Protein 4JMD (pdb70)

Nearest PDB structures (foldseek):
  4jmd-assembly1_B  TM=1.003E+00  e=3.312E-55  Streptomyces hygroscopicus
  4jm3-assembly1_B  TM=9.999E-01  e=1.212E-54  Streptomyces hygroscopicus
  4jmc-assembly1_A-2  TM=1.003E+00  e=1.308E-53  Streptomyces hygroscopicus
  4zbt-assembly1_C  TM=9.246E-01  e=6.630E-31  Streptomyces bingchenggensis BCW-1
  5upb-assembly1_C  TM=9.061E-01  e=1.156E-22  Rhizorhabdus wittichii RW1

Organism: Streptomyces hygroscopicus (NCBI:txid1912)

Secondary structure (DSSP, 8-state):
--B-SSSSPBSSSTT-SSPPSPEEEEEEEEEEEEE--HHHHHTTPPTT-EE-SSTTEEEEEEEEEEEEETT-GGGG-HHHHEEEEEEEEEEEEETTEEEEEEEEEEESSHHHHHHHHHHT--EEE-EEEE----SSSSSS--SSTT-EEEEEEEETTEEEEEEEEEEEEEES---GGGSS-BEEEE----S----EEEEEEEEEEEE-PEEEEEEEEEE-SSS-HHHHTT--SEEEEEEEEEEEEEEEEEEEEE---/----S-B-SSSSPBSSSTT-SSPPSPEEEEEEEEEEEEE--HHHHHTTSPTTPEEPSSTTEEEEEEEEEEEEETT-GGGG-HHHHEEEEEEEEEEEEETTEEEEEEEEEEESSHHHHHHHHHHT--EEE-EEEE----SSSSSS--SSTT-EEEEEEEETTEEEEEEEEEEEEEES---GGGSS-BEEEE----S-----EEEEEEEEEEEE-PEEEEEEEEEE-SSS-HHHHTTS-SEEEEEEEEEEEEEEEEEEEEE---

B-factor: mean 24.31, std 11.06, range [7.9, 81.3]

Structure (mmCIF, N/CA/C/O backbone):
data_4JMD
#
_entry.id   4JMD
#
_cell.length_a   110.000
_cell.length_b   110.000
_cell.length_c   87.800
_cell.angle_alpha   90.00
_cell.angle_beta   90.00
_cell.angle_gamma   120.00
#
_symmetry.space_group_name_H-M   'P 31 2 1'
#
loop_
_entity.id
_entity.type
_entity.pdbx_description
1 polymer 'Putative uncharacterized protein mppR'
2 non-polymer '(3E)-4-(1H-imidazol-4-yl)but-3-enoic acid'
3 water water
#
loop_
_atom_site.group_PDB
_atom_site.id
_atom_site.type_symbol
_atom_site.label_atom_id
_atom_site.label_alt_id
_atom_site.label_comp_id
_atom_site.label_asym_id
_atom_site.label_entity_id
_atom_site.label_seq_id
_atom_site.pdbx_PDB_ins_code
_atom_site.Cartn_x
_atom_site.Cartn_y
_atom_site.Cartn_z
_atom_site.occupancy
_atom_site.B_iso_or_equiv
_atom_site.auth_seq_id
_atom_site.auth_comp_id
_atom_site.auth_asym_id
_atom_site.auth_atom_id
_atom_site.pdbx_PDB_model_num
ATOM 1 N N . GLY A 1 34 ? 65.131 -71.860 10.388 1.00 31.05 34 GLY A N 1
ATOM 2 C CA . GLY A 1 34 ? 63.912 -71.353 9.783 1.00 24.54 34 GLY A CA 1
ATOM 3 C C . GLY A 1 34 ? 63.084 -70.633 10.818 1.00 20.78 34 GLY A C 1
ATOM 4 O O . GLY A 1 34 ? 63.457 -70.563 11.990 1.00 23.17 34 GLY A O 1
ATOM 7 N N . PRO A 1 35 ? 61.958 -70.069 10.388 1.00 16.84 35 PRO A N 1
ATOM 8 C CA . PRO A 1 35 ? 61.144 -69.298 11.333 1.00 15.46 35 PRO A CA 1
ATOM 9 C C . PRO A 1 35 ? 60.455 -70.197 12.346 1.00 17.37 35 PRO A C 1
ATOM 10 O O . PRO A 1 35 ? 60.213 -71.385 12.082 1.00 16.71 35 PRO A O 1
ATOM 21 N N . VAL A 1 36 ? 60.184 -69.628 13.515 1.00 16.31 36 VAL A N 1
ATOM 22 C CA . VAL A 1 36 ? 59.688 -70.379 14.652 1.00 16.07 36 VAL A CA 1
ATOM 23 C C . VAL A 1 36 ? 58.445 -69.730 15.262 1.00 17.12 36 VAL A C 1
ATOM 24 O O . VAL A 1 36 ? 58.026 -68.629 14.871 1.00 15.36 36 VAL A O 1
ATOM 37 N N . GLY A 1 37 ? 57.838 -70.403 16.232 1.00 17.64 37 GLY A N 1
ATOM 38 C CA . GLY A 1 37 ? 56.747 -69.792 16.972 1.00 18.69 37 GLY A CA 1
ATOM 39 C C . GLY A 1 37 ? 55.913 -70.840 17.662 1.00 13.54 37 GLY A C 1
ATOM 40 O O . GLY A 1 37 ? 55.814 -71.978 17.188 1.00 17.59 37 GLY A O 1
ATOM 44 N N . TYR A 1 38 ? 55.245 -70.441 18.741 1.00 14.53 38 TYR A N 1
ATOM 45 C CA . TYR A 1 38 ? 54.326 -71.341 19.431 1.00 15.68 38 TYR A CA 1
ATOM 46 C C . TYR A 1 38 ? 53.179 -71.725 18.516 1.00 13.94 38 TYR A C 1
ATOM 47 O O . TYR A 1 38 ? 52.693 -72.850 18.576 1.00 16.65 38 TYR A O 1
ATOM 65 N N . SER A 1 39 ? 52.783 -70.789 17.646 1.00 12.69 39 SER A N 1
ATOM 66 C CA . SER A 1 39 ? 51.731 -71.000 16.672 1.00 11.77 39 SER A CA 1
ATOM 67 C C . SER A 1 39 ? 52.063 -70.202 15.421 1.00 11.74 39 SER A C 1
ATOM 68 O O . SER A 1 39 ? 53.007 -69.418 15.405 1.00 13.70 39 SER A O 1
ATOM 76 N N . LEU A 1 40 ? 51.242 -70.386 14.397 1.00 10.87 40 LEU A N 1
ATOM 77 C CA . LEU A 1 40 ? 51.273 -69.514 13.226 1.00 11.52 40 LEU A CA 1
ATOM 78 C C . LEU A 1 40 ? 50.929 -68.083 13.630 1.00 10.33 40 LEU A C 1
ATOM 79 O O . LEU A 1 40 ? 50.222 -67.852 14.619 1.00 13.27 40 LEU A O 1
ATOM 95 N N . PRO A 1 41 ? 51.391 -67.096 12.862 1.00 11.37 41 PRO A N 1
ATOM 96 C CA . PRO A 1 41 ? 52.415 -67.201 11.815 1.00 11.21 41 PRO A CA 1
ATOM 97 C C . PRO A 1 41 ? 53.798 -67.425 12.413 1.00 10.89 41 PRO A C 1
ATOM 98 O O . PRO A 1 41 ? 54.145 -66.802 13.427 1.00 12.96 41 PRO A O 1
ATOM 109 N N . LEU A 1 42 ? 54.594 -68.263 11.771 1.00 12.51 42 LEU A N 1
ATOM 110 C CA . LEU A 1 42 ? 55.994 -68.420 12.152 1.00 11.12 42 LEU A CA 1
ATOM 111 C C . LEU A 1 42 ? 56.790 -67.159 11.791 1.00 13.27 42 LEU A C 1
ATOM 112 O O . LEU A 1 42 ? 56.453 -66.432 10.834 1.00 14.75 42 LEU A O 1
ATOM 128 N N . SER A 1 43 ? 57.842 -66.872 12.557 1.00 13.13 43 SER A N 1
ATOM 129 C CA . SER A 1 43 ? 58.652 -65.694 12.253 1.00 12.89 43 SER A CA 1
ATOM 130 C C . SER A 1 43 ? 60.068 -65.904 12.781 1.00 13.30 43 SER A C 1
ATOM 131 O O . SER A 1 43 ? 60.297 -66.786 13.584 1.00 15.65 43 SER A O 1
ATOM 139 N N . PRO A 1 44 ? 61.018 -65.097 12.317 1.00 15.75 44 PRO A N 1
ATOM 140 C CA . PRO A 1 44 ? 62.411 -65.363 12.708 1.00 20.28 44 PRO A CA 1
ATOM 141 C C . PRO A 1 44 ? 62.654 -65.366 14.209 1.00 17.57 44 PRO A C 1
ATOM 142 O O . PRO A 1 44 ? 63.462 -66.193 14.662 1.00 20.71 44 PRO A O 1
ATOM 153 N N . THR A 1 45 ? 62.012 -64.474 14.962 1.00 16.05 45 THR A N 1
ATOM 154 C CA . THR A 1 45 ? 62.181 -64.465 16.414 1.00 21.07 45 THR A CA 1
ATOM 155 C C . THR A 1 45 ? 61.105 -65.210 17.213 1.00 21.60 45 THR A C 1
ATOM 156 O O . THR A 1 45 ? 61.246 -65.396 18.422 1.00 18.87 45 THR A O 1
ATOM 167 N N . GLY A 1 46 ? 60.019 -65.611 16.557 1.00 16.78 46 GLY A N 1
ATOM 168 C CA . GLY A 1 46 ? 58.892 -66.212 17.247 1.00 14.98 46 GLY A CA 1
ATOM 169 C C . GLY A 1 46 ? 57.897 -65.214 17.817 1.00 13.80 46 GLY A C 1
ATOM 170 O O . GLY A 1 46 ? 56.897 -65.604 18.415 1.00 16.35 46 GLY A O 1
ATOM 174 N N . GLU A 1 47 ? 58.130 -63.917 17.600 1.00 15.46 47 GLU A N 1
ATOM 175 C CA . GLU A 1 47 ? 57.299 -62.899 18.237 1.00 15.36 47 GLU A CA 1
ATOM 176 C C . GLU A 1 47 ? 55.944 -62.744 17.532 1.00 15.29 47 GLU A C 1
ATOM 177 O O . GLU A 1 47 ? 54.990 -62.308 18.156 1.00 16.69 47 GLU A O 1
ATOM 189 N N . SER A 1 48 ? 55.867 -63.121 16.253 1.00 12.96 48 SER A N 1
ATOM 190 C CA . SER A 1 48 ? 54.637 -62.916 15.456 1.00 12.21 48 SER A CA 1
ATOM 191 C C . SER A 1 48 ? 53.497 -63.883 15.779 1.00 10.96 48 SER A C 1
ATOM 192 O O . SER A 1 48 ? 52.363 -63.622 15.406 1.00 12.01 48 SER A O 1
ATOM 200 N N . ALA A 1 49 ? 53.799 -64.998 16.439 1.00 12.24 49 ALA A N 1
ATOM 201 C CA . ALA A 1 49 ? 52.778 -66.033 16.726 1.00 10.52 49 ALA A CA 1
ATOM 202 C C . ALA A 1 49 ? 51.495 -65.455 17.286 1.00 10.44 49 ALA A C 1
ATOM 203 O O . ALA A 1 49 ? 51.531 -64.659 18.206 1.00 12.61 49 ALA A O 1
ATOM 210 N N . MET A 1 50 ? 50.366 -65.885 16.746 1.00 12.20 50 MET A N 1
ATOM 211 C CA . MET A 1 50 ? 49.070 -65.428 17.244 1.00 10.31 50 MET A CA 1
ATOM 212 C C . MET A 1 50 ? 48.846 -65.788 18.729 1.00 10.52 50 MET A C 1
ATOM 213 O O . MET A 1 50 ? 48.285 -64.968 19.494 1.00 12.68 50 MET A O 1
ATOM 227 N N . LEU A 1 51 ? 49.292 -66.970 19.127 1.00 11.19 51 LEU A N 1
ATOM 228 C CA . LEU A 1 51 ? 49.094 -67.498 20.476 1.00 12.54 51 LEU A CA 1
ATOM 229 C C . LEU A 1 51 ? 50.418 -67.532 21.221 1.00 15.53 51 LEU A C 1
ATOM 230 O O . LEU A 1 51 ? 51.482 -67.676 20.613 1.00 13.09 51 LEU A O 1
ATOM 246 N N . THR A 1 52 ? 50.346 -67.351 22.532 1.00 13.60 52 THR A N 1
ATOM 247 C CA . THR A 1 52 ? 51.498 -67.498 23.420 1.00 11.63 52 THR A CA 1
ATOM 248 C C . THR A 1 52 ? 51.424 -68.843 24.109 1.00 13.85 52 THR A C 1
ATOM 249 O O . THR A 1 52 ? 5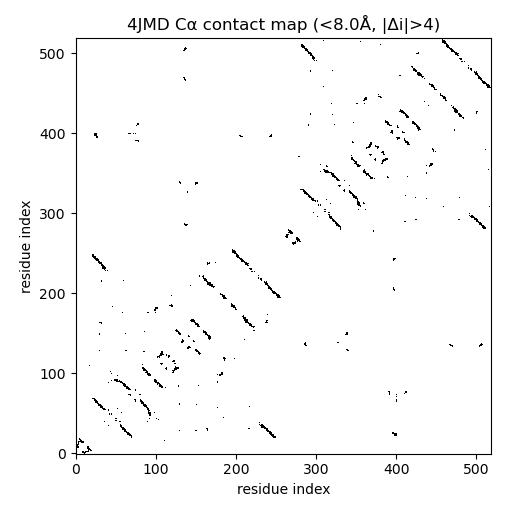0.348 -69.386 24.305 1.00 14.08 52 THR A O 1
ATOM 260 N N . PRO A 1 53 ? 52.580 -69.389 24.495 1.00 13.51 53 PRO A N 1
ATOM 261 C CA . PRO A 1 53 ? 52.540 -70.634 25.266 1.00 15.69 53 PRO A CA 1
ATOM 262 C C . PRO A 1 53 ? 51.794 -70.455 26.576 1.00 14.42 53 PRO A C 1
ATOM 263 O O . PRO A 1 53 ? 51.856 -69.381 27.167 1.00 14.31 53 PRO A O 1
ATOM 274 N N . PRO A 1 54 ? 51.139 -71.513 27.056 1.00 16.60 54 PRO A N 1
ATOM 275 C CA . PRO A 1 54 ? 50.582 -71.479 28.409 1.00 17.65 54 PRO A CA 1
ATOM 276 C C . PRO A 1 54 ? 51.730 -71.431 29.424 1.00 16.61 54 PRO A C 1
ATOM 277 O O . PRO A 1 54 ? 52.873 -71.717 29.052 1.00 17.43 54 PRO A O 1
ATOM 288 N N . PRO A 1 55 ? 51.440 -71.112 30.691 1.00 14.87 55 PRO A N 1
ATOM 289 C CA . PRO A 1 55 ? 50.104 -70.967 31.283 1.00 15.83 55 PRO A CA 1
ATOM 290 C C . PRO A 1 55 ? 49.436 -69.643 30.959 1.00 15.62 55 PRO A C 1
ATOM 291 O O . PRO A 1 55 ? 50.106 -68.634 30.697 1.00 15.31 55 PRO A O 1
ATOM 302 N N . TRP A 1 56 ? 48.115 -69.662 30.985 1.00 13.63 56 TRP A N 1
ATOM 303 C CA . TRP A 1 56 ? 47.329 -68.455 30.831 1.00 11.08 56 TRP A CA 1
ATOM 304 C C . TRP A 1 56 ? 46.426 -68.299 32.051 1.00 14.94 56 TRP A C 1
ATOM 305 O O . TRP A 1 56 ? 45.847 -69.277 32.555 1.00 14.84 56 TRP A O 1
ATOM 326 N N . HIS A 1 57 ? 46.340 -67.061 32.535 1.00 12.98 57 HIS A N 1
ATOM 327 C CA . HIS A 1 57 ? 45.475 -66.726 33.647 1.00 12.69 57 HIS A CA 1
ATOM 328 C C . HIS A 1 57 ? 44.177 -66.131 33.154 1.00 11.27 57 HIS A C 1
ATOM 329 O O . HIS A 1 57 ? 44.172 -65.337 32.206 1.00 12.60 57 HIS A O 1
ATOM 343 N N . PHE A 1 58 ? 43.095 -66.495 33.835 1.00 11.85 58 PHE A N 1
ATOM 344 C CA . PHE A 1 58 ? 41.747 -66.011 33.518 1.00 13.20 58 PHE A CA 1
ATOM 345 C C . PHE A 1 58 ? 41.085 -65.434 34.759 1.00 13.94 58 PHE A C 1
ATOM 346 O O . PHE A 1 58 ? 41.151 -66.028 35.847 1.00 13.44 58 PHE A O 1
ATOM 363 N N . SER A 1 59 ? 40.453 -64.282 34.584 1.00 12.08 59 SER A N 1
ATOM 364 C CA . SER A 1 59 ? 39.604 -63.680 35.608 1.00 10.82 59 SER A CA 1
ATOM 365 C C . SER A 1 59 ? 38.295 -63.261 34.955 1.00 13.43 59 SER A C 1
ATOM 366 O O . SER A 1 59 ? 38.288 -62.429 34.057 1.00 13.04 59 SER A O 1
ATOM 374 N N . GLY A 1 60 ? 37.182 -63.808 35.416 1.00 12.45 60 GLY A N 1
ATOM 375 C CA . GLY A 1 60 ? 35.925 -63.605 34.715 1.00 14.44 60 GLY A CA 1
ATOM 376 C C . GLY A 1 60 ? 34.741 -63.316 35.631 1.00 15.21 60 GLY A C 1
ATOM 377 O O . GLY A 1 60 ? 34.788 -63.528 36.850 1.00 13.85 60 GLY A O 1
ATOM 381 N N A GLU A 1 61 ? 33.695 -62.780 35.018 0.52 11.89 61 GLU A N 1
ATOM 382 N N B GLU A 1 61 ? 33.673 -62.837 35.010 0.48 11.04 61 GLU A N 1
ATOM 383 C CA A GLU A 1 61 ? 32.402 -62.559 35.658 0.52 10.88 61 GLU A CA 1
ATOM 384 C CA B GLU A 1 61 ? 32.402 -62.575 35.679 0.48 11.82 61 GLU A CA 1
ATOM 385 C C A GLU A 1 61 ? 31.412 -63.495 34.961 0.52 11.81 61 GLU A C 1
ATOM 386 C C B GLU A 1 61 ? 31.320 -63.398 34.975 0.48 12.75 61 GLU A C 1
ATOM 387 O O A GLU A 1 61 ? 31.351 -63.555 33.731 0.52 10.44 61 GLU A O 1
ATOM 388 O O B GLU A 1 61 ? 31.107 -63.284 33.768 0.48 11.26 61 GLU A O 1
ATOM 411 N N . VAL A 1 62 ? 30.637 -64.229 35.756 1.00 11.38 62 VAL A N 1
ATOM 412 C CA . VAL A 1 62 ? 29.776 -65.285 35.227 1.00 12.02 62 VAL A CA 1
ATOM 413 C C . VAL A 1 62 ? 28.313 -65.086 35.574 1.00 12.78 62 VAL A C 1
ATOM 414 O O . VAL A 1 62 ? 27.971 -64.667 36.699 1.00 14.59 62 VAL A O 1
ATOM 428 N N . VAL A 1 63 ? 27.445 -65.373 34.602 1.00 11.80 63 VAL A N 1
ATOM 429 C CA . VAL A 1 63 ? 26.004 -65.490 34.832 1.00 11.24 63 VAL A CA 1
ATOM 430 C C . VAL A 1 63 ? 25.604 -66.861 34.295 1.00 13.79 63 VAL A C 1
ATOM 431 O O . VAL A 1 63 ? 25.724 -67.100 33.094 1.00 13.31 63 VAL A O 1
ATOM 444 N N . MET A 1 64 ? 25.146 -67.767 35.178 1.00 11.58 64 MET A N 1
ATOM 445 C CA . MET A 1 64 ? 25.006 -69.183 34.837 1.00 12.98 64 MET A CA 1
ATOM 446 C C . MET A 1 64 ? 23.638 -69.668 35.244 1.00 14.95 64 MET A C 1
ATOM 447 O O . MET A 1 64 ? 23.123 -69.260 36.285 1.00 18.18 64 MET A O 1
ATOM 461 N N . VAL A 1 65 ? 23.050 -70.524 34.425 1.00 11.59 65 VAL A N 1
ATOM 462 C CA . VAL A 1 65 ? 21.781 -71.166 34.773 1.00 12.54 65 VAL A CA 1
ATOM 463 C C . VAL A 1 65 ? 21.911 -72.678 34.690 1.00 13.58 65 VAL A C 1
ATOM 464 O O . VAL A 1 65 ? 22.301 -73.250 33.654 1.00 14.47 65 VAL A O 1
ATOM 477 N N . ASP A 1 66 ? 21.599 -73.342 35.797 1.00 13.90 66 ASP A N 1
ATOM 478 C CA . ASP A 1 66 ? 21.506 -74.797 35.823 1.00 13.99 66 ASP A CA 1
ATOM 479 C C . ASP A 1 66 ? 20.184 -75.215 35.202 1.00 16.48 66 ASP A C 1
ATOM 480 O O . ASP A 1 66 ? 19.162 -74.564 35.415 1.00 15.64 66 ASP A O 1
ATOM 489 N N . TYR A 1 67 ? 20.181 -76.328 34.477 1.00 14.95 67 TYR A N 1
ATOM 490 C CA . TYR A 1 67 ? 18.943 -76.816 33.859 1.00 14.91 67 TYR A CA 1
ATOM 491 C C . TYR A 1 67 ? 18.949 -78.330 33.636 1.00 15.54 67 TYR A C 1
ATOM 492 O O . TYR A 1 67 ? 19.973 -78.998 33.826 1.00 19.32 67 TYR A O 1
ATOM 510 N N . ARG A 1 68 ? 17.763 -78.872 33.342 1.00 17.32 68 ARG A N 1
ATOM 511 C CA . ARG A 1 68 ? 17.573 -80.279 33.053 1.00 19.99 68 ARG A CA 1
ATOM 512 C C . ARG A 1 68 ? 17.518 -80.486 31.554 1.00 20.94 68 ARG A C 1
ATOM 513 O O . ARG A 1 68 ? 16.714 -79.858 30.857 1.00 18.16 68 ARG A O 1
ATOM 534 N N . VAL A 1 69 ? 18.383 -81.372 31.074 1.00 20.30 69 VAL A N 1
ATOM 535 C CA . VAL A 1 69 ? 18.465 -81.722 29.667 1.00 18.41 69 VAL A CA 1
ATOM 536 C C . VAL A 1 69 ? 17.997 -83.164 29.487 1.00 17.71 69 VAL A C 1
ATOM 537 O O . VAL A 1 69 ? 17.994 -83.951 30.433 1.00 19.05 69 VAL A O 1
ATOM 550 N N . ASP A 1 70 ? 17.529 -83.494 28.290 1.00 18.44 70 ASP A N 1
ATOM 551 C CA . ASP A 1 70 ? 17.136 -84.863 27.971 1.00 19.19 70 ASP A CA 1
ATOM 552 C C . ASP A 1 70 ? 18.394 -85.728 28.046 1.00 18.63 70 ASP A C 1
ATOM 553 O O . ASP A 1 70 ? 19.351 -85.493 27.326 1.00 17.39 70 ASP A O 1
ATOM 562 N N . PRO A 1 71 ? 18.418 -86.729 28.938 1.00 19.69 71 PRO A N 1
ATOM 563 C CA . PRO A 1 71 ? 19.680 -87.453 29.146 1.00 21.43 71 PRO A CA 1
ATOM 564 C C . PRO A 1 71 ? 20.129 -88.254 27.923 1.00 21.39 71 PRO A C 1
ATOM 565 O O . PRO A 1 71 ? 21.334 -88.444 27.725 1.00 23.37 71 PRO A O 1
ATOM 576 N N A ASP A 1 72 ? 19.158 -88.696 27.122 0.56 21.32 72 ASP A N 1
ATOM 577 N N B ASP A 1 72 ? 19.176 -88.736 27.136 0.44 22.49 72 ASP A N 1
ATOM 578 C CA A ASP A 1 72 ? 19.403 -89.463 25.902 0.56 23.51 72 ASP A CA 1
ATOM 579 C CA B ASP A 1 72 ? 19.507 -89.446 25.916 0.44 23.71 72 ASP A CA 1
ATOM 580 C C A ASP A 1 72 ? 19.991 -88.581 24.791 0.56 22.69 72 ASP A C 1
ATOM 581 C C B ASP A 1 72 ? 20.218 -88.481 24.978 0.44 21.75 72 ASP A C 1
ATOM 582 O O A ASP A 1 72 ? 20.728 -89.064 23.929 0.56 23.26 72 ASP A O 1
ATOM 583 O O B ASP A 1 72 ? 21.281 -88.791 24.430 0.44 19.70 72 ASP A O 1
ATOM 600 N N . ALA A 1 73 ? 19.637 -87.301 24.807 1.00 20.76 73 ALA A N 1
ATOM 601 C CA . ALA A 1 73 ? 20.263 -86.303 23.924 1.00 18.15 73 ALA A CA 1
ATOM 602 C C . ALA A 1 73 ? 21.688 -86.011 24.358 1.00 19.45 73 ALA A C 1
ATOM 603 O O . ALA A 1 73 ? 22.595 -85.952 23.532 1.00 17.70 73 ALA A O 1
ATOM 611 N N . ALA A 1 74 ? 21.887 -85.800 25.653 1.00 17.56 74 ALA A N 1
ATOM 612 C CA . ALA A 1 74 ? 23.213 -85.531 26.189 1.00 15.53 74 ALA A CA 1
ATOM 613 C C . ALA A 1 74 ? 24.204 -86.671 25.926 1.00 17.51 74 ALA A C 1
ATOM 614 O O . ALA A 1 74 ? 25.358 -86.423 25.551 1.00 15.95 74 ALA A O 1
ATOM 621 N N . ARG A 1 75 ? 23.749 -87.905 26.123 1.00 18.04 75 ARG A N 1
ATOM 622 C CA . ARG A 1 75 ? 24.560 -89.103 25.903 1.00 19.31 75 ARG A CA 1
ATOM 623 C C . ARG A 1 75 ? 25.150 -89.129 24.492 1.00 20.32 75 ARG A C 1
ATOM 624 O O . ARG A 1 75 ? 26.301 -89.537 24.302 1.00 19.60 75 ARG A O 1
ATOM 645 N N . ARG A 1 76 ? 24.374 -88.683 23.509 1.00 18.55 76 ARG A N 1
ATOM 646 C CA . ARG A 1 76 ? 24.815 -88.693 22.109 1.00 17.28 76 ARG A CA 1
ATOM 647 C C . ARG A 1 76 ? 25.910 -87.665 21.807 1.00 15.34 76 ARG A C 1
ATOM 648 O O . ARG A 1 76 ? 26.563 -87.759 20.738 1.00 19.52 76 ARG A O 1
ATOM 669 N N . PHE A 1 77 ? 26.120 -86.712 22.720 1.00 14.57 77 PHE A N 1
ATOM 670 C CA . PHE A 1 77 ? 27.233 -85.761 22.592 1.00 15.02 77 PHE A CA 1
ATOM 671 C C . PHE A 1 77 ? 28.513 -86.223 23.318 1.00 14.98 77 PHE A C 1
ATOM 672 O O . PHE A 1 77 ? 29.559 -85.563 23.267 1.00 14.78 77 PHE A O 1
ATOM 689 N N . LEU A 1 78 ? 28.441 -87.347 24.028 1.00 12.53 78 LEU A N 1
ATOM 690 C CA . LEU A 1 78 ? 29.612 -87.816 24.763 1.00 16.52 78 LEU A CA 1
ATOM 691 C C . LEU A 1 78 ? 30.416 -88.794 23.921 1.00 14.11 78 LEU A C 1
ATOM 692 O O . LEU A 1 78 ? 29.884 -89.823 23.465 1.00 16.22 78 LEU A O 1
ATOM 708 N N . PRO A 1 79 ? 31.702 -88.483 23.699 1.00 13.32 79 PRO A N 1
ATOM 709 C CA . PRO A 1 79 ? 32.548 -89.395 22.933 1.00 13.49 79 PRO A CA 1
ATOM 710 C C . PRO A 1 79 ? 32.933 -90.623 23.765 1.00 15.39 79 PRO A C 1
ATOM 711 O O . PRO A 1 79 ? 32.715 -90.660 24.971 1.00 16.32 79 PRO A O 1
ATOM 722 N N . PRO A 1 80 ? 33.513 -91.630 23.111 1.00 15.86 80 PRO A N 1
ATOM 723 C CA . PRO A 1 80 ? 33.900 -92.832 23.843 1.00 17.24 80 PRO A CA 1
ATOM 724 C C . PRO A 1 80 ? 34.788 -92.482 25.032 1.00 20.83 80 PRO A C 1
ATOM 725 O O . PRO A 1 80 ? 35.660 -91.622 24.926 1.00 20.04 80 PRO A O 1
ATOM 736 N N . GLY A 1 81 ? 34.541 -93.140 26.160 1.00 18.46 81 GLY A N 1
ATOM 737 C CA . GLY A 1 81 ? 35.314 -92.890 27.358 1.00 21.21 81 GLY A CA 1
ATOM 738 C C . GLY A 1 81 ? 34.601 -91.962 28.318 1.00 19.55 81 GLY A C 1
ATOM 739 O O . GLY A 1 81 ? 34.802 -92.078 29.533 1.00 21.62 81 GLY A O 1
ATOM 743 N N . LEU A 1 82 ? 33.786 -91.043 27.795 1.00 17.45 82 LEU A N 1
ATOM 744 C CA . LEU A 1 82 ? 32.958 -90.174 28.643 1.00 15.17 82 LEU A CA 1
ATOM 745 C C . LEU A 1 82 ? 31.595 -90.777 28.828 1.00 19.87 82 LEU A C 1
ATOM 746 O O . LEU A 1 82 ? 30.855 -90.981 27.865 1.00 20.40 82 LEU A O 1
ATOM 762 N N . GLU A 1 83 ? 31.271 -91.088 30.077 1.00 16.80 83 GLU A N 1
ATOM 763 C CA . GLU A 1 83 ? 30.039 -91.768 30.393 1.00 17.98 83 GLU A CA 1
ATOM 764 C C . GLU A 1 83 ? 29.055 -90.807 31.036 1.00 19.08 83 GLU A C 1
ATOM 765 O O . GLU A 1 83 ? 29.442 -89.757 31.544 1.00 18.91 83 GLU A O 1
ATOM 777 N N . PRO A 1 84 ? 27.771 -91.168 31.020 1.00 21.84 84 PRO A N 1
ATOM 778 C CA . PRO A 1 84 ? 26.770 -90.283 31.632 1.00 22.21 84 PRO A CA 1
ATOM 779 C C . PRO A 1 84 ? 27.067 -89.925 33.096 1.00 20.22 84 PRO A C 1
ATOM 780 O O . PRO A 1 84 ? 27.571 -90.759 33.862 1.00 22.10 84 PRO A O 1
ATOM 791 N N . GLY A 1 85 ? 26.741 -88.689 33.464 1.00 23.66 85 GLY A N 1
ATOM 792 C CA . GLY A 1 85 ? 26.956 -88.200 34.815 1.00 29.58 85 GLY A CA 1
ATOM 793 C C . GLY A 1 85 ? 26.130 -88.982 35.823 1.00 29.99 85 GLY A C 1
ATOM 794 O O . GLY A 1 85 ? 25.100 -89.555 35.468 1.00 32.92 85 GLY A O 1
ATOM 798 N N . ALA A 1 86 ? 26.574 -89.014 37.077 1.00 34.93 86 ALA A N 1
ATOM 799 C CA . ALA A 1 86 ? 25.785 -89.639 38.138 1.00 27.78 86 ALA A CA 1
ATOM 800 C C . ALA A 1 86 ? 24.356 -89.074 38.102 1.00 24.10 86 ALA A C 1
ATOM 801 O O . ALA A 1 86 ? 23.399 -89.733 38.501 1.00 27.17 86 ALA A O 1
ATOM 808 N N . ASP A 1 87 ? 24.238 -87.826 37.665 1.00 22.66 87 ASP A N 1
ATOM 809 C CA . ASP A 1 87 ? 22.950 -87.222 37.329 1.00 24.27 87 ASP A CA 1
ATOM 810 C C . ASP A 1 87 ? 22.970 -86.852 35.854 1.00 19.34 87 ASP A C 1
ATOM 811 O O . ASP A 1 87 ? 23.411 -85.765 35.465 1.00 19.43 87 ASP A O 1
ATOM 820 N N . PRO A 1 88 ? 22.525 -87.779 35.002 1.00 24.71 88 PRO A N 1
ATOM 821 C CA . PRO A 1 88 ? 22.734 -87.626 33.562 1.00 25.80 88 PRO A CA 1
ATOM 822 C C . PRO A 1 88 ? 22.015 -86.419 32.974 1.00 24.26 88 PRO A C 1
ATOM 823 O O . PRO A 1 88 ? 22.437 -85.909 31.953 1.00 24.60 88 PRO A O 1
ATOM 834 N N . GLY A 1 89 ? 20.946 -85.958 33.613 1.00 24.93 89 GLY A N 1
ATOM 835 C CA . GLY A 1 89 ? 20.198 -84.826 33.078 1.00 19.64 89 GLY A CA 1
ATOM 836 C C . GLY A 1 89 ? 20.656 -83.460 33.554 1.00 18.90 89 GLY A C 1
ATOM 837 O O . GLY A 1 89 ? 20.073 -82.441 33.176 1.00 20.28 89 GLY A O 1
ATOM 841 N N . ALA A 1 90 ? 21.713 -83.404 34.349 1.00 20.06 90 ALA A N 1
ATOM 842 C CA . ALA A 1 90 ? 22.204 -82.102 34.808 1.00 18.67 90 ALA A CA 1
ATOM 843 C C . ALA A 1 90 ? 23.026 -81.378 33.730 1.00 16.16 90 ALA A C 1
ATOM 844 O O . ALA A 1 90 ? 24.040 -81.892 33.248 1.00 19.66 90 ALA A O 1
ATOM 851 N N . ALA A 1 91 ? 22.581 -80.167 33.384 1.00 16.62 91 ALA A N 1
ATOM 852 C CA . ALA A 1 91 ? 23.280 -79.315 32.423 1.00 14.70 91 ALA A CA 1
ATOM 853 C C . ALA A 1 91 ? 23.370 -77.892 32.953 1.00 14.57 91 ALA A C 1
ATOM 854 O O . ALA A 1 91 ? 22.809 -77.570 34.015 1.00 15.28 91 ALA A O 1
ATOM 861 N N . ALA A 1 92 ? 24.069 -77.042 32.209 1.00 13.84 92 ALA A N 1
ATOM 862 C CA . ALA A 1 92 ? 24.164 -75.644 32.559 1.00 13.74 92 ALA A CA 1
ATOM 863 C C . ALA A 1 92 ? 24.426 -74.818 31.315 1.00 14.66 92 ALA A C 1
ATOM 864 O O . ALA A 1 92 ? 25.098 -75.268 30.365 1.00 15.19 92 ALA A O 1
ATOM 871 N N . ALA A 1 93 ? 23.882 -73.608 31.343 1.00 12.01 93 ALA A N 1
ATOM 872 C CA . ALA A 1 93 ? 24.158 -72.590 30.338 1.00 11.32 93 ALA A CA 1
ATOM 873 C C . ALA A 1 93 ? 24.976 -71.506 31.035 1.00 13.62 93 ALA A C 1
ATOM 874 O O . ALA A 1 93 ? 24.563 -70.972 32.072 1.00 13.87 93 ALA A O 1
ATOM 881 N N . VAL A 1 94 ? 26.131 -71.156 30.455 1.00 12.20 94 VAL A N 1
ATOM 882 C CA . VAL A 1 94 ? 27.081 -70.254 31.104 1.00 11.34 94 VAL A CA 1
ATOM 883 C C . VAL A 1 94 ? 27.454 -69.072 30.214 1.00 11.25 94 VAL A C 1
ATOM 884 O O . VAL A 1 94 ? 28.019 -69.255 29.144 1.00 12.17 94 VAL A O 1
ATOM 897 N N . PHE A 1 95 ? 27.133 -67.869 30.678 1.00 11.45 95 PHE A N 1
ATOM 898 C CA . PHE A 1 95 ? 27.628 -66.626 30.078 1.00 10.47 95 PHE A CA 1
ATOM 899 C C . PHE A 1 95 ? 28.793 -66.133 30.916 1.00 11.67 95 PHE A C 1
ATOM 900 O O . PHE A 1 95 ? 28.708 -66.074 32.143 1.00 12.67 95 PHE A O 1
ATOM 917 N N . ALA A 1 96 ? 29.891 -65.738 30.269 1.00 11.03 96 ALA A N 1
ATOM 918 C CA . ALA A 1 96 ? 30.974 -65.131 31.025 1.00 10.33 96 ALA A CA 1
ATOM 919 C C . ALA A 1 96 ? 31.652 -64.022 30.248 1.00 11.50 96 ALA A C 1
ATOM 920 O O . ALA A 1 96 ? 31.693 -64.054 29.004 1.00 12.53 96 ALA A O 1
ATOM 927 N N . THR A 1 97 ? 32.168 -63.044 30.969 1.00 9.81 97 THR A N 1
ATOM 928 C CA . THR A 1 97 ? 33.099 -62.073 30.396 1.00 11.49 97 THR A CA 1
ATOM 929 C C . THR A 1 97 ? 34.453 -62.245 31.069 1.00 12.98 97 THR A C 1
ATOM 930 O O . THR A 1 97 ? 34.531 -62.349 32.293 1.00 15.75 97 THR A O 1
ATOM 941 N N . TRP A 1 98 ? 35.517 -62.303 30.276 1.00 10.54 98 TRP A N 1
ATOM 942 C CA . TRP A 1 98 ? 36.834 -62.641 30.781 1.00 10.62 98 TRP A CA 1
ATOM 943 C C . TRP A 1 98 ? 37.864 -61.576 30.495 1.00 11.68 98 TRP A C 1
ATOM 944 O O . TRP A 1 98 ? 37.775 -60.872 29.473 1.00 12.50 98 TRP A O 1
ATOM 965 N N . GLN A 1 99 ? 38.838 -61.474 31.397 1.00 12.03 99 GLN A N 1
ATOM 966 C CA . GLN A 1 99 ? 40.155 -60.949 31.065 1.00 11.22 99 GLN A CA 1
ATOM 967 C C . GLN A 1 99 ? 41.129 -62.109 31.179 1.00 10.87 99 GLN A C 1
ATOM 968 O O . GLN A 1 99 ? 40.959 -62.973 32.046 1.00 12.23 99 GLN A O 1
ATOM 982 N N . TRP A 1 100 ? 42.142 -62.130 30.326 1.00 10.84 100 TRP A N 1
ATOM 983 C CA . TRP A 1 100 ? 43.157 -63.171 30.363 1.00 11.52 100 TRP A CA 1
ATOM 984 C C . TRP A 1 100 ? 44.534 -62.550 30.124 1.00 12.62 100 TRP A C 1
ATOM 985 O O . TRP A 1 100 ? 44.656 -61.434 29.582 1.00 11.23 100 TRP A O 1
ATOM 1006 N N . CYS A 1 101 ? 45.566 -63.276 30.523 1.00 13.04 101 CYS A N 1
ATOM 1007 C CA . CYS A 1 101 ? 46.919 -62.887 30.157 1.00 12.95 101 CYS A CA 1
ATOM 1008 C C . CYS A 1 101 ? 47.859 -64.074 30.246 1.00 14.51 101 CYS A C 1
ATOM 1009 O O . CYS A 1 101 ? 47.541 -65.096 30.867 1.00 13.69 101 CYS A O 1
ATOM 1017 N N . SER A 1 102 ? 49.033 -63.910 29.649 1.00 14.00 102 SER A N 1
ATOM 1018 C CA . SER A 1 102 ? 50.123 -64.854 29.822 1.00 15.05 102 SER A CA 1
ATOM 1019 C C . SER A 1 102 ? 50.837 -64.602 31.157 1.00 15.56 102 SER A C 1
ATOM 1020 O O . SER A 1 102 ? 50.484 -63.687 31.903 1.00 15.67 102 SER A O 1
ATOM 1028 N N A GLN A 1 103 ? 51.861 -65.412 31.412 0.56 18.90 103 GLN A N 1
ATOM 1029 N N B GLN A 1 103 ? 51.837 -65.410 31.484 0.44 18.37 103 GLN A N 1
ATOM 1030 C CA A GLN A 1 103 ? 52.582 -65.407 32.673 0.56 20.50 103 GLN A CA 1
ATOM 1031 C CA B GLN A 1 103 ? 52.443 -65.286 32.800 0.44 19.56 103 GLN A CA 1
ATOM 1032 C C A GLN A 1 103 ? 53.210 -64.046 32.964 0.56 15.96 103 GLN A C 1
ATOM 1033 C C B GLN A 1 103 ? 53.072 -63.911 32.994 0.44 18.54 103 GLN A C 1
ATOM 1034 O O A GLN A 1 103 ? 53.350 -63.665 34.120 0.56 22.94 103 GLN A O 1
ATOM 1035 O O B GLN A 1 103 ? 53.103 -63.387 34.113 0.44 19.10 103 GLN A O 1
ATOM 1062 N N . ASP A 1 104 ? 53.554 -63.308 31.911 1.00 18.54 104 ASP A N 1
ATOM 1063 C CA . ASP A 1 104 ? 54.185 -61.996 32.034 1.00 22.24 104 ASP A CA 1
ATOM 1064 C C . ASP A 1 104 ? 53.209 -60.834 32.195 1.00 17.91 104 ASP A C 1
ATOM 1065 O O . ASP A 1 104 ? 53.622 -59.712 32.518 1.00 20.99 104 ASP A O 1
ATOM 1075 N N . GLY A 1 105 ? 51.913 -61.099 31.994 1.00 19.00 105 GLY A N 1
ATOM 1076 C CA . GLY A 1 105 ? 50.876 -60.104 32.213 1.00 17.43 105 GLY A CA 1
ATOM 1077 C C . GLY A 1 105 ? 50.813 -59.035 31.146 1.00 17.62 105 GLY A C 1
ATOM 1078 O O . GLY A 1 105 ? 50.111 -58.017 31.293 1.00 17.39 105 GLY A O 1
ATOM 1082 N N . ALA A 1 106 ? 51.535 -59.259 30.051 1.00 16.47 106 ALA A N 1
ATOM 1083 C CA . ALA A 1 106 ? 51.745 -58.185 29.083 1.00 18.28 106 ALA A CA 1
ATOM 1084 C C . ALA A 1 106 ? 50.442 -57.742 28.428 1.00 14.62 106 ALA A C 1
ATOM 1085 O O . ALA A 1 106 ? 50.257 -56.559 28.126 1.00 18.32 106 ALA A O 1
ATOM 1092 N N . GLU A 1 107 ? 49.526 -58.677 28.223 1.00 13.20 107 GLU A N 1
ATOM 1093 C CA . GLU A 1 107 ? 48.285 -58.384 27.514 1.00 11.85 107 GLU A CA 1
ATOM 1094 C C . GLU A 1 107 ? 47.364 -57.454 28.306 1.00 14.01 107 GLU A C 1
ATOM 1095 O O . GLU A 1 107 ? 46.483 -56.803 27.739 1.00 13.36 107 GLU A O 1
ATOM 1107 N N . LEU A 1 108 ? 47.544 -57.425 29.613 1.00 13.56 108 LEU A N 1
ATOM 1108 C CA . LEU A 1 108 ? 46.633 -56.662 30.477 1.00 15.59 108 LEU A CA 1
ATOM 1109 C C . LEU A 1 108 ? 46.615 -55.167 30.162 1.00 14.91 108 LEU A C 1
ATOM 1110 O O . LEU A 1 108 ? 45.619 -54.497 30.435 1.00 16.89 108 LEU A O 1
ATOM 1126 N N . THR A 1 109 ? 47.704 -54.630 29.621 1.00 14.74 109 THR A N 1
ATOM 1127 C CA . THR A 1 109 ? 47.762 -53.199 29.373 1.00 15.10 109 THR A CA 1
ATOM 1128 C C . THR A 1 109 ? 47.016 -52.784 28.095 1.00 14.39 109 THR A C 1
ATOM 1129 O O . THR A 1 109 ? 46.915 -51.584 27.822 1.00 17.47 109 THR A O 1
ATOM 1140 N N . ASP A 1 110 ? 46.517 -53.755 27.325 1.00 15.02 110 ASP A N 1
ATOM 1141 C CA . ASP A 1 110 ? 45.738 -53.489 26.111 1.00 20.12 110 ASP A CA 1
ATOM 1142 C C . ASP A 1 110 ? 44.372 -54.163 26.278 1.00 12.98 110 ASP A C 1
ATOM 1143 O O . ASP A 1 110 ? 44.202 -55.326 25.982 1.00 13.44 110 ASP A O 1
ATOM 1152 N N . PRO A 1 111 ? 43.397 -53.444 26.847 1.00 12.93 111 PRO A N 1
ATOM 1153 C CA . PRO A 1 111 ? 42.111 -54.086 27.160 1.00 12.44 111 PRO A CA 1
ATOM 1154 C C . PRO A 1 111 ? 41.453 -54.694 25.940 1.00 15.03 111 PRO A C 1
ATOM 1155 O O . PRO A 1 111 ? 40.775 -55.723 26.034 1.00 18.20 111 PRO A O 1
ATOM 1166 N N . GLY A 1 112 ? 41.704 -54.116 24.771 1.00 14.46 112 GLY A N 1
ATOM 1167 C CA . GLY A 1 112 ? 41.175 -54.712 23.555 1.00 17.90 112 GLY A CA 1
ATOM 1168 C C . GLY A 1 112 ? 41.747 -56.075 23.191 1.00 20.24 112 GLY A C 1
ATOM 1169 O O . GLY A 1 112 ? 41.101 -56.868 22.497 1.00 27.46 112 GLY A O 1
ATOM 1173 N N A ARG A 1 113 ? 42.956 -56.352 23.642 0.60 12.95 113 ARG A N 1
ATOM 1174 N N B ARG A 1 113 ? 42.952 -56.359 23.675 0.40 14.16 113 ARG A N 1
ATOM 1175 C CA A ARG A 1 113 ? 43.577 -57.632 23.369 0.60 12.67 113 ARG A CA 1
ATOM 1176 C CA B ARG A 1 113 ? 43.643 -57.618 23.391 0.40 13.70 113 ARG A CA 1
ATOM 1177 C C A ARG A 1 113 ? 43.177 -58.703 24.380 0.60 13.35 113 ARG A C 1
ATOM 1178 C C B ARG A 1 113 ? 43.558 -58.657 24.512 0.40 10.28 113 ARG A C 1
ATOM 1179 O O A ARG A 1 113 ? 43.062 -59.876 23.996 0.60 10.35 113 ARG A O 1
ATOM 1180 O O B ARG A 1 113 ? 44.044 -59.775 24.359 0.40 14.21 113 ARG A O 1
ATOM 1221 N N . CYS A 1 114 ? 42.967 -58.305 25.642 1.00 12.11 114 CYS A N 1
ATOM 1222 C CA . CYS A 1 114 ? 42.881 -59.267 26.753 1.00 12.98 114 CYS A CA 1
ATOM 1223 C C . CYS A 1 114 ? 41.479 -59.569 27.234 1.00 12.20 114 CYS A C 1
ATOM 1224 O O . CYS A 1 114 ? 41.335 -60.334 28.182 1.00 11.87 114 CYS A O 1
ATOM 1233 N N . GLN A 1 115 ? 40.472 -59.020 26.564 1.00 10.66 115 GLN A N 1
ATOM 1234 C CA . GLN A 1 115 ? 39.076 -59.229 26.976 1.00 10.21 115 GLN A CA 1
ATOM 1235 C C . GLN A 1 115 ? 38.312 -60.057 25.945 1.00 10.25 115 GLN A C 1
ATOM 1236 O O . GLN A 1 115 ? 38.509 -59.904 24.732 1.00 10.89 115 GLN A O 1
ATOM 1250 N N . PHE A 1 116 ? 37.405 -60.913 26.421 1.00 9.64 116 PHE A N 1
ATOM 1251 C CA . PHE A 1 116 ? 36.435 -61.530 25.519 1.00 8.95 116 PHE A CA 1
ATOM 1252 C C . PHE A 1 116 ? 35.192 -61.955 26.274 1.00 9.51 116 PHE A C 1
ATOM 1253 O O . PHE A 1 116 ? 35.207 -62.112 27.499 1.00 11.36 116 PHE A O 1
ATOM 1270 N N . GLY A 1 117 ? 34.124 -62.148 25.514 1.00 8.63 117 GLY A N 1
ATOM 1271 C CA . GLY A 1 117 ? 32.886 -62.704 26.028 1.00 8.04 117 GLY A CA 1
ATOM 1272 C C . GLY A 1 117 ? 32.657 -64.124 25.522 1.00 8.35 117 GLY A C 1
ATOM 1273 O O . GLY A 1 117 ? 33.186 -64.515 24.473 1.00 9.78 117 GLY A O 1
ATOM 1277 N N . GLU A 1 118 ? 31.908 -64.920 26.297 1.00 8.51 118 GLU A N 1
ATOM 1278 C CA . GLU A 1 118 ? 31.758 -66.346 26.014 1.00 11.05 118 GLU A CA 1
ATOM 1279 C C . GLU A 1 118 ? 30.403 -66.858 26.455 1.00 11.26 118 GLU A C 1
ATOM 1280 O O . GLU A 1 118 ? 29.851 -66.401 27.463 1.00 11.93 118 GLU A O 1
ATOM 1292 N N . PHE A 1 119 ? 29.860 -67.771 25.663 1.00 10.91 119 PHE A N 1
ATOM 1293 C CA . PHE A 1 119 ? 28.704 -68.563 26.068 1.00 11.05 119 PHE A CA 1
ATOM 1294 C C . PHE A 1 119 ? 29.016 -70.024 25.862 1.00 9.20 119 PHE A C 1
ATOM 1295 O O . PHE A 1 119 ? 29.517 -70.413 24.811 1.00 11.67 119 PHE A O 1
ATOM 1312 N N A LEU A 1 120 ? 28.692 -70.858 26.835 0.56 10.52 120 LEU A N 1
ATOM 1313 N N B LEU A 1 120 ? 28.750 -70.841 26.893 0.44 10.91 120 LEU A N 1
ATOM 1314 C CA A LEU A 1 120 ? 28.875 -72.268 26.625 0.56 12.08 120 LEU A CA 1
ATOM 1315 C CA B LEU A 1 120 ? 28.989 -72.294 26.889 0.44 10.51 120 LEU A CA 1
ATOM 1316 C C A LEU A 1 120 ? 27.816 -73.114 27.322 0.56 10.69 120 LEU A C 1
ATOM 1317 C C B LEU A 1 120 ? 27.748 -73.088 27.301 0.44 10.70 120 LEU A C 1
ATOM 1318 O O A LEU A 1 120 ? 27.149 -72.678 28.262 0.56 13.51 120 LEU A O 1
ATOM 1319 O O B LEU A 1 120 ? 26.933 -72.612 28.095 0.44 10.41 120 LEU A O 1
ATOM 1350 N N . ILE A 1 121 ? 27.642 -74.311 26.791 1.00 9.56 121 ILE A N 1
ATOM 1351 C CA . ILE A 1 121 ? 26.779 -75.330 27.370 1.00 10.00 121 ILE A CA 1
ATOM 1352 C C . ILE A 1 121 ? 27.694 -76.320 28.100 1.00 15.76 121 ILE A C 1
ATOM 1353 O O . ILE A 1 121 ? 28.727 -76.722 27.564 1.00 12.61 121 ILE A O 1
ATOM 1370 N N . LEU A 1 122 ? 27.306 -76.728 29.306 1.00 12.13 122 LEU A N 1
ATOM 1371 C CA . LEU A 1 122 ? 28.003 -77.805 30.021 1.00 10.84 122 LEU A CA 1
ATOM 1372 C C . LEU A 1 122 ? 27.056 -78.966 30.277 1.00 12.87 122 LEU A C 1
ATOM 1373 O O . LEU A 1 122 ? 25.895 -78.762 30.628 1.00 14.42 122 LEU A O 1
ATOM 1389 N N . LEU A 1 123 ? 27.574 -80.181 30.088 1.00 13.55 123 LEU A N 1
ATOM 1390 C CA . LEU A 1 123 ? 26.842 -81.412 30.386 1.00 12.90 123 LEU A CA 1
ATOM 1391 C C . LEU A 1 123 ? 27.590 -82.228 31.422 1.00 13.32 123 LEU A C 1
ATOM 1392 O O . LEU A 1 123 ? 28.801 -82.317 31.396 1.00 14.99 123 LEU A O 1
ATOM 1408 N N A SER A 1 124 ? 26.862 -82.823 32.349 0.67 14.28 124 SER A N 1
ATOM 1409 N N B SER A 1 124 ? 26.833 -82.845 32.313 0.33 14.87 124 SER A N 1
ATOM 1410 C CA A SER A 1 124 ? 27.489 -83.675 33.360 0.67 16.97 124 SER A CA 1
ATOM 1411 C CA B SER A 1 124 ? 27.390 -83.768 33.288 0.33 15.65 124 SER A CA 1
ATOM 1412 C C A SER A 1 124 ? 27.854 -85.056 32.800 0.67 17.46 124 SER A C 1
ATOM 1413 C C B SER A 1 124 ? 27.942 -85.010 32.608 0.33 15.14 124 SER A C 1
ATOM 1414 O O A SER A 1 124 ? 27.051 -85.712 32.131 0.67 18.70 124 SER A O 1
ATOM 1415 O O B SER A 1 124 ? 27.356 -85.527 31.659 0.33 17.36 124 SER A O 1
ATOM 1430 N N . CYS A 1 125 ? 29.073 -85.506 33.093 1.00 16.60 125 CYS A N 1
ATOM 1431 C CA . CYS A 1 125 ? 29.569 -86.794 32.627 1.00 16.13 125 CYS A CA 1
ATOM 1432 C C . CYS A 1 125 ? 30.573 -87.323 33.642 1.00 19.54 125 CYS A C 1
ATOM 1433 O O . CYS A 1 125 ? 30.817 -86.695 34.678 1.00 17.37 125 CYS A O 1
ATOM 1442 N N A GLU A 1 126 ? 31.133 -88.497 33.371 0.49 19.05 126 GLU A N 1
ATOM 1443 N N B GLU A 1 126 ? 31.159 -88.473 33.330 0.51 19.17 126 GLU A N 1
ATOM 1444 C CA A GLU A 1 126 ? 32.211 -89.021 34.200 0.49 18.08 126 GLU A CA 1
ATOM 1445 C CA B GLU A 1 126 ? 32.189 -89.063 34.169 0.51 17.60 126 GLU A CA 1
ATOM 1446 C C A GLU A 1 126 ? 33.242 -89.722 33.332 0.49 19.29 126 GLU A C 1
ATOM 1447 C C B GLU A 1 126 ? 33.261 -89.672 33.284 0.51 18.43 126 GLU A C 1
ATOM 1448 O O A GLU A 1 126 ? 32.917 -90.250 32.261 0.49 20.65 126 GLU A O 1
ATOM 1449 O O B GLU A 1 126 ? 32.980 -90.092 32.156 0.51 19.46 126 GLU A O 1
ATOM 1472 N N . PHE A 1 127 ? 34.488 -89.695 33.796 1.00 17.70 127 PHE A N 1
ATOM 1473 C CA . PHE A 1 127 ? 35.588 -90.426 33.175 1.00 18.64 127 PHE A CA 1
ATOM 1474 C C . PHE A 1 127 ? 36.227 -91.277 34.261 1.00 19.74 127 PHE A C 1
ATOM 1475 O O . PHE A 1 127 ? 36.641 -90.770 35.297 1.00 18.54 127 PHE A O 1
ATOM 1493 N N A GLU A 1 128 ? 36.252 -92.583 34.024 0.53 19.21 128 GLU A N 1
ATOM 1494 N N B GLU A 1 128 ? 36.347 -92.577 33.998 0.47 19.22 128 GLU A N 1
ATOM 1495 C CA A GLU A 1 128 ? 36.775 -93.544 34.979 0.53 20.57 128 GLU A CA 1
ATOM 1496 C CA B GLU A 1 128 ? 36.809 -93.556 34.983 0.47 22.98 128 GLU A CA 1
ATOM 1497 C C A GLU A 1 128 ? 36.254 -93.284 36.383 0.53 21.19 128 GLU A C 1
ATOM 1498 C C B GLU A 1 128 ? 36.248 -93.314 36.385 0.47 21.21 128 GLU A C 1
ATOM 1499 O O A GLU A 1 128 ? 36.980 -93.35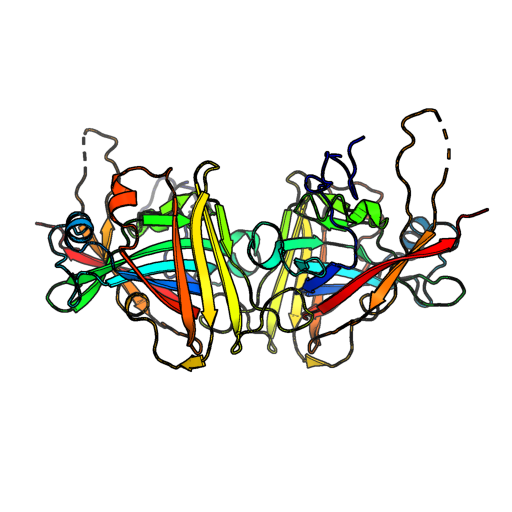2 37.372 0.53 23.26 128 GLU A O 1
ATOM 1500 O O B GLU A 1 128 ? 36.955 -93.424 37.387 0.47 22.21 128 GLU A O 1
ATOM 1523 N N . GLY A 1 129 ? 34.955 -93.025 36.442 1.00 20.72 129 GLY A N 1
ATOM 1524 C CA . GLY A 1 129 ? 34.242 -92.945 37.703 1.00 22.82 129 GLY A CA 1
ATOM 1525 C C . GLY A 1 129 ? 34.300 -91.579 38.353 1.00 24.43 129 GLY A C 1
ATOM 1526 O O . GLY A 1 129 ? 33.737 -91.378 39.427 1.00 32.41 129 GLY A O 1
ATOM 1531 N N . ARG A 1 130 ? 35.000 -90.651 37.727 1.00 21.40 130 ARG A N 1
ATOM 1532 C CA . ARG A 1 130 ? 35.184 -89.321 38.311 1.00 23.80 130 ARG A CA 1
ATOM 1533 C C . ARG A 1 130 ? 34.327 -88.286 37.581 1.00 21.87 130 ARG A C 1
ATOM 1534 O O . ARG A 1 130 ? 34.331 -88.211 36.349 1.00 20.81 130 ARG A O 1
ATOM 1555 N N . PRO A 1 131 ? 33.599 -87.450 38.341 1.00 20.17 131 PRO A N 1
ATOM 1556 C CA . PRO A 1 131 ? 32.778 -86.418 37.692 1.00 18.83 131 PRO A CA 1
ATOM 1557 C C . PRO A 1 131 ? 33.571 -85.391 36.900 1.00 20.48 131 PRO A C 1
ATOM 1558 O O . PRO A 1 131 ? 34.597 -84.861 37.350 1.00 19.03 131 PRO A O 1
ATOM 1569 N N . MET A 1 132 ? 33.056 -85.099 35.715 1.00 17.89 132 MET A N 1
ATOM 1570 C CA . MET A 1 132 ? 33.619 -84.088 34.850 1.00 18.81 132 MET A CA 1
ATOM 1571 C C . MET A 1 132 ? 32.482 -83.373 34.149 1.00 14.57 132 MET A C 1
ATOM 1572 O O . MET A 1 132 ? 31.309 -83.702 34.351 1.00 18.08 132 MET A O 1
ATOM 1586 N N . ALA A 1 133 ? 32.842 -82.374 33.355 1.00 13.44 133 ALA A N 1
ATOM 1587 C CA . ALA A 1 133 ? 31.884 -81.684 32.519 1.00 16.09 133 ALA A CA 1
ATOM 1588 C C . ALA A 1 133 ? 32.352 -81.765 31.070 1.00 16.71 133 ALA A C 1
ATOM 1589 O O . ALA A 1 133 ? 33.544 -81.669 30.760 1.00 19.45 133 ALA A O 1
ATOM 1596 N N . ARG A 1 134 ? 31.387 -81.918 30.176 1.00 14.49 134 ARG A N 1
ATOM 1597 C CA . ARG A 1 134 ? 31.640 -81.854 28.757 1.00 12.68 134 ARG A CA 1
ATOM 1598 C C . ARG A 1 134 ? 31.016 -80.593 28.214 1.00 12.93 134 ARG A C 1
ATOM 1599 O O . ARG A 1 134 ? 29.846 -80.325 28.476 1.00 13.28 134 ARG A O 1
ATOM 1620 N N . CYS A 1 135 ? 31.799 -79.841 27.446 1.00 12.41 135 CYS A N 1
ATOM 1621 C CA . CYS A 1 135 ? 31.298 -78.676 26.727 1.00 11.85 135 CYS A CA 1
ATOM 1622 C C . CYS A 1 135 ? 31.056 -79.031 25.269 1.00 12.00 135 CYS A C 1
ATOM 1623 O O . CYS A 1 135 ? 31.993 -79.138 24.498 1.00 12.75 135 CYS A O 1
ATOM 1631 N N . PRO A 1 136 ? 29.788 -79.218 24.885 1.00 11.26 136 PRO A N 1
ATOM 1632 C CA . PRO A 1 136 ? 29.546 -79.620 23.493 1.00 11.32 136 PRO A CA 1
ATOM 1633 C C . PRO A 1 136 ? 29.535 -78.429 22.531 1.00 9.93 136 PRO A C 1
ATOM 1634 O O . PRO A 1 136 ? 29.706 -78.603 21.324 1.00 11.16 136 PRO A O 1
ATOM 1645 N N . TYR A 1 137 ? 29.311 -77.246 23.081 1.00 10.87 137 TYR A N 1
ATOM 1646 C CA . TYR A 1 137 ? 29.166 -76.022 22.274 1.00 9.06 137 TYR A CA 1
ATOM 1647 C C . TYR A 1 137 ? 29.673 -74.852 23.080 1.00 11.22 137 TYR A C 1
ATOM 1648 O O . TYR A 1 137 ? 29.381 -74.735 24.277 1.00 10.74 137 TYR A O 1
ATOM 1666 N N . ALA A 1 138 ? 30.409 -73.968 22.400 1.00 11.18 138 ALA A N 1
ATOM 1667 C CA . ALA A 1 138 ? 30.852 -72.717 22.994 1.00 10.50 138 ALA A CA 1
ATOM 1668 C C . ALA A 1 138 ? 30.938 -71.654 21.908 1.00 10.09 138 ALA A C 1
ATOM 1669 O O . ALA A 1 138 ? 31.245 -71.953 20.752 1.00 9.90 138 ALA A O 1
ATOM 1676 N N . TRP A 1 139 ? 30.719 -70.395 22.286 1.00 10.07 139 TRP A N 1
ATOM 1677 C CA . TRP A 1 139 ? 30.949 -69.288 21.372 1.00 7.90 139 TRP A CA 1
ATOM 1678 C C . TRP A 1 139 ? 31.711 -68.196 22.086 1.00 11.34 139 TRP A C 1
ATOM 1679 O O . TRP A 1 139 ? 31.494 -67.940 23.271 1.00 11.83 139 TRP A O 1
ATOM 1700 N N . VAL A 1 140 ? 32.584 -67.531 21.338 1.00 8.07 140 VAL A N 1
ATOM 1701 C CA . VAL A 1 140 ? 33.317 -66.379 21.845 1.00 9.26 140 VAL A CA 1
ATOM 1702 C C . VAL A 1 140 ? 33.269 -65.261 20.816 1.00 9.26 140 VAL A C 1
ATOM 1703 O O . VAL A 1 140 ? 32.827 -65.476 19.691 1.00 9.21 140 VAL A O 1
ATOM 1716 N N . ASP A 1 141 ? 33.674 -64.061 21.225 1.00 8.93 141 ASP A N 1
ATOM 1717 C CA . ASP A 1 141 ? 33.600 -62.891 20.357 1.00 8.02 141 ASP A CA 1
ATOM 1718 C C . ASP A 1 141 ? 34.967 -62.280 20.001 1.00 10.54 141 ASP A C 1
ATOM 1719 O O . ASP A 1 141 ? 35.039 -61.149 19.484 1.00 9.76 141 ASP A O 1
ATOM 1728 N N . GLN A 1 142 ? 36.036 -63.040 20.243 1.00 9.19 142 GLN A N 1
ATOM 1729 C CA . GLN A 1 142 ? 37.390 -62.608 19.874 1.00 9.15 142 GLN A CA 1
ATOM 1730 C C . GLN A 1 142 ? 38.170 -63.777 19.264 1.00 9.42 142 GLN A C 1
ATOM 1731 O O . GLN A 1 142 ? 38.027 -64.930 19.697 1.00 9.37 142 GLN A O 1
ATOM 1745 N N . ALA A 1 143 ? 39.005 -63.474 18.280 1.00 10.68 143 ALA A N 1
ATOM 1746 C CA . ALA A 1 143 ? 39.709 -64.495 17.497 1.00 11.28 143 ALA A CA 1
ATOM 1747 C C . ALA A 1 143 ? 40.767 -65.290 18.261 1.00 9.61 143 ALA A C 1
ATOM 1748 O O . ALA A 1 143 ? 40.917 -66.503 18.042 1.00 11.90 143 ALA A O 1
ATOM 1755 N N . VAL A 1 144 ? 41.560 -64.612 19.094 1.00 8.81 144 VAL A N 1
ATOM 1756 C CA . VAL A 1 144 ? 42.609 -65.323 19.808 1.00 10.80 144 VAL A CA 1
ATOM 1757 C C . VAL A 1 144 ? 41.989 -66.386 20.724 1.00 8.85 144 VAL A C 1
ATOM 1758 O O . VAL A 1 144 ? 42.392 -67.543 20.685 1.00 10.45 144 VAL A O 1
ATOM 1771 N N . PRO A 1 145 ? 40.976 -66.019 21.517 1.00 8.10 145 PRO A N 1
ATOM 1772 C CA . PRO A 1 145 ? 40.374 -67.075 22.331 1.00 9.34 145 PRO A CA 1
ATOM 1773 C C . PRO A 1 145 ? 39.753 -68.175 21.484 1.00 12.23 145 PRO A C 1
ATOM 1774 O O . PRO A 1 145 ? 39.799 -69.345 21.897 1.00 11.35 145 PRO A O 1
ATOM 1785 N N . MET A 1 146 ? 39.181 -67.821 20.337 1.00 10.20 146 MET A N 1
ATOM 1786 C CA . MET A 1 146 ? 38.571 -68.853 19.502 1.00 9.09 146 MET A CA 1
ATOM 1787 C C . MET A 1 146 ? 39.596 -69.916 19.086 1.00 9.65 146 MET A C 1
ATOM 1788 O O . MET A 1 146 ? 39.385 -71.119 19.276 1.00 11.41 146 MET A O 1
ATOM 1802 N N A MET A 1 147 ? 40.722 -69.478 18.530 0.51 11.80 147 MET A N 1
ATOM 1803 N N B MET A 1 147 ? 40.720 -69.455 18.554 0.49 12.20 147 MET A N 1
ATOM 1804 C CA A MET A 1 147 ? 41.759 -70.408 18.090 0.51 11.31 147 MET A CA 1
ATOM 1805 C CA B MET A 1 147 ? 41.755 -70.348 18.063 0.49 12.40 147 MET A CA 1
ATOM 1806 C C A MET A 1 147 ? 42.326 -71.172 19.272 0.51 8.72 147 MET A C 1
ATOM 1807 C C B MET A 1 147 ? 42.396 -71.126 19.220 0.49 11.18 147 MET A C 1
ATOM 1808 O O A MET A 1 147 ? 42.533 -72.376 19.204 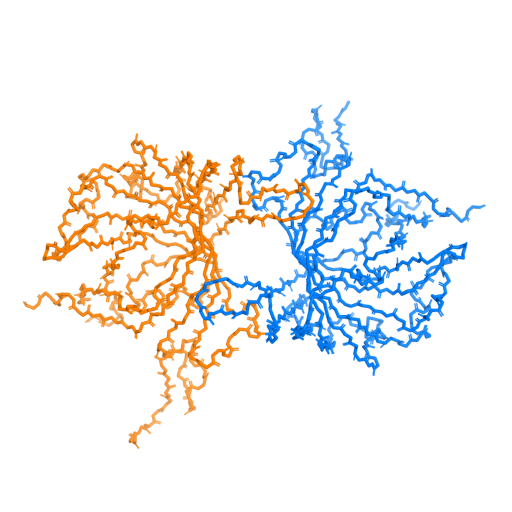0.51 10.83 147 MET A O 1
ATOM 1809 O O B MET A 1 147 ? 42.693 -72.310 19.086 0.49 12.15 147 MET A O 1
ATOM 1836 N N . ARG A 1 148 ? 42.611 -70.455 20.348 1.00 11.04 148 ARG A N 1
ATOM 1837 C CA . ARG A 1 148 ? 43.185 -71.091 21.532 1.00 12.00 148 ARG A CA 1
ATOM 1838 C C . ARG A 1 148 ? 42.247 -72.162 22.063 1.00 12.73 148 ARG A C 1
ATOM 1839 O O . ARG A 1 148 ? 42.688 -73.159 22.625 1.00 12.53 148 ARG A O 1
ATOM 1861 N N . GLY A 1 149 ? 40.945 -71.961 21.900 1.00 11.78 149 GLY A N 1
ATOM 1862 C CA . GLY A 1 149 ? 39.988 -72.983 22.296 1.00 12.41 149 GLY A CA 1
ATOM 1863 C C . GLY A 1 149 ? 40.218 -74.266 21.540 1.00 9.88 149 GLY A C 1
ATOM 1864 O O . GLY A 1 149 ? 40.263 -75.344 22.128 1.00 12.44 149 GLY A O 1
ATOM 1868 N N . TRP A 1 150 ? 40.383 -74.170 20.221 1.00 10.99 150 TRP A N 1
ATOM 1869 C CA . TRP A 1 150 ? 40.624 -75.390 19.461 1.00 12.32 150 TRP A CA 1
ATOM 1870 C C . TRP A 1 150 ? 41.939 -76.075 19.850 1.00 12.41 150 TRP A C 1
ATOM 1871 O O . TRP A 1 150 ? 42.056 -77.310 19.762 1.00 12.35 150 TRP A O 1
ATOM 1892 N N . VAL A 1 151 ? 42.931 -75.302 20.281 1.00 10.70 151 VAL A N 1
ATOM 1893 C CA . VAL A 1 151 ? 44.167 -75.888 20.780 1.00 9.83 151 VAL A CA 1
ATOM 1894 C C . VAL A 1 151 ? 43.887 -76.865 21.923 1.00 12.10 151 VAL A C 1
ATOM 1895 O O . VAL A 1 151 ? 44.543 -77.888 22.029 1.00 15.03 151 VAL A O 1
ATOM 1908 N N . GLN A 1 152 ? 42.929 -76.492 22.777 1.00 13.25 152 GLN A N 1
ATOM 1909 C CA . GLN A 1 152 ? 42.585 -77.259 23.981 1.00 13.85 152 GLN A CA 1
ATOM 1910 C C . GLN A 1 152 ? 41.502 -78.281 23.731 1.00 17.13 152 GLN A C 1
ATOM 1911 O O . GLN A 1 152 ? 41.188 -79.072 24.615 1.00 17.50 152 GLN A O 1
ATOM 1925 N N . GLY A 1 153 ? 40.880 -78.223 22.565 1.00 13.94 153 GLY A N 1
ATOM 1926 C CA . GLY A 1 153 ? 39.757 -79.088 22.238 1.00 17.35 153 GLY A CA 1
ATOM 1927 C C . GLY A 1 153 ? 38.398 -78.505 22.596 1.00 19.39 153 GLY A C 1
ATOM 1928 O O . GLY A 1 153 ? 37.378 -79.191 22.481 1.00 14.65 153 GLY A O 1
ATOM 1932 N N A MET A 1 154 ? 38.362 -77.263 23.102 0.42 14.76 154 MET A N 1
ATOM 1933 N N B MET A 1 154 ? 38.382 -77.233 22.937 0.58 14.79 154 MET A N 1
ATOM 1934 C CA A MET A 1 154 ? 37.089 -76.586 23.386 0.42 12.95 154 MET A CA 1
ATOM 1935 C CA B MET A 1 154 ? 37.159 -76.589 23.301 0.58 10.84 154 MET A CA 1
ATOM 1936 C C A MET A 1 154 ? 36.514 -76.148 22.047 0.42 13.06 154 MET A C 1
ATOM 1937 C C B MET A 1 154 ? 36.475 -76.028 22.070 0.58 12.70 154 MET A C 1
ATOM 1938 O O A MET A 1 154 ? 37.206 -75.526 21.248 0.42 10.81 154 MET A O 1
ATOM 1939 O O B MET A 1 154 ? 37.038 -75.178 21.390 0.58 13.04 154 MET A O 1
ATOM 1966 N N . PRO A 1 155 ? 35.250 -76.501 21.776 1.00 12.13 155 PRO A N 1
ATOM 1967 C CA . PRO A 1 155 ? 34.688 -76.326 20.427 1.00 12.27 155 PRO A CA 1
ATOM 1968 C C . PRO A 1 155 ? 34.101 -74.929 20.137 1.00 10.96 155 PRO A C 1
ATOM 1969 O O . PRO A 1 155 ? 32.930 -74.768 19.772 1.00 13.56 155 PRO A O 1
ATOM 1980 N N . LYS A 1 156 ? 34.944 -73.930 20.278 1.00 10.15 156 LYS A N 1
ATOM 1981 C CA . LYS A 1 156 ? 34.502 -72.529 20.128 1.00 8.64 156 LYS A CA 1
ATOM 1982 C C . LYS A 1 156 ? 34.190 -72.123 18.684 1.00 11.39 156 LYS A C 1
ATOM 1983 O O . LYS A 1 156 ? 34.946 -72.418 17.758 1.00 13.55 156 LYS A O 1
ATOM 1999 N N . GLN A 1 157 ? 33.074 -71.438 18.510 1.00 9.35 157 GLN A N 1
ATOM 2000 C CA . GLN A 1 157 ? 32.765 -70.729 17.270 1.00 10.05 157 GLN A CA 1
ATOM 2001 C C . GLN A 1 157 ? 32.576 -69.255 17.612 1.00 10.15 157 GLN A C 1
ATOM 2002 O O . GLN A 1 157 ? 32.756 -68.856 18.757 1.00 12.19 157 GLN A O 1
ATOM 2016 N N . PHE A 1 158 ? 32.292 -68.406 16.624 1.00 10.24 158 PHE A N 1
ATOM 2017 C CA . PHE A 1 158 ? 32.197 -66.977 16.833 1.00 9.77 158 PHE A CA 1
ATOM 2018 C C . PHE A 1 158 ? 30.735 -66.582 16.991 1.00 10.60 158 PHE A C 1
ATOM 2019 O O . PHE A 1 158 ? 29.869 -67.035 16.214 1.00 10.81 158 PHE A O 1
ATOM 2036 N N . GLY A 1 159 ? 30.476 -65.674 17.917 1.00 11.37 159 GLY A N 1
ATOM 2037 C CA . GLY A 1 159 ? 29.123 -65.191 18.141 1.00 12.99 159 GLY A CA 1
ATOM 2038 C C . GLY A 1 159 ? 29.133 -63.814 18.729 1.00 14.90 159 GLY A C 1
ATOM 2039 O O . GLY A 1 159 ? 30.200 -63.266 19.021 1.00 12.62 159 GLY A O 1
ATOM 2043 N N . VAL A 1 160 ? 27.946 -63.237 18.884 1.00 11.63 160 VAL A N 1
ATOM 2044 C CA . VAL A 1 160 ? 27.782 -61.966 19.567 1.00 12.08 160 VAL A CA 1
ATOM 2045 C C . VAL A 1 160 ? 27.142 -62.253 20.911 1.00 15.49 160 VAL A C 1
ATOM 2046 O O . VAL A 1 160 ? 26.050 -62.845 20.991 1.00 13.12 160 VAL A O 1
ATOM 2059 N N . ILE A 1 161 ? 27.820 -61.843 21.979 1.00 11.53 161 ILE A N 1
ATOM 2060 C CA . ILE A 1 161 ? 27.441 -62.251 23.328 1.00 11.20 161 ILE A CA 1
ATOM 2061 C C . ILE A 1 161 ? 27.325 -61.040 24.241 1.00 11.61 161 ILE A C 1
ATOM 2062 O O . ILE A 1 161 ? 28.254 -60.241 24.363 1.00 12.46 161 ILE A O 1
ATOM 2078 N N . HIS A 1 162 ? 26.161 -60.900 24.867 1.00 11.85 162 HIS A N 1
ATOM 2079 C CA . HIS A 1 162 ? 25.920 -59.766 25.751 1.00 13.18 162 HIS A CA 1
ATOM 2080 C C . HIS A 1 162 ? 25.535 -60.221 27.145 1.00 12.02 162 HIS A C 1
ATOM 2081 O O . HIS A 1 162 ? 24.916 -61.279 27.322 1.00 12.53 162 HIS A O 1
ATOM 2095 N N . GLN A 1 163 ? 25.942 -59.444 28.148 1.00 12.19 163 GLN A N 1
ATOM 2096 C CA . GLN A 1 163 ? 25.782 -59.854 29.537 1.00 12.00 163 GLN A CA 1
ATOM 2097 C C . GLN A 1 163 ? 25.641 -58.626 30.424 1.00 13.25 163 GLN A C 1
ATOM 2098 O O . GLN A 1 163 ? 26.431 -57.680 30.293 1.00 13.19 163 GLN A O 1
ATOM 2112 N N . SER A 1 164 ? 24.669 -58.639 31.342 1.00 12.70 164 SER A N 1
ATOM 2113 C CA . SER A 1 164 ? 24.495 -57.560 32.311 1.00 13.23 164 SER A CA 1
ATOM 2114 C C . SER A 1 164 ? 25.663 -57.480 33.260 1.00 16.98 164 SER A C 1
ATOM 2115 O O . SER A 1 164 ? 26.232 -58.490 33.626 1.00 18.10 164 SER A O 1
ATOM 2123 N N . ARG A 1 165 ? 25.944 -56.273 33.725 1.00 19.70 165 ARG A N 1
ATOM 2124 C CA . ARG A 1 165 ? 26.970 -56.058 34.729 1.00 23.78 165 ARG A CA 1
ATOM 2125 C C . ARG A 1 165 ? 26.342 -55.439 35.967 1.00 15.00 165 ARG A C 1
ATOM 2126 O O . ARG A 1 165 ? 25.502 -54.573 35.852 1.00 18.27 165 ARG A O 1
ATOM 2147 N N . PRO A 1 166 ? 26.769 -55.876 37.153 1.00 16.49 166 PRO A N 1
ATOM 2148 C CA . PRO A 1 166 ? 26.291 -55.213 38.366 1.00 19.29 166 PRO A CA 1
ATOM 2149 C C . PRO A 1 166 ? 26.765 -53.782 38.402 1.00 17.48 166 PRO A C 1
ATOM 2150 O O . PRO A 1 166 ? 27.848 -53.460 37.880 1.00 17.86 166 PRO A O 1
ATOM 2161 N N . VAL A 1 167 ? 25.944 -52.938 39.012 1.00 16.61 167 VAL A N 1
ATOM 2162 C CA . VAL A 1 167 ? 26.264 -51.544 39.252 1.00 19.09 167 VAL A CA 1
ATOM 2163 C C . VAL A 1 167 ? 26.296 -51.302 40.757 1.00 22.38 167 VAL A C 1
ATOM 2164 O O . VAL A 1 167 ? 25.721 -52.068 41.527 1.00 20.52 167 VAL A O 1
ATOM 2177 N N . THR A 1 168 ? 26.991 -50.253 41.173 1.00 19.35 168 THR A N 1
ATOM 2178 C CA . THR A 1 168 ? 27.061 -49.882 42.587 1.00 20.06 168 THR A CA 1
ATOM 2179 C C . THR A 1 168 ? 26.565 -48.470 42.860 1.00 21.15 168 THR A C 1
ATOM 2180 O O . THR A 1 168 ? 26.455 -48.063 44.020 1.00 22.50 168 THR A O 1
ATOM 2191 N N . VAL A 1 169 ? 26.303 -47.707 41.801 1.00 20.04 169 VAL A N 1
ATOM 2192 C CA . VAL A 1 169 ? 25.821 -46.346 41.923 1.00 18.10 169 VAL A CA 1
ATOM 2193 C C . VAL A 1 169 ? 24.735 -46.130 40.877 1.00 17.73 169 VAL A C 1
ATOM 2194 O O . VAL A 1 169 ? 24.686 -46.856 39.872 1.00 21.74 169 VAL A O 1
ATOM 2207 N N . GLY A 1 170 ? 23.858 -45.160 41.119 1.00 19.93 170 GLY A N 1
ATOM 2208 C CA . GLY A 1 170 ? 22.829 -44.830 40.148 1.00 24.14 170 GLY A CA 1
ATOM 2209 C C . GLY A 1 170 ? 21.712 -45.864 40.095 1.00 22.03 170 GLY A C 1
ATOM 2210 O O . GLY A 1 170 ? 21.596 -46.714 40.980 1.00 25.09 170 GLY A O 1
ATOM 2214 N N . LYS A 1 171 ? 20.884 -45.775 39.054 1.00 18.07 171 LYS A N 1
ATOM 2215 C CA . LYS A 1 171 ? 19.661 -46.556 38.941 1.00 20.54 171 LYS A CA 1
ATOM 2216 C C . LYS A 1 171 ? 19.619 -47.471 37.729 1.00 19.68 171 LYS A C 1
ATOM 2217 O O . LYS A 1 171 ? 18.686 -48.260 37.587 1.00 17.91 171 LYS A O 1
ATOM 2236 N N . ALA A 1 172 ? 20.623 -47.377 36.854 1.00 16.67 172 ALA A N 1
ATOM 2237 C CA . ALA A 1 172 ? 20.583 -48.093 35.594 1.00 15.20 172 ALA A CA 1
ATOM 2238 C C . ALA A 1 172 ? 21.277 -49.446 35.699 1.00 14.41 172 ALA A C 1
ATOM 2239 O O . ALA A 1 172 ? 22.295 -49.721 35.054 1.00 14.39 172 ALA A O 1
ATOM 2246 N N . GLY A 1 173 ? 20.697 -50.318 36.518 1.00 15.55 173 GLY A N 1
ATOM 2247 C CA . GLY A 1 173 ? 21.180 -51.676 36.650 1.00 18.69 173 GLY A CA 1
ATOM 2248 C C . GLY A 1 173 ? 20.774 -52.268 37.984 1.00 16.02 173 GLY A C 1
ATOM 2249 O O . GLY A 1 173 ? 20.024 -51.671 38.767 1.00 19.22 173 GLY A O 1
ATOM 2253 N N . SER A 1 174 ? 21.327 -53.433 38.252 1.00 14.61 174 SER A N 1
ATOM 2254 C CA . SER A 1 174 ? 21.072 -54.164 39.468 1.00 16.75 174 SER A CA 1
ATOM 2255 C C . SER A 1 174 ? 22.337 -54.222 40.312 1.00 18.45 174 SER A C 1
ATOM 2256 O O . SER A 1 174 ? 23.442 -54.347 39.780 1.00 17.63 174 SER A O 1
ATOM 2264 N N . ARG A 1 175 ? 22.163 -54.143 41.628 1.00 18.86 175 ARG A N 1
ATOM 2265 C CA . ARG A 1 175 ? 23.249 -54.437 42.558 1.00 18.07 175 ARG A CA 1
ATOM 2266 C C . ARG A 1 175 ? 23.354 -55.951 42.722 1.00 18.90 175 ARG A C 1
ATOM 2267 O O . ARG A 1 175 ? 22.365 -56.675 42.562 1.00 19.75 175 ARG A O 1
ATOM 2288 N N . LEU A 1 176 ? 24.549 -56.418 43.072 1.00 20.88 176 LEU A N 1
ATOM 2289 C CA . LEU A 1 176 ? 24.750 -57.790 43.520 1.00 22.93 176 LEU A CA 1
ATOM 2290 C C . LEU A 1 176 ? 24.213 -57.924 44.931 1.00 25.03 176 LEU A C 1
ATOM 2291 O O . LEU A 1 176 ? 24.944 -57.786 45.921 1.00 27.79 176 LEU A O 1
ATOM 2307 N N . ALA A 1 177 ? 22.909 -58.151 45.014 1.00 23.11 177 ALA A N 1
ATOM 2308 C CA . ALA A 1 177 ? 22.179 -58.105 46.255 1.00 23.89 177 ALA A CA 1
ATOM 2309 C C . ALA A 1 177 ? 20.831 -58.753 45.996 1.00 22.19 177 ALA A C 1
ATOM 2310 O O . ALA A 1 177 ? 20.452 -58.949 44.840 1.00 21.47 177 ALA A O 1
ATOM 2317 N N . PRO A 1 178 ? 20.113 -59.134 47.060 1.00 23.86 178 PRO A N 1
ATOM 2318 C CA . PRO A 1 178 ? 18.822 -59.781 46.823 1.00 22.88 178 PRO A CA 1
ATOM 2319 C C . PRO A 1 178 ? 17.916 -58.956 45.916 1.00 25.72 178 PRO A C 1
ATOM 2320 O O . PRO A 1 178 ? 17.815 -57.728 46.055 1.00 28.27 178 PRO A O 1
ATOM 2331 N N . GLY A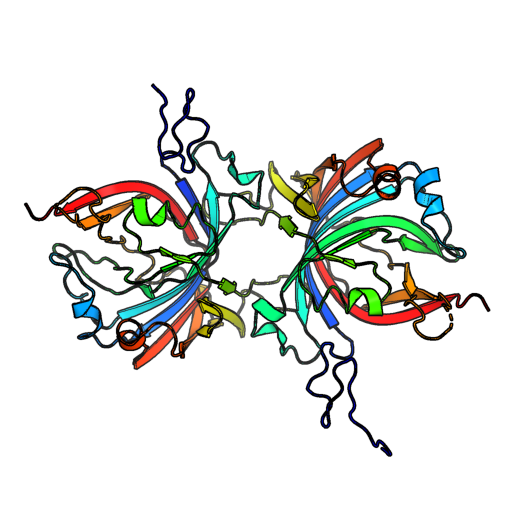 1 179 ? 17.253 -59.635 44.996 1.00 23.95 179 GLY A N 1
ATOM 2332 C CA . GLY A 1 179 ? 16.419 -58.976 44.016 1.00 23.58 179 GLY A CA 1
ATOM 2333 C C . GLY A 1 179 ? 17.127 -58.493 42.769 1.00 25.17 179 GLY A C 1
ATOM 2334 O O . GLY A 1 179 ? 16.468 -58.031 41.839 1.00 23.04 179 GLY A O 1
ATOM 2338 N N . GLY A 1 180 ? 18.454 -58.604 42.719 1.00 19.31 180 GLY A N 1
ATOM 2339 C CA . GLY A 1 180 ? 19.195 -58.158 41.546 1.00 17.36 180 GLY A CA 1
ATOM 2340 C C . GLY A 1 180 ? 19.010 -59.097 40.368 1.00 18.33 180 GLY A C 1
ATOM 2341 O O . GLY A 1 180 ? 19.113 -60.322 40.525 1.00 20.02 180 GLY A O 1
ATOM 2345 N N . ARG A 1 181 ? 18.737 -58.534 39.198 1.00 17.23 181 ARG A N 1
ATOM 2346 C CA . ARG A 1 181 ? 18.522 -59.340 37.999 1.00 17.65 181 ARG A CA 1
ATOM 2347 C C . ARG A 1 181 ? 19.651 -59.131 37.004 1.00 14.06 181 ARG A C 1
ATOM 2348 O O . ARG A 1 181 ? 20.122 -58.002 36.803 1.00 16.80 181 ARG A O 1
ATOM 2369 N N . PHE A 1 182 ? 20.064 -60.228 36.359 1.00 14.83 182 PHE A N 1
ATOM 2370 C CA . PHE A 1 182 ? 21.164 -60.217 35.387 1.00 13.61 182 PHE A CA 1
ATOM 2371 C C . PHE A 1 182 ? 20.791 -61.064 34.182 1.00 14.85 182 PHE A C 1
ATOM 2372 O O . PHE A 1 182 ? 20.266 -62.165 34.332 1.00 16.87 182 PHE A O 1
ATOM 2389 N N . ASP A 1 183 ? 21.024 -60.530 32.987 1.00 13.24 183 ASP A N 1
ATOM 2390 C CA . ASP A 1 183 ? 20.616 -61.192 31.749 1.00 12.91 183 ASP A CA 1
ATOM 2391 C C . ASP A 1 183 ? 21.806 -61.497 30.841 1.00 14.12 183 ASP A C 1
ATOM 2392 O O . ASP A 1 183 ? 22.852 -60.838 30.901 1.00 12.62 183 ASP A O 1
ATOM 2401 N N . GLY A 1 184 ? 21.643 -62.534 30.024 1.00 12.34 184 GLY A N 1
ATOM 2402 C CA . GLY A 1 184 ? 22.633 -62.885 29.017 1.00 13.71 184 GLY A CA 1
ATOM 2403 C C . GLY A 1 184 ? 21.949 -63.178 27.690 1.00 13.60 184 GLY A C 1
ATOM 2404 O O . GLY A 1 184 ? 20.827 -63.667 27.688 1.00 14.80 184 GLY A O 1
ATOM 2408 N N . ALA A 1 185 ? 22.609 -62.869 26.568 1.00 13.05 185 ALA A N 1
ATOM 2409 C CA . ALA A 1 185 ? 22.051 -63.207 25.257 1.00 13.70 185 ALA A CA 1
ATOM 2410 C C . ALA A 1 185 ? 23.138 -63.569 24.262 1.00 10.01 185 ALA A C 1
ATOM 2411 O O . ALA A 1 185 ? 24.223 -62.978 24.261 1.00 12.18 185 ALA A O 1
ATOM 2418 N N . LEU A 1 186 ? 22.837 -64.548 23.411 1.00 11.35 186 LEU A N 1
ATOM 2419 C CA . LEU A 1 186 ? 23.736 -64.967 22.336 1.00 10.73 186 LEU A CA 1
ATOM 2420 C C . LEU A 1 186 ? 23.038 -64.876 20.996 1.00 11.92 186 LEU A C 1
ATOM 2421 O O . LEU A 1 186 ? 21.932 -65.415 20.848 1.00 13.18 186 LEU A O 1
ATOM 2437 N N . SER A 1 187 ? 23.672 -64.196 20.038 1.00 11.84 187 SER A N 1
ATOM 2438 C CA . SER A 1 187 ? 23.234 -64.260 18.634 1.00 12.27 187 SER A CA 1
ATOM 2439 C C . SER A 1 187 ? 24.365 -64.820 17.780 1.00 11.20 187 SER A C 1
ATOM 2440 O O . SER A 1 187 ? 25.521 -64.527 18.006 1.00 12.88 187 SER A O 1
ATOM 2448 N N . VAL A 1 188 ? 24.008 -65.634 16.791 1.00 11.49 188 VAL A N 1
ATOM 2449 C CA . VAL A 1 188 ? 24.976 -66.263 15.902 1.00 11.62 188 VAL A CA 1
ATOM 2450 C C . VAL A 1 188 ? 24.486 -66.021 14.470 1.00 15.83 188 VAL A C 1
ATOM 2451 O O . VAL A 1 188 ? 23.322 -66.271 14.168 1.00 16.87 188 VAL A O 1
ATOM 2464 N N . HIS A 1 189 ? 25.375 -65.511 13.619 1.00 17.30 189 HIS A N 1
ATOM 2465 C CA . HIS A 1 189 ? 25.011 -65.092 12.265 1.00 18.01 189 HIS A CA 1
ATOM 2466 C C . HIS A 1 189 ? 23.718 -64.264 12.204 1.00 16.60 189 HIS A C 1
ATOM 2467 O O . HIS A 1 189 ? 22.898 -64.427 11.303 1.00 18.66 189 HIS A O 1
ATOM 2481 N N . GLY A 1 190 ? 23.530 -63.380 13.188 1.00 14.82 190 GLY A N 1
ATOM 2482 C CA . GLY A 1 190 ? 22.445 -62.425 13.143 1.00 18.21 190 GLY A CA 1
ATOM 2483 C C . GLY A 1 190 ? 21.104 -62.942 13.618 1.00 13.78 190 GLY A C 1
ATOM 2484 O O . GLY A 1 190 ? 20.083 -62.281 13.438 1.00 17.19 190 GLY A O 1
ATOM 2488 N N A ARG A 1 191 ? 21.116 -64.121 14.236 0.58 13.22 191 ARG A N 1
ATOM 2489 N N B ARG A 1 191 ? 21.100 -64.139 14.194 0.42 15.96 191 ARG A N 1
ATOM 2490 C CA A ARG A 1 191 ? 19.910 -64.771 14.746 0.58 16.43 191 ARG A CA 1
ATOM 2491 C CA B ARG A 1 191 ? 19.889 -64.720 14.759 0.42 16.32 191 ARG A CA 1
ATOM 2492 C C A ARG A 1 191 ? 20.076 -65.037 16.241 0.58 17.06 191 ARG A C 1
ATOM 2493 C C B ARG A 1 191 ? 20.101 -64.931 16.247 0.42 15.25 191 ARG A C 1
ATOM 2494 O O A ARG A 1 191 ? 21.110 -65.571 16.689 0.58 13.96 191 ARG A O 1
ATOM 2495 O O B ARG A 1 191 ? 21.188 -65.315 16.696 0.42 13.27 191 ARG A O 1
ATOM 2536 N N . ARG A 1 192 ? 19.051 -64.692 17.020 1.00 17.83 192 ARG A N 1
ATOM 2537 C CA . ARG A 1 192 ? 19.148 -64.776 18.476 1.00 20.31 192 ARG A CA 1
ATOM 2538 C C . ARG A 1 192 ? 18.864 -66.205 18.864 1.00 26.62 192 ARG A C 1
ATOM 2539 O O . ARG A 1 192 ? 17.773 -66.693 18.576 1.00 35.69 192 ARG A O 1
ATOM 2561 N N . VAL A 1 193 ? 19.827 -66.876 19.511 1.00 13.92 193 VAL A N 1
ATOM 2562 C CA . VAL A 1 193 ? 19.696 -68.298 19.771 1.00 19.02 193 VAL A CA 1
ATOM 2563 C C . VAL A 1 193 ? 19.631 -68.731 21.242 1.00 14.88 193 VAL A C 1
ATOM 2564 O O . VAL A 1 193 ? 19.098 -69.790 21.507 1.00 17.05 193 VAL A O 1
ATOM 2577 N N . VAL A 1 194 ? 20.131 -67.919 22.180 1.00 15.15 194 VAL A N 1
ATOM 2578 C CA . VAL A 1 194 ? 19.936 -68.213 23.609 1.00 15.58 194 VAL A CA 1
ATOM 2579 C C . VAL A 1 194 ? 19.706 -66.913 24.365 1.00 13.30 194 VAL A C 1
ATOM 2580 O O . VAL A 1 194 ? 20.385 -65.908 24.109 1.00 13.47 194 VAL A O 1
ATOM 2593 N N . GLU A 1 195 ? 18.736 -66.941 25.283 1.00 13.19 195 GLU A N 1
ATOM 2594 C CA . GLU A 1 195 ? 18.584 -65.860 26.280 1.00 15.36 195 GLU A CA 1
ATOM 2595 C C . GLU A 1 195 ? 18.482 -66.504 27.659 1.00 16.40 195 GLU A C 1
ATOM 2596 O O . GLU A 1 195 ? 17.838 -67.529 27.826 1.00 16.71 195 GLU A O 1
ATOM 2608 N N . ALA A 1 196 ? 19.148 -65.907 28.649 1.00 18.47 196 ALA A N 1
ATOM 2609 C CA . ALA A 1 196 ? 19.079 -66.401 30.014 1.00 14.56 196 ALA A CA 1
ATOM 2610 C C . ALA A 1 196 ? 18.914 -65.225 30.977 1.00 13.56 196 ALA A C 1
ATOM 2611 O O . ALA A 1 196 ? 19.309 -64.115 30.662 1.00 14.43 196 ALA A O 1
ATOM 2618 N N . SER A 1 197 ? 18.364 -65.492 32.156 1.00 16.67 197 SER A N 1
ATOM 2619 C CA . SER A 1 197 ? 18.187 -64.473 33.182 1.00 17.32 197 SER A CA 1
ATOM 2620 C C . SER A 1 197 ? 18.377 -65.120 34.557 1.00 18.13 197 SER A C 1
ATOM 2621 O O . SER A 1 197 ? 18.031 -66.288 34.738 1.00 19.30 197 SER A O 1
ATOM 2629 N N . VAL A 1 198 ? 18.923 -64.358 35.504 1.00 15.62 198 VAL A N 1
ATOM 2630 C CA . VAL A 1 198 ? 18.984 -64.779 36.904 1.00 15.41 198 VAL A CA 1
ATOM 2631 C C . VAL A 1 198 ? 18.499 -63.628 37.770 1.00 16.17 198 VAL A C 1
ATOM 2632 O O . VAL A 1 198 ? 18.908 -62.495 37.572 1.00 16.86 198 VAL A O 1
ATOM 2645 N N . THR A 1 199 ? 17.633 -63.926 38.734 1.00 17.01 199 THR A N 1
ATOM 2646 C CA . THR A 1 199 ? 17.311 -62.952 39.767 1.00 19.59 199 THR A CA 1
ATOM 2647 C C . THR A 1 199 ? 17.793 -63.558 41.075 1.00 20.10 199 THR A C 1
ATOM 2648 O O . THR A 1 199 ? 17.288 -64.584 41.513 1.00 19.76 199 THR A O 1
ATOM 2659 N N . VAL A 1 200 ? 18.801 -62.934 41.674 1.00 18.73 200 VAL A N 1
ATOM 2660 C CA . VAL A 1 200 ? 19.478 -63.534 42.811 1.00 20.00 200 VAL A CA 1
ATOM 2661 C C . VAL A 1 200 ? 18.726 -63.249 44.102 1.00 19.46 200 VAL A C 1
ATOM 2662 O O . VAL A 1 200 ? 18.052 -62.228 44.226 1.00 21.06 200 VAL A O 1
ATOM 2675 N N A ASP A 1 201 ? 18.848 -64.139 45.084 0.59 20.52 201 ASP A N 1
ATOM 2676 N N B ASP A 1 201 ? 18.830 -64.209 45.020 0.41 19.88 201 ASP A N 1
ATOM 2677 C CA A ASP A 1 201 ? 18.187 -63.902 46.377 0.59 23.48 201 ASP A CA 1
ATOM 2678 C CA B ASP A 1 201 ? 18.080 -64.216 46.275 0.41 21.08 201 ASP A CA 1
ATOM 2679 C C A ASP A 1 201 ? 19.066 -64.142 47.601 0.59 21.60 201 ASP A C 1
ATOM 2680 C C B ASP A 1 201 ? 19.019 -64.107 47.480 0.41 21.54 201 ASP A C 1
ATOM 2681 O O A ASP A 1 201 ? 18.683 -63.788 48.725 0.59 22.66 201 ASP A O 1
ATOM 2682 O O B ASP A 1 201 ? 18.715 -63.408 48.458 0.41 22.49 201 ASP A O 1
ATOM 2699 N N A ARG A 1 202 ? 20.244 -64.715 47.401 0.59 20.93 202 ARG A N 1
ATOM 2700 N N B ARG A 1 202 ? 20.151 -64.806 47.416 0.41 20.97 202 ARG A N 1
ATOM 2701 C CA A ARG A 1 202 ? 21.113 -65.010 48.523 0.59 22.52 202 ARG A CA 1
ATOM 2702 C CA B ARG A 1 202 ? 21.107 -64.829 48.520 0.41 21.49 202 ARG A CA 1
ATOM 2703 C C A ARG A 1 202 ? 22.535 -65.271 48.088 0.59 20.70 202 ARG A C 1
ATOM 2704 C C B ARG A 1 202 ? 22.531 -65.071 48.045 0.41 20.77 202 ARG A C 1
ATOM 2705 O O A ARG A 1 202 ? 22.784 -65.743 46.985 0.59 19.75 202 ARG A O 1
ATOM 2706 O O B ARG A 1 202 ? 22.768 -65.337 46.871 0.41 20.45 202 ARG A O 1
ATOM 2747 N N . SER A 1 203 ? 23.471 -64.985 48.984 1.00 21.50 203 SER A N 1
ATOM 2748 C CA . SER A 1 203 ? 24.871 -65.315 48.740 1.00 21.49 203 SER A CA 1
ATOM 2749 C C . SER A 1 203 ? 25.213 -66.648 49.438 1.00 21.24 203 SER A C 1
ATOM 2750 O O . SER A 1 203 ? 24.731 -66.927 50.561 1.00 22.28 203 SER A O 1
ATOM 2759 N N . THR A 1 204 ? 26.034 -67.465 48.780 1.00 20.59 204 THR A N 1
ATOM 2760 C CA . THR A 1 204 ? 26.528 -68.720 49.346 1.00 21.08 204 THR A CA 1
ATOM 2761 C C . THR A 1 204 ? 28.021 -68.894 49.087 1.00 24.33 204 THR A C 1
ATOM 2762 O O . THR A 1 204 ? 28.614 -68.118 48.323 1.00 23.15 204 THR A O 1
ATOM 2773 N N . ASP A 1 205 ? 28.619 -69.911 49.719 1.00 21.47 205 ASP A N 1
ATOM 2774 C CA . ASP A 1 205 ? 29.995 -70.304 49.416 1.00 23.12 205 ASP A CA 1
ATOM 2775 C C . ASP A 1 205 ? 30.039 -71.652 48.698 1.00 23.88 205 ASP A C 1
ATOM 2776 O O . ASP A 1 205 ? 30.998 -72.409 48.846 1.00 30.43 205 ASP A O 1
ATOM 2785 N N . GLN A 1 206 ? 28.998 -71.943 47.931 1.00 21.75 206 GLN A N 1
ATOM 2786 C CA . GLN A 1 206 ? 28.857 -73.239 47.270 1.00 21.71 206 GLN A CA 1
ATOM 2787 C C . GLN A 1 206 ? 29.009 -73.076 45.766 1.00 20.43 206 GLN A C 1
ATOM 2788 O O . GLN A 1 206 ? 28.065 -72.700 45.082 1.00 20.37 206 GLN A O 1
ATOM 2802 N N . PRO A 1 207 ? 30.205 -73.370 45.232 1.00 22.83 207 PRO A N 1
ATOM 2803 C CA . PRO A 1 207 ? 30.368 -73.245 43.779 1.00 24.21 207 PRO A CA 1
ATOM 2804 C C . PRO A 1 207 ? 29.398 -74.152 43.025 1.00 20.55 207 PRO A C 1
ATOM 2805 O O . PRO A 1 207 ? 29.231 -75.305 43.420 1.00 20.37 207 PRO A O 1
ATOM 2816 N N . PRO A 1 208 ? 28.773 -73.643 41.957 1.00 17.67 208 PRO A N 1
ATOM 2817 C CA . PRO A 1 208 ? 27.925 -74.464 41.080 1.00 17.10 208 PRO A CA 1
ATOM 2818 C C . PRO A 1 208 ? 28.674 -75.705 40.602 1.00 19.26 208 PRO A C 1
ATOM 2819 O O . PRO A 1 208 ? 29.810 -75.622 40.125 1.00 17.72 208 PRO A O 1
ATOM 2830 N N . ALA A 1 209 ? 28.044 -76.859 40.776 1.00 20.48 209 ALA A N 1
ATOM 2831 C CA . ALA A 1 209 ? 28.688 -78.148 40.519 1.00 24.56 209 ALA A CA 1
ATOM 2832 C C . ALA A 1 209 ? 29.383 -78.261 39.160 1.00 19.16 209 ALA A C 1
ATOM 2833 O O . ALA A 1 209 ? 30.543 -78.686 39.092 1.00 22.38 209 ALA A O 1
ATOM 2840 N N . LEU A 1 210 ? 28.721 -77.857 38.078 1.00 16.39 210 LEU A N 1
ATOM 2841 C CA . LEU A 1 210 ? 29.322 -78.012 36.753 1.00 18.18 210 LEU A CA 1
ATOM 2842 C C . LEU A 1 210 ? 30.439 -77.010 36.465 1.00 19.17 210 LEU A C 1
ATOM 2843 O O . LEU A 1 210 ? 31.159 -77.169 35.489 1.00 19.14 210 LEU A O 1
ATOM 2859 N N . HIS A 1 211 ? 30.596 -75.989 37.312 1.00 16.88 211 HIS A N 1
ATOM 2860 C CA . HIS A 1 211 ? 31.677 -75.041 37.170 1.00 15.47 211 HIS A CA 1
ATOM 2861 C C . HIS A 1 211 ? 32.829 -75.358 38.119 1.00 16.92 211 HIS A C 1
ATOM 2862 O O . HIS A 1 211 ? 33.772 -74.563 38.235 1.00 19.68 211 HIS A O 1
ATOM 2876 N N . ASP A 1 212 ? 32.765 -76.524 38.761 1.00 16.40 212 ASP A N 1
ATOM 2877 C CA . ASP A 1 212 ? 33.761 -76.913 39.766 1.00 19.17 212 ASP A CA 1
ATOM 2878 C C . ASP A 1 212 ? 34.253 -78.344 39.566 1.00 21.31 212 ASP A C 1
ATOM 2879 O O . ASP A 1 212 ? 34.612 -79.030 40.531 1.00 21.87 212 ASP A O 1
ATOM 2888 N N . VAL A 1 213 ? 34.244 -78.792 38.311 1.00 17.10 213 VAL A N 1
ATOM 2889 C CA . VAL A 1 213 ? 34.812 -80.084 37.938 1.00 18.26 213 VAL A CA 1
ATOM 2890 C C . VAL A 1 213 ? 35.655 -79.918 36.684 1.00 17.26 213 VAL A C 1
ATOM 2891 O O . VAL A 1 213 ? 35.505 -78.923 35.944 1.00 17.48 213 VAL A O 1
ATOM 2904 N N . PRO A 1 214 ? 36.544 -80.882 36.409 1.00 18.17 214 PRO A N 1
ATOM 2905 C CA . PRO A 1 214 ? 37.374 -80.772 35.208 1.00 16.14 214 PRO A CA 1
ATOM 2906 C C . PRO A 1 214 ? 36.564 -80.827 33.918 1.00 17.02 214 PRO A C 1
ATOM 2907 O O . PRO A 1 214 ? 35.568 -81.549 33.861 1.00 18.11 214 PRO A O 1
ATOM 2918 N N . LEU A 1 215 ? 37.010 -80.084 32.916 1.00 16.70 215 LEU A N 1
ATOM 2919 C CA . LEU A 1 215 ? 36.429 -80.137 31.568 1.00 16.68 215 LEU A CA 1
ATOM 2920 C C . LEU A 1 215 ? 37.149 -81.185 30.702 1.00 19.44 215 LEU A C 1
ATOM 2921 O O . LEU A 1 215 ? 38.380 -81.189 30.602 1.00 18.21 215 LEU A O 1
ATOM 2937 N N . ALA A 1 216 ? 36.383 -82.091 30.100 1.00 14.75 216 ALA A N 1
ATOM 2938 C CA . ALA A 1 216 ? 36.944 -83.118 29.231 1.00 14.89 216 ALA A CA 1
ATOM 2939 C C . ALA A 1 216 ? 36.611 -82.782 27.776 1.00 16.75 216 ALA A C 1
ATOM 2940 O O . ALA A 1 216 ? 35.446 -82.824 27.360 1.00 15.95 216 ALA A O 1
ATOM 2947 N N . HIS A 1 217 ? 37.642 -82.470 27.000 1.00 13.98 217 HIS A N 1
ATOM 2948 C CA . HIS A 1 217 ? 37.466 -82.005 25.618 1.00 13.33 217 HIS A CA 1
ATOM 2949 C C . HIS A 1 217 ? 37.986 -83.042 24.625 1.00 14.30 217 HIS A C 1
ATOM 2950 O O . HIS A 1 217 ? 38.726 -83.934 24.989 1.00 14.70 217 HIS A O 1
ATOM 2964 N N . THR A 1 218 ? 37.603 -82.903 23.357 1.00 13.49 218 THR A N 1
ATOM 2965 C CA . THR A 1 218 ? 38.134 -83.737 22.300 1.00 13.99 218 THR A CA 1
ATOM 2966 C C . THR A 1 218 ? 39.050 -82.894 21.425 1.00 15.19 218 THR A C 1
ATOM 2967 O O . THR A 1 218 ? 38.602 -81.931 20.795 1.00 16.35 218 THR A O 1
ATOM 2978 N N A LEU A 1 219 ? 40.324 -83.252 21.407 0.64 14.94 219 LEU A N 1
ATOM 2979 N N B LEU A 1 219 ? 40.338 -83.231 21.447 0.36 14.97 219 LEU A N 1
ATOM 2980 C CA A LEU A 1 219 ? 41.327 -82.589 20.591 0.64 14.01 219 LEU A CA 1
ATOM 2981 C CA B LEU A 1 219 ? 41.321 -82.632 20.554 0.36 15.33 219 LEU A CA 1
ATOM 2982 C C A LEU A 1 219 ? 41.368 -83.246 19.229 0.64 16.45 219 LEU A C 1
ATOM 2983 C C B LEU A 1 219 ? 41.244 -83.306 19.220 0.36 17.15 219 LEU A C 1
ATOM 2984 O O A LEU A 1 219 ? 41.810 -84.389 19.100 0.64 19.92 219 LEU A O 1
ATOM 2985 O O B LEU A 1 219 ? 41.521 -84.499 19.094 0.36 18.90 219 LEU A O 1
ATOM 3016 N N . VAL A 1 220 ? 40.872 -82.539 18.212 1.00 18.38 220 VAL A N 1
ATOM 3017 C CA . VAL A 1 220 ? 40.908 -83.055 16.864 1.00 19.34 220 VAL A CA 1
ATOM 3018 C C . VAL A 1 220 ? 40.914 -81.879 15.897 1.00 15.07 220 VAL A C 1
ATOM 3019 O O . VAL A 1 220 ? 40.309 -80.845 16.138 1.00 15.52 220 VAL A O 1
ATOM 3033 N N A PHE A 1 221 ? 41.616 -82.047 14.792 0.47 19.52 221 PHE A N 1
ATOM 3034 N N B PHE A 1 221 ? 41.694 -82.065 14.841 0.53 17.70 221 PHE A N 1
ATOM 3035 C CA A PHE A 1 221 ? 41.738 -80.977 13.810 0.47 16.86 221 PHE A CA 1
ATOM 3036 C CA B PHE A 1 221 ? 41.802 -81.101 13.753 0.53 18.27 221 PHE A CA 1
ATOM 3037 C C A PHE A 1 221 ? 41.743 -81.631 12.444 0.47 15.79 221 PHE A C 1
ATOM 3038 C C B PHE A 1 221 ? 41.547 -81.806 12.435 0.53 15.40 221 PHE A C 1
ATOM 3039 O O A PHE A 1 221 ? 42.442 -82.616 12.249 0.47 16.50 221 PHE A O 1
ATOM 3040 O O B PHE A 1 221 ? 41.866 -82.982 12.250 0.53 14.79 221 PHE A O 1
ATOM 3073 N N . PRO A 1 222 ? 40.975 -81.083 11.478 1.00 15.90 222 PRO A N 1
ATOM 3074 C CA . PRO A 1 222 ? 40.758 -81.751 10.205 1.00 19.55 222 PRO A CA 1
ATOM 3075 C C . PRO A 1 222 ? 42.076 -82.110 9.532 1.00 18.81 222 PRO A C 1
ATOM 3076 O O . PRO A 1 222 ? 43.016 -81.322 9.632 1.00 22.89 222 PRO A O 1
ATOM 3087 N N . GLU A 1 223 ? 42.117 -83.264 8.881 1.00 25.04 223 GLU A N 1
ATOM 3088 C CA . GLU A 1 223 ? 43.282 -83.716 8.141 1.00 34.81 223 GLU A CA 1
ATOM 3089 C C . GLU A 1 223 ? 43.238 -83.121 6.744 1.00 30.57 223 GLU A C 1
ATOM 3090 O O . GLU A 1 223 ? 42.398 -83.479 5.927 1.00 35.41 223 GLU A O 1
ATOM 3102 N N . TRP A 1 224 ? 44.191 -82.256 6.479 1.00 20.03 224 TRP A N 1
ATOM 3103 C CA . TRP A 1 224 ? 44.299 -81.566 5.207 1.00 18.70 224 TRP A CA 1
ATOM 3104 C C . TRP A 1 224 ? 45.002 -82.431 4.157 1.00 18.26 224 TRP A C 1
ATOM 3105 O O . TRP A 1 224 ? 44.626 -82.452 2.990 1.00 19.26 224 TRP A O 1
ATOM 3126 N N . VAL A 1 225 ? 46.001 -83.199 4.572 1.00 18.68 225 VAL A N 1
ATOM 3127 C CA . VAL A 1 225 ? 46.645 -84.110 3.638 1.00 21.36 225 VAL A CA 1
ATOM 3128 C C . VAL A 1 225 ? 46.108 -85.514 3.888 1.00 32.81 225 VAL A C 1
ATOM 3129 O O . VAL A 1 225 ? 46.234 -86.031 4.992 1.00 29.22 225 VAL A O 1
ATOM 3142 N N . PRO A 1 226 ? 45.473 -86.115 2.871 1.00 41.17 226 PRO A N 1
ATOM 3143 C CA . PRO A 1 226 ? 44.983 -87.495 2.995 1.00 45.78 226 PRO A CA 1
ATOM 3144 C C . PRO A 1 226 ? 46.123 -88.506 2.995 1.00 38.32 226 PRO A C 1
ATOM 3145 O O . PRO A 1 226 ? 46.692 -88.701 4.068 1.00 49.85 226 PRO A O 1
ATOM 3156 N N . ARG A 1 232 ? 42.686 -88.592 14.075 1.00 34.43 232 ARG A N 1
ATOM 3157 C CA . ARG A 1 232 ? 42.989 -89.286 15.328 1.00 28.88 232 ARG A CA 1
ATOM 3158 C C . ARG A 1 232 ? 42.651 -88.439 16.557 1.00 29.35 232 ARG A C 1
ATOM 3159 O O . ARG A 1 232 ? 43.523 -87.757 17.108 1.00 30.13 232 ARG A O 1
ATOM 3179 N N . PRO A 1 233 ? 41.387 -88.495 17.007 1.00 22.98 233 PRO A N 1
ATOM 3180 C CA . PRO A 1 233 ? 40.996 -87.647 18.129 1.00 19.69 233 PRO A CA 1
ATOM 3181 C C . PRO A 1 233 ? 41.591 -88.126 19.446 1.00 17.93 233 PRO A C 1
ATOM 3182 O O . PRO A 1 233 ? 41.860 -89.319 19.583 1.00 20.84 233 PRO A O 1
ATOM 3193 N N . ARG A 1 234 ? 41.823 -87.200 20.374 1.00 16.40 234 ARG A N 1
ATOM 3194 C CA . ARG A 1 234 ? 42.264 -87.553 21.722 1.00 17.05 234 ARG A CA 1
ATOM 3195 C C . ARG A 1 234 ? 41.339 -86.900 22.732 1.00 17.20 234 ARG A C 1
ATOM 3196 O O . ARG A 1 234 ? 40.929 -85.754 22.564 1.00 15.63 234 ARG A O 1
ATOM 3217 N N . LEU A 1 235 ? 40.995 -87.644 23.775 1.00 15.25 235 LEU A N 1
ATOM 3218 C CA . LEU A 1 235 ? 40.211 -87.113 24.881 1.00 14.90 235 LEU A CA 1
ATOM 3219 C C . LEU A 1 235 ? 41.174 -86.538 25.882 1.00 14.55 235 LEU A C 1
ATOM 3220 O O . LEU A 1 235 ? 42.085 -87.238 26.347 1.00 16.63 235 LEU A O 1
ATOM 3236 N N . VAL A 1 236 ? 41.011 -85.251 26.185 1.00 13.87 236 VAL A N 1
ATOM 3237 C CA . VAL A 1 236 ? 41.929 -84.571 27.081 1.00 16.40 236 VAL A CA 1
ATOM 3238 C C . VAL A 1 236 ? 41.197 -83.763 28.140 1.00 19.81 236 VAL A C 1
ATOM 3239 O O . VAL A 1 236 ? 40.030 -83.419 27.990 1.00 16.97 236 VAL A O 1
ATOM 3252 N N . ALA A 1 237 ? 41.900 -83.513 29.237 1.00 23.27 237 ALA A N 1
ATOM 3253 C CA . ALA A 1 237 ? 41.382 -82.664 30.306 1.00 25.05 237 ALA A CA 1
ATOM 3254 C C . ALA A 1 237 ? 42.268 -81.437 30.400 1.00 23.82 237 ALA A C 1
ATOM 3255 O O . ALA A 1 237 ? 43.482 -81.487 30.175 1.00 22.70 237 ALA A O 1
ATOM 3262 N N . SER A 1 238 ? 41.656 -80.312 30.726 1.00 22.84 238 SER A N 1
ATOM 3263 C CA . SER A 1 238 ? 42.406 -79.121 30.969 1.00 22.79 238 SER A CA 1
ATOM 3264 C C . SER A 1 238 ? 42.949 -79.161 32.378 1.00 34.64 238 SER A C 1
ATOM 3265 O O . SER A 1 238 ? 42.180 -79.255 33.346 1.00 32.74 238 SER A O 1
ATOM 3273 N N . GLU A 1 239 ? 44.273 -79.118 32.485 1.00 25.07 239 GLU A N 1
ATOM 3274 C CA . GLU A 1 239 ? 44.965 -78.959 33.759 1.00 28.90 239 GLU A CA 1
ATOM 3275 C C . GLU A 1 239 ? 44.995 -77.519 34.279 1.00 34.29 239 GLU A C 1
ATOM 3276 O O . GLU A 1 239 ? 45.625 -76.640 33.676 1.00 22.20 239 GLU A O 1
ATOM 3288 N N . VAL A 1 240 ? 44.360 -77.300 35.426 1.00 24.74 240 VAL A N 1
ATOM 3289 C CA . VAL A 1 240 ? 44.256 -75.962 35.997 1.00 18.92 240 VAL A CA 1
ATOM 3290 C C . VAL A 1 240 ? 44.828 -75.920 37.411 1.00 16.80 240 VAL A C 1
ATOM 3291 O O . VAL A 1 240 ? 44.986 -76.956 38.091 1.00 21.00 240 VAL A O 1
ATOM 3304 N N . SER A 1 241 ? 45.153 -74.704 37.847 1.00 18.17 241 SER A N 1
ATOM 3305 C CA . SER A 1 241 ? 45.555 -74.443 39.223 1.00 18.00 241 SER A CA 1
ATOM 3306 C C . SER A 1 241 ? 44.907 -73.125 39.661 1.00 15.75 241 SER A C 1
ATOM 3307 O O . SER A 1 241 ? 44.351 -72.381 38.832 1.00 17.56 241 SER A O 1
ATOM 3315 N N . ASP A 1 242 ? 44.950 -72.855 40.958 1.00 19.53 242 ASP A N 1
ATOM 3316 C CA . ASP A 1 242 ? 44.539 -71.559 41.491 1.00 17.51 242 ASP A CA 1
ATOM 3317 C C . ASP A 1 242 ? 43.107 -71.213 41.120 1.00 20.09 242 ASP A C 1
ATOM 3318 O O . ASP A 1 242 ? 42.787 -70.073 40.760 1.00 20.79 242 ASP A O 1
ATOM 3327 N N . VAL A 1 243 ? 42.238 -72.212 41.196 1.00 18.83 243 VAL A N 1
ATOM 3328 C CA . VAL A 1 243 ? 40.816 -71.987 40.960 1.00 19.35 243 VAL A CA 1
ATOM 3329 C C . VAL A 1 243 ? 40.235 -71.202 42.122 1.00 20.64 243 VAL A C 1
ATOM 3330 O O . VAL A 1 243 ? 40.448 -71.556 43.292 1.00 20.04 243 VAL A O 1
ATOM 3343 N N A GLU A 1 244 ? 39.523 -70.122 41.816 0.63 18.96 244 GLU A N 1
ATOM 3344 N N B GLU A 1 244 ? 39.509 -70.143 41.794 0.37 19.49 244 GLU A N 1
ATOM 3345 C CA A GLU A 1 244 ? 38.978 -69.226 42.836 0.63 19.80 244 GLU A CA 1
ATOM 3346 C CA B GLU A 1 244 ? 38.966 -69.232 42.784 0.37 19.26 244 GLU A CA 1
ATOM 3347 C C A GLU A 1 244 ? 37.581 -68.716 42.467 0.63 16.96 244 GLU A C 1
ATOM 3348 C C B GLU A 1 244 ? 37.530 -68.869 42.422 0.37 17.09 244 GLU A C 1
ATOM 3349 O O A GLU A 1 244 ? 37.323 -68.264 41.333 0.63 14.98 244 GLU A O 1
ATOM 3350 O O B GLU A 1 244 ? 37.198 -68.676 41.247 0.37 16.07 244 GLU A O 1
ATOM 3373 N N . PHE A 1 245 ? 36.680 -68.798 43.438 1.00 17.54 245 PHE A N 1
ATOM 3374 C CA . PHE A 1 245 ? 35.332 -68.268 43.290 1.00 16.40 245 PHE A CA 1
ATOM 3375 C C . PHE A 1 245 ? 35.131 -67.133 44.284 1.00 16.70 245 PHE A C 1
ATOM 3376 O O . PHE A 1 245 ? 35.618 -67.189 45.418 1.00 18.31 245 PHE A O 1
ATOM 3394 N N . SER A 1 246 ? 34.371 -66.127 43.870 1.00 14.46 246 SER A N 1
ATOM 3395 C CA . SER A 1 246 ? 33.830 -65.131 44.778 1.00 15.07 246 SER A CA 1
ATOM 3396 C C . SER A 1 246 ? 32.663 -65.779 45.506 1.00 19.24 246 SER A C 1
ATOM 3397 O O . SER A 1 246 ? 32.312 -66.923 45.229 1.00 18.28 246 SER A O 1
ATOM 3405 N N . PRO A 1 247 ? 32.061 -65.059 46.450 1.00 19.98 247 PRO A N 1
ATOM 3406 C CA . PRO A 1 247 ? 30.780 -65.560 46.949 1.00 18.47 247 PRO A CA 1
ATOM 3407 C C . PRO A 1 247 ? 29.816 -65.726 45.783 1.00 19.99 247 PRO A C 1
ATOM 3408 O O . PRO A 1 247 ? 29.852 -64.959 44.815 1.00 20.65 247 PRO A O 1
ATOM 3419 N N . ILE A 1 248 ? 28.974 -66.748 45.873 1.00 16.40 248 ILE A N 1
ATOM 3420 C CA . ILE A 1 248 ? 28.062 -67.093 44.791 1.00 17.17 248 ILE A CA 1
ATOM 3421 C C . ILE A 1 248 ? 26.691 -66.505 45.071 1.00 20.88 248 ILE A C 1
ATOM 3422 O O . ILE A 1 248 ? 26.064 -66.838 46.063 1.00 21.43 248 ILE A O 1
ATOM 3438 N N . TRP A 1 249 ? 26.210 -65.619 44.206 1.00 16.20 249 TRP A N 1
ATOM 3439 C CA . TRP A 1 249 ? 24.849 -65.124 44.368 1.00 17.33 249 TRP A CA 1
ATOM 3440 C C . TRP A 1 249 ? 23.907 -66.029 43.590 1.00 17.47 249 TRP A C 1
ATOM 3441 O O . TRP A 1 249 ? 24.085 -66.257 42.390 1.00 20.15 249 TRP A O 1
ATOM 3462 N N . THR A 1 250 ? 22.921 -66.596 44.283 1.00 17.03 250 THR A N 1
ATOM 3463 C CA . THR A 1 250 ? 22.073 -67.602 43.678 1.00 17.01 250 THR A CA 1
ATOM 3464 C C . THR A 1 250 ? 20.620 -67.210 43.797 1.00 18.02 250 THR A C 1
ATOM 3465 O O . THR A 1 250 ? 20.219 -66.580 44.790 1.00 18.59 250 THR A O 1
ATOM 3476 N N . GLY A 1 251 ? 19.829 -67.563 42.790 1.00 17.47 251 GLY A N 1
ATOM 3477 C CA . GLY A 1 251 ? 18.394 -67.308 42.829 1.00 20.96 251 GLY A CA 1
ATOM 3478 C C . GLY A 1 251 ? 17.687 -68.055 41.708 1.00 18.98 251 GLY A C 1
ATOM 3479 O O . GLY A 1 251 ? 18.102 -69.138 41.308 1.00 22.81 251 GLY A O 1
ATOM 3483 N N . SER A 1 252 ? 16.625 -67.471 41.171 1.00 21.09 252 SER A N 1
ATOM 3484 C CA . SER A 1 252 ? 15.846 -68.162 40.162 1.00 24.03 252 SER A CA 1
ATOM 3485 C C . SER A 1 252 ? 16.606 -68.087 38.844 1.00 19.91 252 SER A C 1
ATOM 3486 O O . SER A 1 252 ? 17.396 -67.154 38.623 1.00 25.65 252 SER A O 1
ATOM 3494 N N . GLY A 1 253 ? 16.424 -69.088 37.993 1.00 18.32 253 GLY A N 1
ATOM 3495 C CA . GLY A 1 253 ? 17.028 -69.054 36.675 1.00 18.33 253 GLY A CA 1
ATOM 3496 C C . GLY A 1 253 ? 15.955 -69.147 35.602 1.00 20.72 253 GLY A C 1
ATOM 3497 O O . GLY A 1 253 ? 14.906 -69.767 35.808 1.00 20.17 253 GLY A O 1
ATOM 3501 N N . ASP A 1 254 ? 16.239 -68.546 34.448 1.00 18.97 254 ASP A N 1
ATOM 3502 C CA . ASP A 1 254 ? 15.383 -68.663 33.272 1.00 19.52 254 ASP A CA 1
ATOM 3503 C C . ASP A 1 254 ? 16.272 -68.837 32.056 1.00 15.26 254 ASP A C 1
ATOM 3504 O O . ASP A 1 254 ? 17.353 -68.257 31.988 1.00 14.05 254 ASP A O 1
ATOM 3513 N N . LEU A 1 255 ? 15.850 -69.697 31.138 1.00 15.78 255 LEU A N 1
ATOM 3514 C CA . LEU A 1 255 ? 16.670 -70.014 29.972 1.00 14.87 255 LEU A CA 1
ATOM 3515 C C . LEU A 1 255 ? 15.760 -70.379 28.799 1.00 16.13 255 LEU A C 1
ATOM 3516 O O . LEU A 1 255 ? 14.832 -71.167 28.962 1.00 19.56 255 LEU A O 1
ATOM 3532 N N . THR A 1 256 ? 15.999 -69.776 27.636 1.00 14.88 256 THR A N 1
ATOM 3533 C CA . THR A 1 256 ? 15.264 -70.109 26.433 1.00 14.56 256 THR A CA 1
ATOM 3534 C C . THR A 1 256 ? 16.230 -70.299 25.266 1.00 13.93 256 THR A C 1
ATOM 3535 O O . THR A 1 256 ? 17.106 -69.460 25.071 1.00 16.05 256 THR A O 1
ATOM 3546 N N . PHE A 1 257 ? 16.056 -71.393 24.510 1.00 15.68 257 PHE A N 1
ATOM 3547 C CA . PHE A 1 257 ? 16.778 -71.603 23.252 1.00 13.73 257 PHE A CA 1
ATOM 3548 C C . PHE A 1 257 ? 15.829 -71.223 22.132 1.00 16.11 257 PHE A C 1
ATOM 3549 O O . PHE A 1 257 ? 14.604 -71.484 22.208 1.00 17.48 257 PHE A O 1
ATOM 3566 N N . PHE A 1 258 ? 16.384 -70.642 21.073 1.00 16.19 258 PHE A N 1
ATOM 3567 C CA . PHE A 1 258 ? 15.627 -70.324 19.889 1.00 18.84 258 PHE A CA 1
ATOM 3568 C C . PHE A 1 258 ? 16.228 -71.051 18.680 1.00 21.48 258 PHE A C 1
ATOM 3569 O O . PHE A 1 258 ? 17.379 -71.485 18.715 1.00 22.91 258 PHE A O 1
ATOM 3586 N N . ASP A 1 259 ? 15.439 -71.183 17.614 1.00 22.32 259 ASP A N 1
ATOM 3587 C CA . ASP A 1 259 ? 15.918 -71.830 16.380 1.00 23.91 259 ASP A CA 1
ATOM 3588 C C . ASP A 1 259 ? 17.026 -71.015 15.738 1.00 26.46 259 ASP A C 1
ATOM 3589 O O . ASP A 1 259 ? 17.112 -69.815 15.944 1.00 33.83 259 ASP A O 1
ATOM 3598 N N . GLY A 1 260 ? 17.892 -71.664 14.970 1.00 28.96 260 GLY A N 1
ATOM 3599 C CA . GLY A 1 260 ? 18.956 -70.934 14.306 1.00 30.06 260 GLY A CA 1
ATOM 3600 C C . GLY A 1 260 ? 20.341 -71.532 14.426 1.00 41.27 260 GLY A C 1
ATOM 3601 O O . GLY A 1 260 ? 21.287 -71.008 13.840 1.00 42.15 260 GLY A O 1
ATOM 3605 N N . LEU A 1 261 ? 20.471 -72.618 15.181 1.00 26.72 261 LEU A N 1
ATOM 3606 C CA . LEU A 1 261 ? 21.720 -73.383 15.195 1.00 25.18 261 LEU A CA 1
ATOM 3607 C C . LEU A 1 261 ? 21.588 -74.837 14.734 1.00 33.64 261 LEU A C 1
ATOM 3608 O O . LEU A 1 261 ? 22.588 -75.558 14.655 1.00 36.08 261 LEU A O 1
ATOM 3624 N N . GLY A 1 262 ? 20.369 -75.276 14.447 1.00 23.00 262 GLY A N 1
ATOM 3625 C CA . GLY A 1 262 ? 20.144 -76.599 13.906 1.00 23.55 262 GLY A CA 1
ATOM 3626 C C . GLY A 1 262 ? 19.540 -77.562 14.909 1.00 21.21 262 GLY A C 1
ATOM 3627 O O . GLY A 1 262 ? 19.529 -77.293 16.107 1.00 19.72 262 GLY A O 1
ATOM 3631 N N . ASP A 1 263 ? 19.050 -78.695 14.415 1.00 23.82 263 ASP A N 1
ATOM 3632 C CA . ASP A 1 263 ? 18.381 -79.664 15.272 1.00 23.57 263 ASP A CA 1
ATOM 3633 C C . ASP A 1 263 ? 19.301 -80.347 16.304 1.00 22.66 263 ASP A C 1
ATOM 3634 O O . ASP A 1 263 ? 18.847 -80.718 17.388 1.00 22.43 263 ASP A O 1
ATOM 3643 N N A ASP A 1 264 ? 20.573 -80.529 15.965 0.49 23.05 264 ASP A N 1
ATOM 3644 N N B ASP A 1 264 ? 20.575 -80.529 15.973 0.51 22.97 264 ASP A N 1
ATOM 3645 C CA A ASP A 1 264 ? 21.492 -81.178 16.893 0.49 23.59 264 ASP A CA 1
ATOM 3646 C CA B ASP A 1 264 ? 21.482 -81.188 16.909 0.51 23.55 264 ASP A CA 1
ATOM 3647 C C A ASP A 1 264 ? 21.608 -80.341 18.164 0.49 19.68 264 ASP A C 1
ATOM 3648 C C B ASP A 1 264 ? 21.628 -80.344 18.174 0.51 19.68 264 ASP A C 1
ATOM 3649 O O A ASP A 1 264 ? 21.442 -80.850 19.268 0.49 18.58 264 ASP A O 1
ATOM 3650 O O B ASP A 1 264 ? 21.501 -80.850 19.284 0.51 18.85 264 ASP A O 1
ATOM 3667 N N . PHE A 1 265 ? 21.880 -79.053 18.004 1.00 18.45 265 PHE A N 1
ATOM 3668 C CA . PHE A 1 265 ? 21.923 -78.144 19.145 1.00 13.89 265 PHE A CA 1
ATOM 3669 C C . PHE A 1 265 ? 20.583 -78.079 19.877 1.00 18.01 265 PHE A C 1
ATOM 3670 O O . PHE A 1 265 ? 20.533 -78.078 21.107 1.00 16.81 265 PHE A O 1
ATOM 3688 N N . GLY A 1 266 ? 19.486 -78.009 19.116 1.00 17.77 266 GLY A N 1
ATOM 3689 C CA . GLY A 1 266 ? 18.167 -77.929 19.711 1.00 17.59 266 GLY A CA 1
ATOM 3690 C C . GLY A 1 266 ? 17.825 -79.079 20.627 1.00 17.00 266 GLY A C 1
ATOM 3691 O O . GLY A 1 266 ? 16.945 -78.964 21.485 1.00 17.75 266 GLY A O 1
ATOM 3695 N N . ALA A 1 267 ? 18.489 -80.210 20.418 1.00 17.29 267 ALA A N 1
ATOM 3696 C CA . ALA A 1 267 ? 18.240 -81.393 21.227 1.00 16.95 267 ALA A CA 1
ATOM 3697 C C . ALA A 1 267 ? 18.639 -81.192 22.678 1.00 16.27 267 ALA A C 1
ATOM 3698 O O . ALA A 1 267 ? 18.187 -81.956 23.539 1.00 17.39 267 ALA A O 1
ATOM 3705 N N . LEU A 1 268 ? 19.464 -80.173 22.934 1.00 15.80 268 LEU A N 1
ATOM 3706 C CA . LEU A 1 268 ? 19.967 -79.865 24.278 1.00 13.63 268 LEU A CA 1
ATOM 3707 C C . LEU A 1 268 ? 19.155 -78.774 24.965 1.00 17.77 268 LEU A C 1
ATOM 3708 O O . LEU A 1 268 ? 19.541 -78.286 26.014 1.00 16.30 268 LEU A O 1
ATOM 3724 N N . ALA A 1 269 ? 18.036 -78.377 24.367 1.00 17.13 269 ALA A N 1
ATOM 3725 C CA . ALA A 1 269 ? 17.186 -77.353 24.978 1.00 20.08 269 ALA A CA 1
ATOM 3726 C C . ALA A 1 269 ? 16.656 -77.828 26.328 1.00 20.37 269 ALA A C 1
ATOM 3727 O O . ALA A 1 269 ? 16.439 -79.018 26.526 1.00 17.47 269 ALA A O 1
ATOM 3734 N N . PRO A 1 270 ? 16.420 -76.888 27.257 1.00 17.10 270 PRO A N 1
ATOM 3735 C CA . PRO A 1 270 ? 15.977 -77.300 28.588 1.00 16.85 270 PRO A CA 1
ATOM 3736 C C . PRO A 1 270 ? 14.592 -77.925 28.621 1.00 20.42 270 PRO A C 1
ATOM 3737 O O . PRO A 1 270 ? 13.649 -77.450 27.979 1.00 21.05 270 PRO A O 1
ATOM 3748 N N . LEU A 1 271 ? 14.491 -79.014 29.373 1.00 18.58 271 LEU A N 1
ATOM 3749 C CA . LEU A 1 271 ? 13.204 -79.600 29.714 1.00 18.37 271 LEU A CA 1
ATOM 3750 C C . LEU A 1 271 ? 12.600 -78.862 30.896 1.00 25.00 271 LEU A C 1
ATOM 3751 O O . LEU A 1 271 ? 11.382 -78.776 31.033 1.00 26.40 271 LEU A O 1
ATOM 3767 N N . GLU A 1 272 ? 13.472 -78.358 31.761 1.00 20.20 272 GLU A N 1
ATOM 3768 C CA . GLU A 1 272 ? 13.092 -77.632 32.954 1.00 22.50 272 GLU A CA 1
ATOM 3769 C C . GLU A 1 272 ? 14.303 -76.773 33.298 1.00 19.26 272 GLU A C 1
ATOM 3770 O O . GLU A 1 272 ? 15.429 -77.149 32.981 1.00 22.16 272 GLU A O 1
ATOM 3782 N N . VAL A 1 273 ? 14.070 -75.612 33.897 1.00 20.78 273 VAL A N 1
ATOM 3783 C CA . VAL A 1 273 ? 15.156 -74.708 34.247 1.00 16.84 273 VAL A CA 1
ATOM 3784 C C . VAL A 1 273 ? 15.239 -74.576 35.767 1.00 22.68 273 VAL A C 1
ATOM 3785 O O . VAL A 1 273 ? 14.220 -74.434 36.442 1.00 23.56 273 VAL A O 1
ATOM 3798 N N . GLY A 1 274 ? 16.458 -74.661 36.292 1.00 17.17 274 GLY A N 1
ATOM 3799 C CA . GLY A 1 274 ? 16.694 -74.604 37.715 1.00 18.87 274 GLY A CA 1
ATOM 3800 C C . GLY A 1 274 ? 17.215 -73.270 38.202 1.00 18.47 274 GLY A C 1
ATOM 3801 O O . GLY A 1 274 ? 16.785 -72.205 37.743 1.00 20.05 274 GLY A O 1
ATOM 3805 N N . SER A 1 275 ? 18.149 -73.340 39.145 1.00 18.68 275 SER A N 1
ATOM 3806 C CA . SER A 1 275 ? 18.702 -72.158 39.796 1.00 16.74 275 SER A CA 1
ATOM 3807 C C . SER A 1 275 ? 19.711 -71.410 38.928 1.00 15.98 275 SER A C 1
ATOM 3808 O O . SER A 1 275 ? 20.429 -71.999 38.135 1.00 18.48 275 SER A O 1
ATOM 3816 N N . GLY A 1 276 ? 19.749 -70.100 39.128 1.00 16.96 276 GLY A N 1
ATOM 3817 C CA . GLY A 1 276 ? 20.746 -69.248 38.520 1.00 16.61 276 GLY A CA 1
ATOM 3818 C C . GLY A 1 276 ? 21.800 -68.795 39.513 1.00 15.08 276 GLY 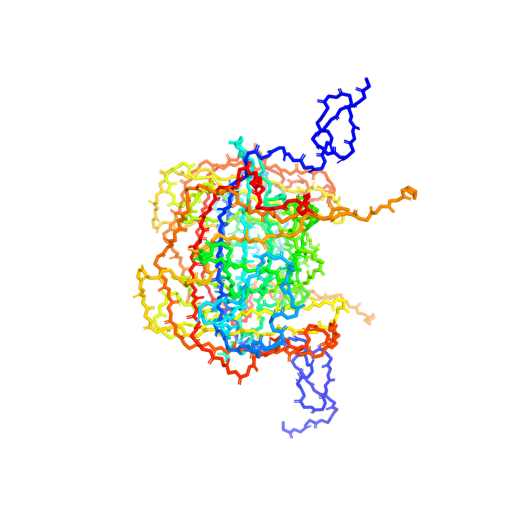A C 1
ATOM 3819 O O . GLY A 1 276 ? 21.550 -68.742 40.720 1.00 16.55 276 GLY A O 1
ATOM 3823 N N . HIS A 1 277 ? 22.972 -68.438 38.979 1.00 13.94 277 HIS A N 1
ATOM 3824 C CA . HIS A 1 277 ? 24.114 -68.057 39.797 1.00 15.76 277 HIS A CA 1
ATOM 3825 C C . HIS A 1 277 ? 24.888 -66.934 39.123 1.00 17.75 277 HIS A C 1
ATOM 3826 O O . HIS A 1 277 ? 25.122 -66.952 37.907 1.00 17.03 277 HIS A O 1
ATOM 3840 N N . VAL A 1 278 ? 25.337 -65.975 39.924 1.00 13.55 278 VAL A N 1
ATOM 3841 C CA . VAL A 1 278 ? 26.113 -64.855 39.425 1.00 13.07 278 VAL A CA 1
ATOM 3842 C C . VAL A 1 278 ? 27.343 -64.783 40.332 1.00 14.11 278 VAL A C 1
ATOM 3843 O O . VAL A 1 278 ? 27.212 -64.736 41.572 1.00 16.59 278 VAL A O 1
ATOM 3856 N N . PHE A 1 279 ? 28.533 -64.819 39.745 1.00 13.38 279 PHE A N 1
ATOM 3857 C CA . PHE A 1 279 ? 29.750 -64.901 40.562 1.00 12.86 279 PHE A CA 1
ATOM 3858 C C . PHE A 1 279 ? 30.954 -64.517 39.731 1.00 14.69 279 PHE A C 1
ATOM 3859 O O . PHE A 1 279 ? 30.845 -64.422 38.508 1.00 15.09 279 PHE A O 1
ATOM 3876 N N . SER A 1 280 ? 32.082 -64.290 40.402 1.00 13.59 280 SER A N 1
ATOM 3877 C CA . SER A 1 280 ? 33.366 -64.087 39.724 1.00 12.27 280 SER A CA 1
ATOM 3878 C C . SER A 1 280 ? 34.196 -65.358 39.851 1.00 13.22 280 SER A C 1
ATOM 3879 O O . SER A 1 280 ? 34.109 -66.091 40.854 1.00 14.63 280 SER A O 1
ATOM 3887 N N . TYR A 1 281 ? 35.041 -65.604 38.854 1.00 14.58 281 TYR A N 1
ATOM 3888 C CA . TYR A 1 281 ? 35.794 -66.847 38.788 1.00 14.01 281 TYR A CA 1
ATOM 3889 C C . TYR A 1 281 ? 37.204 -66.591 38.261 1.00 12.75 281 TYR A C 1
ATOM 3890 O O . TYR A 1 281 ? 37.394 -65.790 37.361 1.00 16.40 281 TYR A O 1
ATOM 3908 N N . GLY A 1 282 ? 38.183 -67.282 38.832 1.00 13.32 282 GLY A N 1
ATOM 3909 C CA . GLY A 1 282 ? 39.541 -67.242 38.317 1.00 14.82 282 GLY A CA 1
ATOM 3910 C C . GLY A 1 282 ? 40.152 -68.621 38.212 1.00 11.99 282 GLY A C 1
ATOM 3911 O O . GLY A 1 282 ? 39.841 -69.500 38.997 1.00 15.03 282 GLY A O 1
ATOM 3915 N N . GLU A 1 283 ? 41.053 -68.817 37.241 1.00 14.45 283 GLU A N 1
ATOM 3916 C CA . GLU A 1 283 ? 41.827 -70.068 37.184 1.00 14.15 283 GLU A CA 1
ATOM 3917 C C . GLU A 1 283 ? 43.053 -69.800 36.326 1.00 14.07 283 GLU A C 1
ATOM 3918 O O . GLU A 1 283 ? 43.074 -68.827 35.555 1.00 14.65 283 GLU A O 1
ATOM 3930 N N . THR A 1 284 ? 44.047 -70.670 36.462 1.00 12.88 284 THR A N 1
ATOM 3931 C CA . THR A 1 284 ? 45.204 -70.686 35.579 1.00 13.81 284 THR A CA 1
ATOM 3932 C C . THR A 1 284 ? 45.199 -71.993 34.806 1.00 14.40 284 THR A C 1
ATOM 3933 O O . THR A 1 284 ? 45.114 -73.070 35.407 1.00 15.83 284 THR A O 1
ATOM 3944 N N . LEU A 1 285 ? 45.305 -71.886 33.485 1.00 14.24 285 LEU A N 1
ATOM 3945 C CA . LEU A 1 285 ? 45.274 -73.038 32.581 1.00 15.74 285 LEU A CA 1
ATOM 3946 C C . LEU A 1 285 ? 46.688 -73.354 32.128 1.00 19.74 285 LEU A C 1
ATOM 3947 O O . LEU A 1 285 ? 47.371 -72.501 31.578 1.00 17.39 285 LEU A O 1
ATOM 3963 N N . HIS A 1 286 ? 47.154 -74.570 32.403 1.00 16.72 286 HIS A N 1
ATOM 3964 C CA . HIS A 1 286 ? 48.567 -74.898 32.183 1.00 16.87 286 HIS A CA 1
ATOM 3965 C C . HIS A 1 286 ? 48.849 -75.698 30.907 1.00 19.05 286 HIS A C 1
ATOM 3966 O O . HIS A 1 286 ? 49.968 -75.660 30.391 1.00 26.82 286 HIS A O 1
ATOM 3981 N N . GLY A 1 287 ? 47.869 -76.443 30.434 1.00 21.29 287 GLY A N 1
ATOM 3982 C CA . GLY A 1 287 ? 48.138 -77.437 29.413 1.00 22.51 287 GLY A CA 1
ATOM 3983 C C . GLY A 1 287 ? 47.142 -78.558 29.492 1.00 22.42 287 GLY A C 1
ATOM 3984 O O . GLY A 1 287 ? 46.202 -78.525 30.299 1.00 23.11 287 GLY A O 1
ATOM 3988 N N . GLY A 1 288 ? 47.316 -79.555 28.630 1.00 18.06 288 GLY A N 1
ATOM 3989 C CA . GLY A 1 288 ? 46.404 -80.666 28.613 1.00 19.62 288 GLY A CA 1
ATOM 3990 C C . GLY A 1 288 ? 47.007 -81.897 29.270 1.00 20.06 288 GLY A C 1
ATOM 3991 O O . GLY A 1 288 ? 48.231 -82.054 29.314 1.00 24.47 288 GLY A O 1
ATOM 3995 N N . ARG A 1 289 ? 46.144 -82.739 29.808 1.00 20.05 289 ARG A N 1
ATOM 3996 C CA . ARG A 1 289 ? 46.556 -84.076 30.217 1.00 22.44 289 ARG A CA 1
ATOM 3997 C C . ARG A 1 289 ? 45.718 -85.067 29.438 1.00 23.35 289 ARG A C 1
ATOM 3998 O O . ARG A 1 289 ? 44.515 -84.874 29.236 1.00 23.02 289 ARG A O 1
ATOM 4019 N N . LEU A 1 290 ? 46.359 -86.124 28.981 1.00 18.96 290 LEU A N 1
ATOM 4020 C CA . LEU A 1 290 ? 45.665 -87.098 28.166 1.00 18.84 290 LEU A CA 1
ATOM 4021 C C . LEU A 1 290 ? 44.761 -87.969 29.015 1.00 21.59 290 LEU A C 1
ATOM 4022 O O . LEU A 1 290 ? 45.200 -88.564 30.006 1.00 24.93 290 LEU A O 1
ATOM 4038 N N . LEU A 1 291 ? 43.494 -88.053 28.625 1.00 17.11 291 LEU A N 1
ATOM 4039 C CA . LEU A 1 291 ? 42.586 -89.014 29.241 1.00 17.65 291 LEU A CA 1
ATOM 4040 C C . LEU A 1 291 ? 42.592 -90.312 28.438 1.00 20.08 291 LEU A C 1
ATOM 4041 O O . LEU A 1 291 ? 42.704 -91.407 29.005 1.00 20.80 291 LEU A O 1
ATOM 4057 N N . SER A 1 292 ? 42.475 -90.207 27.113 1.00 17.66 292 SER A N 1
ATOM 4058 C CA . SER A 1 292 ? 42.666 -91.381 26.264 1.00 19.33 292 SER A CA 1
ATOM 4059 C C . SER A 1 292 ? 43.008 -90.996 24.840 1.00 18.15 292 SER A C 1
ATOM 4060 O O . SER A 1 292 ? 42.447 -90.048 24.304 1.00 18.83 292 SER A O 1
ATOM 4068 N N . ASP A 1 293 ? 43.909 -91.761 24.220 1.00 19.99 293 ASP A N 1
ATOM 4069 C CA . ASP A 1 293 ? 44.141 -91.598 22.792 1.00 19.89 293 ASP A CA 1
ATOM 4070 C C . ASP A 1 293 ? 43.542 -92.748 21.985 1.00 24.68 293 ASP A C 1
ATOM 4071 O O . ASP A 1 293 ? 43.810 -92.889 20.794 1.00 22.16 293 ASP A O 1
ATOM 4080 N N . TYR A 1 294 ? 42.718 -93.554 22.645 1.00 20.69 294 TYR A N 1
ATOM 4081 C CA . TYR A 1 294 ? 41.970 -94.611 21.977 1.00 22.11 294 TYR A CA 1
ATOM 4082 C C . TYR A 1 294 ? 42.864 -95.618 21.269 1.00 29.95 294 TYR A C 1
ATOM 4083 O O . TYR A 1 294 ? 42.436 -96.270 20.325 1.00 31.40 294 TYR A O 1
ATOM 4101 N N . SER A 1 295 ? 44.095 -95.764 21.740 1.00 25.31 295 SER A N 1
ATOM 4102 C CA . SER A 1 295 ? 45.025 -96.693 21.111 1.00 24.28 295 SER A CA 1
ATOM 4103 C C . SER A 1 295 ? 44.987 -98.032 21.832 1.00 30.68 295 SER A C 1
ATOM 4104 O O . SER A 1 295 ? 45.498 -99.015 21.287 1.00 35.99 295 SER A O 1
ATOM 4112 N N . PRO B 1 30 ? -3.598 -34.631 21.307 1.00 51.98 30 PRO B N 1
ATOM 4113 C CA . PRO B 1 30 ? -5.057 -34.764 21.223 1.00 41.16 30 PRO B CA 1
ATOM 4114 C C . PRO B 1 30 ? -5.646 -34.675 19.809 1.00 58.85 30 PRO B C 1
ATOM 4115 O O . PRO B 1 30 ? -6.579 -35.423 19.491 1.00 63.03 30 PRO B O 1
ATOM 4126 N N . GLY B 1 31 ? -5.142 -33.763 18.986 1.00 52.78 31 GLY B N 1
ATOM 4127 C CA . GLY B 1 31 ? -5.649 -33.623 17.626 1.00 59.53 31 GLY B CA 1
ATOM 4128 C C . GLY B 1 31 ? -4.622 -34.011 16.570 1.00 64.78 31 GLY B C 1
ATOM 4129 O O . GLY B 1 31 ? -4.449 -33.307 15.573 1.00 71.26 31 GLY B O 1
ATOM 4133 N N . SER B 1 32 ? -3.945 -35.139 16.772 1.00 57.54 32 SER B N 1
ATOM 4134 C CA . SER B 1 32 ? -2.817 -35.508 15.917 1.00 48.49 32 SER B CA 1
ATOM 4135 C C . SER B 1 32 ? -3.211 -36.374 14.715 1.00 53.76 32 SER B C 1
ATOM 4136 O O . SER B 1 32 ? -4.015 -37.299 14.839 1.00 58.10 32 SER B O 1
ATOM 4144 N N . ALA B 1 33 ? -2.610 -36.080 13.562 1.00 50.80 33 ALA B N 1
ATOM 4145 C CA . ALA B 1 33 ? -2.944 -36.751 12.306 1.00 47.71 33 ALA B CA 1
ATOM 4146 C C . ALA B 1 33 ? -1.908 -37.809 11.898 1.00 53.38 33 ALA B C 1
ATOM 4147 O O . ALA B 1 33 ? -2.075 -39.005 12.162 1.00 50.67 33 ALA B O 1
ATOM 4154 N N . GLY B 1 34 ? -0.844 -37.367 11.239 1.00 48.37 34 GLY B N 1
ATOM 4155 C CA . GLY B 1 34 ? 0.119 -38.291 10.668 1.00 35.57 34 GLY B CA 1
ATOM 4156 C C . GLY B 1 34 ? 0.707 -39.218 11.703 1.00 31.70 34 GLY B C 1
ATOM 4157 O O . GLY B 1 34 ? 0.260 -39.286 12.856 1.00 32.12 34 GLY B O 1
ATOM 4161 N N . PRO B 1 35 ? 1.736 -39.957 11.300 1.00 26.90 35 PRO B N 1
ATOM 4162 C CA . PRO B 1 35 ? 2.460 -40.769 12.280 1.00 25.67 35 PRO B CA 1
ATOM 4163 C C . PRO B 1 35 ? 3.222 -39.889 13.281 1.00 25.14 35 PRO B C 1
ATOM 4164 O O . PRO B 1 35 ? 3.518 -38.722 12.990 1.00 26.77 35 PRO B O 1
ATOM 4175 N N . VAL B 1 36 ? 3.549 -40.457 14.440 1.00 24.51 36 VAL B N 1
ATOM 4176 C CA . VAL B 1 36 ? 4.121 -39.704 15.551 1.00 24.18 36 VAL B CA 1
ATOM 4177 C C . VAL B 1 36 ? 5.362 -40.376 16.151 1.00 22.46 36 VAL B C 1
ATOM 4178 O O . VAL B 1 36 ? 5.730 -41.500 15.796 1.00 21.60 36 VAL B O 1
ATOM 4191 N N . GLY B 1 37 ? 6.016 -39.683 17.080 1.00 22.04 37 GLY B N 1
ATOM 4192 C CA . GLY B 1 37 ? 7.160 -40.260 17.753 1.00 20.60 37 GLY B CA 1
ATOM 4193 C C . GLY B 1 37 ? 8.033 -39.200 18.390 1.00 20.55 37 GLY B C 1
ATOM 4194 O O . GLY B 1 37 ? 8.088 -38.062 17.914 1.00 23.74 37 GLY B O 1
ATOM 4198 N N . TYR B 1 38 ? 8.731 -39.582 19.455 1.00 21.03 38 TYR B N 1
ATOM 4199 C CA . TYR B 1 38 ? 9.687 -38.688 20.097 1.00 19.43 38 TYR B CA 1
ATOM 4200 C C . TYR B 1 38 ? 10.793 -38.346 19.116 1.00 17.44 38 TYR B C 1
ATOM 4201 O O . TYR B 1 38 ? 11.306 -37.222 19.123 1.00 21.80 38 TYR B O 1
ATOM 4219 N N . SER B 1 39 ? 11.137 -39.313 18.262 1.00 16.45 39 SER B N 1
ATOM 4220 C CA . SER B 1 39 ? 12.146 -39.138 17.217 1.00 15.19 39 SER B CA 1
ATOM 4221 C C . SER B 1 39 ? 11.741 -39.963 16.005 1.00 15.18 39 SER B C 1
ATOM 4222 O O . SER B 1 39 ? 10.759 -40.711 16.064 1.00 16.86 39 SER B O 1
ATOM 4230 N N . LEU B 1 40 ? 12.493 -39.822 14.916 1.00 14.81 40 LEU B N 1
ATOM 4231 C CA . LEU B 1 40 ? 12.392 -40.759 13.794 1.00 14.02 40 LEU B CA 1
ATOM 4232 C C . LEU B 1 40 ? 12.739 -42.187 14.245 1.00 14.53 40 LEU B C 1
ATOM 4233 O O . LEU B 1 40 ? 13.488 -42.388 15.201 1.00 12.74 40 LEU B O 1
ATOM 4249 N N . PRO B 1 41 ? 12.207 -43.210 13.554 1.00 15.03 41 PRO B N 1
ATOM 4250 C CA . PRO B 1 41 ? 11.117 -43.114 12.575 1.00 14.76 41 PRO B CA 1
ATOM 4251 C C . PRO B 1 41 ? 9.784 -42.850 13.234 1.00 16.28 41 PRO B C 1
ATOM 4252 O O . PRO B 1 41 ? 9.494 -43.389 14.311 1.00 17.60 41 PRO B O 1
ATOM 4263 N N . LEU B 1 42 ? 8.943 -42.073 12.561 1.00 17.34 42 LEU B N 1
ATOM 4264 C CA . LEU B 1 42 ? 7.581 -41.856 13.018 1.00 18.99 42 LEU B CA 1
ATOM 4265 C C . LEU B 1 42 ? 6.760 -43.114 12.746 1.00 19.62 42 LEU B C 1
ATOM 4266 O O . LEU B 1 42 ? 7.054 -43.874 11.814 1.00 19.69 42 LEU B O 1
ATOM 4282 N N . SER B 1 43 ? 5.752 -43.359 13.571 1.00 20.83 43 SER B N 1
ATOM 4283 C CA . SER B 1 43 ? 4.892 -44.518 13.361 1.00 21.59 43 SER B CA 1
ATOM 4284 C C . SER B 1 43 ? 3.521 -44.218 13.927 1.00 23.40 43 SER B C 1
ATOM 4285 O O . SER B 1 43 ? 3.343 -43.265 14.681 1.00 23.95 43 SER B O 1
ATOM 4293 N N . PRO B 1 44 ? 2.525 -45.014 13.538 1.00 24.45 44 PRO B N 1
ATOM 4294 C CA . PRO B 1 44 ? 1.173 -44.725 14.024 1.00 26.32 44 PRO B CA 1
ATOM 4295 C C . PRO B 1 44 ? 1.028 -44.700 15.562 1.00 26.70 44 PRO B C 1
ATOM 4296 O O . PRO B 1 44 ? 0.266 -43.875 16.058 1.00 31.58 44 PRO B O 1
ATOM 4307 N N . THR B 1 45 ? 1.739 -45.561 16.290 1.00 25.95 45 THR B N 1
ATOM 4308 C CA . THR B 1 45 ? 1.641 -45.594 17.750 1.00 31.89 45 THR B CA 1
ATOM 4309 C C . THR B 1 45 ? 2.727 -44.778 18.449 1.00 24.99 45 THR B C 1
ATOM 4310 O O . THR B 1 45 ? 2.605 -44.477 19.633 1.00 26.75 45 THR B O 1
ATOM 4321 N N . GLY B 1 46 ? 3.774 -44.426 17.713 1.00 23.59 46 GLY B N 1
ATOM 4322 C CA . GLY B 1 46 ? 4.958 -43.815 18.304 1.00 23.11 46 GLY B CA 1
ATOM 4323 C C . GLY B 1 46 ? 5.963 -44.812 18.857 1.00 23.74 46 GLY B C 1
ATOM 4324 O O . GLY B 1 46 ? 6.998 -44.426 19.391 1.00 23.07 46 GLY B O 1
ATOM 4328 N N . GLU B 1 47 ? 5.685 -46.105 18.706 1.00 22.37 47 GLU B N 1
ATOM 4329 C CA . GLU B 1 47 ? 6.519 -47.134 19.334 1.00 20.17 47 GLU B CA 1
ATOM 4330 C C . GLU B 1 47 ? 7.841 -47.345 18.592 1.00 20.12 47 GLU B C 1
ATOM 4331 O O . GLU B 1 47 ? 8.812 -47.807 19.183 1.00 22.56 47 GLU B O 1
ATOM 4343 N N . SER B 1 48 ? 7.890 -46.971 17.315 1.00 18.21 48 SER B N 1
ATOM 4344 C CA . SER B 1 48 ? 9.072 -47.228 16.490 1.00 16.76 48 SER B CA 1
ATOM 4345 C C . SER B 1 48 ? 10.243 -46.263 16.702 1.00 15.66 48 SER B C 1
ATOM 4346 O O . SER B 1 48 ? 11.355 -46.551 16.289 1.00 15.61 48 SER B O 1
ATOM 4354 N N . ALA B 1 49 ? 9.995 -45.134 17.362 1.00 18.23 49 ALA B N 1
ATOM 4355 C CA . ALA B 1 49 ? 11.043 -44.112 17.517 1.00 15.28 49 ALA B CA 1
ATOM 4356 C C . ALA B 1 49 ? 12.332 -44.693 18.061 1.00 13.99 49 ALA B C 1
ATOM 4357 O O . ALA B 1 49 ? 12.323 -45.478 18.996 1.00 17.25 49 ALA B O 1
ATOM 4364 N N . MET B 1 50 ? 13.435 -44.270 17.471 1.00 13.13 50 MET B N 1
ATOM 4365 C CA . MET B 1 50 ? 14.751 -44.751 17.880 1.00 13.11 50 MET B CA 1
ATOM 4366 C C . MET B 1 50 ? 15.044 -44.340 19.329 1.00 12.01 50 MET B C 1
ATOM 4367 O O . MET B 1 50 ? 15.640 -45.131 20.092 1.00 15.25 50 MET B O 1
ATOM 4381 N N . LEU B 1 51 ? 14.613 -43.137 19.714 1.00 14.91 51 LEU B N 1
ATOM 4382 C CA . LEU B 1 51 ? 14.919 -42.582 21.029 1.00 15.03 51 LEU B CA 1
ATOM 4383 C C . LEU B 1 51 ? 13.656 -42.526 2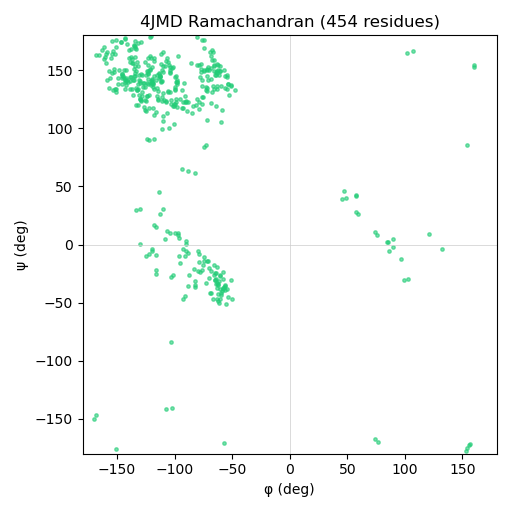1.864 1.00 18.82 51 LEU B C 1
ATOM 4384 O O . LEU B 1 51 ? 12.557 -42.400 21.324 1.00 17.38 51 LEU B O 1
ATOM 4400 N N . THR B 1 52 ? 13.822 -42.641 23.178 1.00 16.82 52 THR B N 1
ATOM 4401 C CA . THR B 1 52 ? 12.734 -42.456 24.127 1.00 16.86 52 THR B CA 1
ATOM 4402 C C . THR B 1 52 ? 12.862 -41.074 24.752 1.00 19.96 52 THR B C 1
ATOM 4403 O O . THR B 1 52 ? 13.972 -40.533 24.849 1.00 18.01 52 THR B O 1
ATOM 4414 N N . PRO B 1 53 ? 11.732 -40.483 25.173 1.00 18.51 53 PRO B N 1
ATOM 4415 C CA . PRO B 1 53 ? 11.849 -39.220 25.887 1.00 19.04 53 PRO B CA 1
ATOM 4416 C C . PRO B 1 53 ? 12.668 -39.360 27.168 1.00 18.31 53 PRO B C 1
ATOM 4417 O O . PRO B 1 53 ? 12.632 -40.417 27.806 1.00 19.70 53 PRO B O 1
ATOM 4428 N N . PRO B 1 54 ? 13.363 -38.290 27.572 1.00 19.82 54 PRO B N 1
ATOM 4429 C CA . PRO B 1 54 ? 14.005 -38.297 28.890 1.00 18.40 54 PRO B CA 1
ATOM 4430 C C . PRO B 1 54 ? 12.933 -38.287 29.994 1.00 21.42 54 PRO B C 1
ATOM 4431 O O . PRO B 1 54 ? 11.751 -38.049 29.700 1.00 21.99 54 PRO B O 1
ATOM 4442 N N . PRO B 1 55 ? 13.316 -38.545 31.250 1.00 19.75 55 PRO B N 1
ATOM 4443 C CA . PRO B 1 55 ? 14.683 -38.686 31.756 1.00 22.44 55 PRO B CA 1
ATOM 4444 C C . PRO B 1 55 ? 15.325 -40.031 31.426 1.00 17.44 55 PRO B C 1
ATOM 4445 O O . PRO B 1 55 ? 14.652 -41.035 31.209 1.00 18.42 55 PRO B O 1
ATOM 4456 N N . TRP B 1 56 ? 16.651 -40.025 31.400 1.00 16.07 56 TRP B N 1
ATOM 4457 C CA . TRP B 1 56 ? 17.386 -41.255 31.242 1.00 14.64 56 TRP B CA 1
ATOM 4458 C C . TRP B 1 56 ? 18.344 -41.390 32.407 1.00 18.10 56 TRP B C 1
ATOM 4459 O O . TRP B 1 56 ? 18.960 -40.415 32.845 1.00 18.69 56 TRP B O 1
ATOM 4480 N N . HIS B 1 57 ? 18.443 -42.605 32.926 1.00 13.43 57 HIS B N 1
ATOM 4481 C CA . HIS B 1 57 ? 19.363 -42.927 34.024 1.00 17.74 57 HIS B CA 1
ATOM 4482 C C . HIS B 1 57 ? 20.662 -43.556 33.499 1.00 15.33 57 HIS B C 1
ATOM 4483 O O . HIS B 1 57 ? 20.643 -44.390 32.599 1.00 14.31 57 HIS B O 1
ATOM 4497 N N . PHE B 1 58 ? 21.786 -43.158 34.090 1.00 13.38 58 PHE B N 1
ATOM 4498 C CA . PHE B 1 58 ? 23.109 -43.658 33.704 1.00 13.03 58 PHE B CA 1
ATOM 4499 C C . PHE B 1 58 ? 23.839 -44.220 34.919 1.00 16.06 58 PHE B C 1
ATOM 4500 O O . PHE B 1 58 ? 23.816 -43.606 36.004 1.00 15.93 58 PHE B O 1
ATOM 4517 N N . SER B 1 59 ? 24.467 -45.386 34.738 1.00 14.02 59 SER B N 1
ATOM 4518 C CA . SER B 1 59 ? 25.353 -45.965 35.754 1.00 15.32 59 SER B CA 1
ATOM 4519 C C . SER B 1 59 ? 26.608 -46.420 35.061 1.00 15.08 59 SER B C 1
ATOM 4520 O O . SER B 1 59 ? 26.562 -47.282 34.176 1.00 13.74 59 SER B O 1
ATOM 4528 N N . GLY B 1 60 ? 27.746 -45.865 35.455 1.00 14.80 60 GLY B N 1
ATOM 4529 C CA . GLY B 1 60 ? 28.963 -46.100 34.703 1.00 17.09 60 GLY B CA 1
ATOM 4530 C C . GLY B 1 60 ? 30.191 -46.362 35.531 1.00 14.67 60 GLY B C 1
ATOM 4531 O O . GLY B 1 60 ? 30.182 -46.154 36.748 1.00 16.00 60 GLY B O 1
ATOM 4535 N N . GLU B 1 61 ? 31.234 -46.823 34.842 1.00 13.32 61 GLU B N 1
ATOM 4536 C CA . GLU B 1 61 ? 32.564 -47.033 35.408 1.00 11.82 61 GLU B CA 1
ATOM 4537 C C . GLU B 1 61 ? 33.542 -46.188 34.595 1.00 11.21 61 GLU B C 1
ATOM 4538 O O . GLU B 1 61 ? 33.554 -46.249 33.379 1.00 13.33 61 GLU B O 1
ATOM 4550 N N . VAL B 1 62 ? 34.338 -45.384 35.298 1.00 12.03 62 VAL B N 1
ATOM 4551 C CA . VAL B 1 62 ? 35.169 -44.352 34.690 1.00 11.19 62 VAL B CA 1
ATOM 4552 C C . VAL B 1 62 ? 36.640 -44.567 34.967 1.00 12.56 62 VAL B C 1
ATOM 4553 O O . VAL B 1 62 ? 37.036 -44.948 36.096 1.00 14.11 62 VAL B O 1
ATOM 4566 N N . VAL B 1 63 ? 37.450 -44.326 33.934 1.00 12.88 63 VAL B N 1
ATOM 4567 C CA . VAL B 1 63 ? 38.900 -44.195 34.045 1.00 11.89 63 VAL B CA 1
ATOM 4568 C C . VAL B 1 63 ? 39.261 -42.834 33.436 1.00 14.33 63 VAL B C 1
ATOM 4569 O O . VAL B 1 63 ? 39.073 -42.615 32.244 1.00 14.41 63 VAL B O 1
ATOM 4582 N N . MET B 1 64 ? 39.772 -41.917 34.266 1.00 13.06 64 MET B N 1
ATOM 4583 C CA . MET B 1 64 ? 39.894 -40.501 33.885 1.00 16.29 64 MET B CA 1
ATOM 4584 C C . MET B 1 64 ? 41.296 -40.002 34.171 1.00 15.02 64 MET B C 1
ATOM 4585 O O . MET B 1 64 ? 41.887 -40.357 35.194 1.00 19.15 64 MET B O 1
ATOM 4599 N N . VAL B 1 65 ? 41.842 -39.175 33.283 1.00 13.89 65 VAL B N 1
ATOM 4600 C CA . VAL B 1 65 ? 43.130 -38.560 33.578 1.00 15.48 65 VAL B CA 1
ATOM 4601 C C . VAL B 1 65 ? 43.017 -37.034 33.454 1.00 17.47 65 VAL B C 1
ATOM 4602 O O . VAL B 1 65 ? 42.615 -36.526 32.406 1.00 16.41 65 VAL B O 1
ATOM 4615 N N . ASP B 1 66 ? 43.380 -36.322 34.522 1.00 15.12 66 ASP B N 1
ATOM 4616 C CA . ASP B 1 66 ? 43.472 -34.864 34.499 1.00 17.53 66 ASP B CA 1
ATOM 4617 C C . ASP B 1 66 ? 44.752 -34.451 33.767 1.00 19.53 66 ASP B C 1
ATOM 4618 O O . ASP B 1 66 ? 45.807 -35.095 33.910 1.00 18.90 66 ASP B O 1
ATOM 4627 N N . TYR B 1 67 ? 44.673 -33.383 32.982 1.00 15.97 67 TYR B N 1
ATOM 4628 C CA . TYR B 1 67 ? 45.862 -32.903 32.283 1.00 16.53 67 TYR B CA 1
ATOM 4629 C C . TYR B 1 67 ? 45.845 -31.407 32.020 1.00 18.97 67 TYR B C 1
ATOM 4630 O O . TYR B 1 67 ? 44.840 -30.731 32.249 1.00 19.87 67 TYR B O 1
ATOM 4648 N N . ARG B 1 68 ? 46.989 -30.900 31.575 1.00 18.84 68 ARG B N 1
ATOM 4649 C CA . ARG B 1 68 ? 47.180 -29.474 31.331 1.00 20.66 68 ARG B CA 1
ATOM 4650 C C . ARG B 1 68 ? 47.117 -29.254 29.840 1.00 23.76 68 ARG B C 1
ATOM 4651 O O . ARG B 1 68 ? 47.868 -29.874 29.096 1.00 19.86 68 ARG B O 1
ATOM 4672 N N . VAL B 1 69 ? 46.219 -28.371 29.418 1.00 21.89 69 VAL B N 1
ATOM 4673 C CA . VAL B 1 69 ? 46.037 -28.029 28.011 1.00 24.49 69 VAL B CA 1
ATOM 4674 C C . VAL B 1 69 ? 46.529 -26.605 27.743 1.00 21.49 69 VAL B C 1
ATOM 4675 O O . VAL B 1 69 ? 46.577 -25.759 28.648 1.00 22.97 69 VAL B O 1
ATOM 4688 N N . ASP B 1 70 ? 46.935 -26.337 26.504 1.00 23.07 70 ASP B N 1
ATOM 4689 C CA . ASP B 1 70 ? 47.237 -24.971 26.085 1.00 26.17 70 ASP B CA 1
ATOM 4690 C C . ASP B 1 70 ? 45.969 -24.131 26.295 1.00 22.68 70 ASP B C 1
ATOM 4691 O O . ASP B 1 70 ? 44.939 -24.397 25.673 1.00 22.21 70 ASP B O 1
ATOM 4700 N N . PRO B 1 71 ? 46.011 -23.143 27.192 1.00 23.60 71 PRO B N 1
ATOM 4701 C CA . PRO B 1 71 ? 44.764 -22.413 27.464 1.00 23.71 71 PRO B CA 1
ATOM 4702 C C . PRO B 1 71 ? 44.245 -21.625 26.265 1.00 29.60 71 PRO B C 1
ATOM 4703 O O . PRO B 1 71 ? 43.041 -21.427 26.137 1.00 24.44 71 PRO B O 1
ATOM 4714 N N . ASP B 1 72 ? 45.141 -21.151 25.410 1.00 25.22 72 ASP B N 1
ATOM 4715 C CA . ASP B 1 72 ? 44.710 -20.353 24.271 1.00 26.00 72 ASP B CA 1
ATOM 4716 C C . ASP B 1 72 ? 44.024 -21.260 23.235 1.00 24.99 72 ASP B C 1
ATOM 4717 O O . ASP B 1 72 ? 43.081 -20.842 22.572 1.00 28.52 72 ASP B O 1
ATOM 4726 N N . ALA B 1 73 ? 44.480 -22.504 23.128 1.00 23.98 73 ALA B N 1
ATOM 4727 C CA . ALA B 1 73 ? 43.855 -23.491 22.232 1.00 22.98 73 ALA B CA 1
ATOM 4728 C C . ALA B 1 73 ? 42.457 -23.829 22.729 1.00 24.73 73 ALA B C 1
ATOM 4729 O O . ALA B 1 73 ? 41.493 -23.867 21.959 1.00 25.12 73 ALA B O 1
ATOM 4736 N N . ALA B 1 74 ? 42.356 -24.089 24.026 1.00 21.81 74 ALA B N 1
ATOM 4737 C CA . ALA B 1 74 ? 41.077 -24.428 24.641 1.00 22.01 74 ALA B CA 1
ATOM 4738 C C . ALA B 1 74 ? 40.043 -23.313 24.458 1.00 22.97 74 ALA B C 1
ATOM 4739 O O . ALA B 1 74 ? 38.874 -23.574 24.177 1.00 21.78 74 ALA B O 1
ATOM 4746 N N . ARG B 1 75 ? 40.477 -22.071 24.611 1.00 23.64 75 ARG B N 1
ATOM 4747 C CA . ARG B 1 75 ? 39.593 -20.918 24.490 1.00 23.72 75 ARG B CA 1
ATOM 4748 C C . ARG B 1 75 ? 38.861 -20.868 23.153 1.00 28.75 75 ARG B C 1
ATOM 4749 O O . ARG B 1 75 ? 37.703 -20.459 23.085 1.00 23.93 75 ARG B O 1
ATOM 4770 N N . ARG B 1 76 ? 39.531 -21.306 22.097 1.00 24.56 76 ARG B N 1
ATOM 4771 C CA . ARG B 1 76 ? 38.950 -21.250 20.763 1.00 26.58 76 ARG B CA 1
ATOM 4772 C C . ARG B 1 76 ? 37.843 -22.261 20.560 1.00 22.69 76 ARG B C 1
ATOM 4773 O O . ARG B 1 76 ? 37.090 -22.166 19.590 1.00 25.89 76 ARG B O 1
ATOM 4794 N N . PHE B 1 77 ? 37.756 -23.230 21.469 1.00 21.56 77 PHE B N 1
ATOM 4795 C CA . PHE B 1 77 ? 36.655 -24.185 21.459 1.00 20.47 77 PHE B CA 1
ATOM 4796 C C . PHE B 1 77 ? 35.453 -23.716 22.289 1.00 21.20 77 PHE B C 1
ATOM 4797 O O . PHE B 1 77 ? 34.424 -24.386 22.305 1.00 20.84 77 PHE B O 1
ATOM 4814 N N . LEU B 1 78 ? 35.583 -22.592 22.991 1.00 22.24 78 LEU B N 1
ATOM 4815 C CA . LEU B 1 78 ? 34.498 -22.092 23.834 1.00 22.39 78 LEU B CA 1
ATOM 4816 C C . LEU B 1 78 ? 33.641 -21.104 23.057 1.00 24.17 78 LEU B C 1
ATOM 4817 O O . LEU B 1 78 ? 34.141 -20.055 22.624 1.00 24.86 78 LEU B O 1
ATOM 4833 N N . PRO B 1 79 ? 32.348 -21.421 22.856 1.00 22.27 79 PRO B N 1
ATOM 4834 C CA . PRO B 1 79 ? 31.487 -20.481 22.134 1.00 23.26 79 PRO B CA 1
ATOM 4835 C C . PRO B 1 79 ? 31.227 -19.231 22.958 1.00 28.15 79 PRO B C 1
ATOM 4836 O O . PRO B 1 79 ? 31.496 -19.242 24.151 1.00 25.03 79 PRO B O 1
ATOM 4847 N N . PRO B 1 80 ? 30.716 -18.160 22.326 1.00 25.69 80 PRO B N 1
ATOM 4848 C CA . PRO B 1 80 ? 30.339 -16.953 23.069 1.00 28.78 80 PRO B CA 1
ATOM 4849 C C . PRO B 1 80 ? 29.445 -17.297 24.253 1.00 33.31 80 PRO B C 1
ATOM 4850 O O . PRO B 1 80 ? 28.552 -18.132 24.115 1.00 33.44 80 PRO B O 1
ATOM 4861 N N . GLY B 1 81 ? 29.692 -16.672 25.401 1.00 32.63 81 GLY B N 1
ATOM 4862 C CA . GLY B 1 81 ? 28.944 -16.984 26.604 1.00 35.92 81 GLY B CA 1
ATOM 4863 C C . GLY B 1 81 ? 29.705 -17.851 27.589 1.00 32.22 81 GLY B C 1
ATOM 4864 O O . GLY B 1 81 ? 29.476 -17.773 28.795 1.00 34.72 81 GLY B O 1
ATOM 4868 N N . LEU B 1 82 ? 30.596 -18.695 27.090 1.00 25.67 82 LEU B N 1
ATOM 4869 C CA . LEU B 1 82 ? 31.425 -19.524 27.969 1.00 24.29 82 LEU B CA 1
ATOM 4870 C C . LEU B 1 82 ? 32.791 -18.862 28.089 1.00 34.05 82 LEU B C 1
ATOM 4871 O O . LEU B 1 82 ? 33.465 -18.643 27.081 1.00 35.28 82 LEU B O 1
ATOM 4887 N N . GLU B 1 83 ? 33.186 -18.531 29.317 1.00 25.33 83 GLU B N 1
ATOM 4888 C CA . GLU B 1 83 ? 34.487 -17.930 29.571 1.00 27.38 83 GLU B CA 1
ATOM 4889 C C . GLU B 1 83 ? 35.491 -18.997 29.996 1.00 27.36 83 GLU B C 1
ATOM 4890 O O . GLU B 1 83 ? 35.103 -20.103 30.385 1.00 26.80 83 GLU B O 1
ATOM 4902 N N . PRO B 1 84 ? 36.787 -18.675 29.902 1.00 25.26 84 PRO B N 1
ATOM 4903 C CA . PRO B 1 84 ? 37.816 -19.606 30.352 1.00 24.52 84 PRO B CA 1
ATOM 4904 C C . PRO B 1 84 ? 37.607 -19.974 31.805 1.00 26.11 84 PRO B C 1
ATOM 4905 O O . PRO B 1 84 ? 37.094 -19.176 32.599 1.00 29.84 84 PRO B O 1
ATOM 4916 N N . GLY B 1 85 ? 38.020 -21.186 32.150 1.00 24.31 85 GLY B N 1
ATOM 4917 C CA . GLY B 1 85 ? 37.819 -21.701 33.487 1.00 32.53 85 GLY B CA 1
ATOM 4918 C C . GLY B 1 85 ? 38.678 -20.924 34.465 1.00 31.01 85 GLY B C 1
ATOM 4919 O O . GLY B 1 85 ? 39.633 -20.258 34.055 1.00 30.18 85 GLY B O 1
ATOM 4923 N N . ALA B 1 86 ? 38.339 -21.020 35.751 1.00 27.34 86 ALA B N 1
ATOM 4924 C CA . ALA B 1 86 ? 39.104 -20.384 36.832 1.00 25.25 86 ALA B CA 1
ATOM 4925 C C . ALA B 1 86 ? 40.584 -20.773 36.733 1.00 27.23 86 ALA B C 1
ATOM 4926 O O . ALA B 1 86 ? 41.476 -19.995 37.039 1.00 26.99 86 ALA B O 1
ATOM 4933 N N A ASP B 1 87 ? 40.801 -22.007 36.291 0.93 23.96 87 ASP B N 1
ATOM 4934 N N B ASP B 1 87 ? 40.851 -22.003 36.311 0.07 25.50 87 ASP B N 1
ATOM 4935 C CA A ASP B 1 87 ? 42.112 -22.492 35.891 0.93 25.68 87 ASP B CA 1
ATOM 4936 C CA B ASP B 1 87 ? 42.211 -22.371 35.929 0.07 25.02 87 ASP B CA 1
ATOM 4937 C C A ASP B 1 87 ? 41.967 -22.836 34.428 0.93 24.73 87 ASP B C 1
ATOM 4938 C C B ASP B 1 87 ? 42.174 -22.849 34.482 0.07 24.26 87 ASP B C 1
ATOM 4939 O O A ASP B 1 87 ? 41.451 -23.900 34.086 0.93 23.77 87 ASP B O 1
ATOM 4940 O O B ASP B 1 87 ? 41.976 -24.034 34.211 0.07 24.78 87 ASP B O 1
ATOM 4957 N N . PRO B 1 88 ? 42.356 -21.904 33.546 1.00 23.88 88 PRO B N 1
ATOM 4958 C CA . PRO B 1 88 ? 42.047 -22.084 32.119 1.00 25.68 88 PRO B CA 1
ATOM 4959 C C . PRO B 1 88 ? 42.751 -23.255 31.468 1.00 23.32 88 PRO B C 1
ATOM 4960 O O . PRO B 1 88 ? 42.274 -23.733 30.438 1.00 27.21 88 PRO B O 1
ATOM 4971 N N . GLY B 1 89 ? 43.840 -23.730 32.063 1.00 23.25 89 GLY B N 1
ATOM 4972 C CA . GLY B 1 89 ? 44.562 -24.874 31.506 1.00 23.17 89 GLY B CA 1
ATOM 4973 C C . GLY B 1 89 ? 44.130 -26.252 31.991 1.00 20.41 89 GLY B C 1
ATOM 4974 O O . GLY B 1 89 ? 44.704 -27.259 31.568 1.00 20.94 89 GLY B O 1
ATOM 4978 N N . ALA B 1 90 ? 43.136 -26.321 32.865 1.00 19.87 90 ALA B N 1
ATOM 4979 C CA . ALA B 1 90 ? 42.646 -27.613 33.357 1.00 18.84 90 ALA B CA 1
ATOM 4980 C C . ALA B 1 90 ? 41.772 -28.330 32.326 1.00 17.59 90 ALA B C 1
ATOM 4981 O O . ALA B 1 90 ? 40.786 -27.771 31.840 1.00 19.42 90 ALA B O 1
ATOM 4988 N N . ALA B 1 91 ? 42.133 -29.581 32.037 1.00 16.81 91 ALA B N 1
ATOM 4989 C CA . ALA B 1 91 ? 41.401 -30.418 31.100 1.00 15.49 91 ALA B CA 1
ATOM 4990 C C . ALA B 1 91 ? 41.374 -31.850 31.638 1.00 16.43 91 ALA B C 1
ATOM 4991 O O . ALA B 1 91 ? 42.005 -32.158 32.653 1.00 16.89 91 ALA B O 1
ATOM 4998 N N . ALA B 1 92 ? 40.622 -32.713 30.976 1.00 15.32 92 ALA B N 1
ATOM 4999 C CA . ALA B 1 92 ? 40.592 -34.125 31.359 1.00 15.82 92 ALA B CA 1
ATOM 5000 C C . ALA B 1 92 ? 40.258 -34.984 30.163 1.00 16.02 92 ALA B C 1
ATOM 5001 O O . ALA B 1 92 ? 39.547 -34.558 29.254 1.00 14.92 92 ALA B O 1
ATOM 5008 N N . ALA B 1 93 ? 40.816 -36.187 30.181 1.00 12.34 93 ALA B N 1
ATOM 5009 C CA . ALA B 1 93 ? 40.466 -37.240 29.240 1.00 13.48 93 ALA B CA 1
ATOM 5010 C C . ALA B 1 93 ? 39.700 -38.300 30.017 1.00 12.92 93 ALA B C 1
ATOM 5011 O O . ALA B 1 93 ? 40.199 -38.841 31.021 1.00 13.83 93 ALA B O 1
ATOM 5018 N N . VAL B 1 94 ? 38.486 -38.611 29.548 1.00 12.60 94 VAL B N 1
ATOM 5019 C CA . VAL B 1 94 ? 37.573 -39.501 30.277 1.00 11.14 94 VAL B CA 1
ATOM 5020 C C . VAL B 1 94 ? 37.150 -40.733 29.466 1.00 12.42 94 VAL B C 1
ATOM 5021 O O . VAL B 1 94 ? 36.489 -40.598 28.447 1.00 12.65 94 VAL B O 1
ATOM 5034 N N . PHE B 1 95 ? 37.503 -41.922 29.957 1.00 10.47 95 PHE B N 1
ATOM 5035 C CA . PHE B 1 95 ? 36.965 -43.176 29.410 1.00 10.78 95 PHE B CA 1
ATOM 5036 C C . PHE B 1 95 ? 35.842 -43.645 30.333 1.00 12.01 95 PHE B C 1
ATOM 5037 O O . PHE B 1 95 ? 36.002 -43.660 31.549 1.00 13.15 95 PHE B O 1
ATOM 5054 N N . ALA B 1 96 ? 34.704 -44.027 29.778 1.00 11.70 96 ALA B N 1
ATOM 5055 C CA . ALA B 1 96 ? 33.660 -44.602 30.621 1.00 10.86 96 ALA B CA 1
ATOM 5056 C C . ALA B 1 96 ? 32.944 -45.727 29.905 1.00 11.84 96 ALA B C 1
ATOM 5057 O O . ALA B 1 96 ? 32.858 -45.732 28.675 1.00 12.86 96 ALA B O 1
ATOM 5064 N N . THR B 1 97 ? 32.461 -46.688 30.677 1.00 12.01 97 THR B N 1
ATOM 5065 C CA . THR B 1 97 ? 31.520 -47.688 30.166 1.00 11.27 97 THR B CA 1
ATOM 5066 C C . THR B 1 97 ? 30.239 -47.508 30.955 1.00 11.29 97 THR B C 1
ATOM 5067 O O . THR B 1 97 ? 30.266 -47.386 32.168 1.00 14.85 97 THR B O 1
ATOM 5078 N N . TRP B 1 98 ? 29.122 -47.493 30.242 1.00 10.92 98 TRP B N 1
ATOM 5079 C CA . TRP B 1 98 ? 27.825 -47.148 30.810 1.00 11.85 98 TRP B CA 1
ATOM 5080 C C . TRP B 1 98 ? 26.771 -48.237 30.608 1.00 14.96 98 TRP B C 1
ATOM 5081 O O . TRP B 1 98 ? 26.777 -48.950 29.603 1.00 11.96 98 TRP B O 1
ATOM 5102 N N . GLN B 1 99 ? 25.853 -48.312 31.560 1.00 12.41 99 GLN B N 1
ATOM 5103 C CA . GLN B 1 99 ? 24.514 -48.854 31.316 1.00 10.77 99 GLN B CA 1
ATOM 5104 C C . GLN B 1 99 ? 23.573 -47.678 31.451 1.00 11.90 99 GLN B C 1
ATOM 5105 O O . GLN B 1 99 ? 23.822 -46.772 32.248 1.00 13.48 99 GLN B O 1
ATOM 5119 N N . TRP B 1 100 ? 22.522 -47.663 30.642 1.00 13.30 100 TRP B N 1
ATOM 5120 C CA . TRP B 1 100 ? 21.506 -46.611 30.731 1.00 12.57 100 TRP B CA 1
ATOM 5121 C C . TRP B 1 100 ? 20.114 -47.230 30.604 1.00 12.01 100 TRP B C 1
ATOM 5122 O O . TRP B 1 100 ? 19.941 -48.344 30.089 1.00 12.77 100 TRP B O 1
ATOM 5143 N N . CYS B 1 101 ? 19.105 -46.491 31.042 1.00 14.63 101 CYS B N 1
ATOM 5144 C CA . CYS B 1 101 ? 17.712 -46.882 30.788 1.00 14.68 101 CYS B CA 1
ATOM 5145 C C . CYS B 1 101 ? 16.773 -45.695 30.915 1.00 14.36 101 CYS B C 1
ATOM 5146 O O . CYS B 1 101 ? 17.133 -44.641 31.467 1.00 14.94 101 CYS B O 1
ATOM 5154 N N . SER B 1 102 ? 15.562 -45.859 30.394 1.00 16.60 102 SER B N 1
ATOM 5155 C CA . SER B 1 102 ? 14.510 -44.876 30.562 1.00 15.55 102 SER B CA 1
ATOM 5156 C C . SER B 1 102 ? 13.880 -45.077 31.932 1.00 18.43 102 SER B C 1
ATOM 5157 O O . SER B 1 102 ? 14.265 -45.991 32.661 1.00 17.94 102 SER B O 1
ATOM 5165 N N . GLN B 1 103 ? 12.912 -44.237 32.280 1.00 20.53 103 GLN B N 1
ATOM 5166 C CA . GLN B 1 103 ? 12.308 -44.292 33.614 1.00 23.23 103 GLN B CA 1
ATOM 5167 C C . GLN B 1 103 ? 11.747 -45.669 33.924 1.00 24.43 103 GLN B C 1
ATOM 5168 O O . GLN B 1 103 ? 11.822 -46.129 35.070 1.00 25.86 103 GLN B O 1
ATOM 5182 N N . ASP B 1 104 ? 11.202 -46.343 32.907 1.00 22.84 104 ASP B N 1
ATOM 5183 C CA . ASP B 1 104 ? 10.572 -47.639 33.131 1.00 22.20 104 ASP B CA 1
ATOM 5184 C C . ASP B 1 104 ? 11.562 -48.793 33.257 1.00 20.08 104 ASP B C 1
ATOM 5185 O O . ASP B 1 104 ? 11.180 -49.901 33.614 1.00 22.71 104 ASP B O 1
ATOM 5194 N N . GLY B 1 105 ? 12.836 -48.536 32.992 1.00 20.77 105 GLY B N 1
ATOM 5195 C CA . GLY B 1 105 ? 13.852 -49.548 33.189 1.00 20.92 105 GLY B CA 1
ATOM 5196 C C . GLY B 1 105 ? 13.853 -50.621 32.116 1.00 20.95 105 GLY B C 1
ATOM 5197 O O . GLY B 1 105 ? 14.594 -51.597 32.229 1.00 19.47 105 GLY B O 1
ATOM 5201 N N . ALA B 1 106 ? 13.063 -50.444 31.055 1.00 17.13 106 ALA B N 1
ATOM 5202 C CA . ALA B 1 106 ? 12.831 -51.572 30.140 1.00 19.28 106 ALA B CA 1
ATOM 5203 C C . ALA B 1 106 ? 14.098 -52.027 29.409 1.00 17.63 106 ALA B C 1
ATOM 5204 O O . ALA B 1 106 ? 14.246 -53.214 29.102 1.00 19.72 106 ALA B O 1
ATOM 5211 N N . GLU B 1 107 ? 15.023 -51.103 29.151 1.00 15.79 107 GLU B N 1
ATOM 5212 C CA . GLU B 1 107 ? 16.199 -51.435 28.362 1.00 16.41 107 GLU B CA 1
ATOM 5213 C C . GLU B 1 107 ? 17.172 -52.363 29.110 1.00 16.38 107 GLU B C 1
ATOM 5214 O O . GLU B 1 107 ? 17.990 -53.035 28.493 1.00 15.41 107 GLU B O 1
ATOM 5226 N N . LEU B 1 108 ? 17.073 -52.403 30.430 1.00 14.91 108 LEU B N 1
ATOM 5227 C CA . LEU B 1 108 ? 18.054 -53.122 31.233 1.00 17.33 108 LEU B CA 1
ATOM 5228 C C . LEU B 1 108 ? 18.029 -54.619 30.972 1.00 18.03 108 LEU B C 1
ATOM 5229 O O . LEU B 1 108 ? 19.013 -55.306 31.229 1.00 18.05 108 LEU B O 1
ATOM 5245 N N . THR B 1 109 ? 16.903 -55.149 30.498 1.00 14.42 109 THR B N 1
ATOM 5246 C CA . THR B 1 109 ? 16.812 -56.590 30.302 1.00 15.34 109 THR B CA 1
ATOM 5247 C C . THR B 1 109 ? 17.470 -57.076 29.013 1.00 14.91 109 THR B C 1
ATOM 5248 O O . THR B 1 109 ? 17.544 -58.277 28.786 1.00 18.85 109 THR B O 1
ATOM 5259 N N A ASP B 1 110 ? 17.962 -56.123 28.223 0.64 15.89 110 ASP B N 1
ATOM 5260 N N B ASP B 1 110 ? 17.915 -56.165 28.155 0.36 16.59 110 ASP B N 1
ATOM 5261 C CA A ASP B 1 110 ? 18.645 -56.381 26.974 0.64 17.95 110 ASP B CA 1
ATOM 5262 C CA B ASP B 1 110 ? 18.642 -56.557 26.957 0.36 17.74 110 ASP B CA 1
ATOM 5263 C C A ASP B 1 110 ? 20.010 -55.713 27.065 0.64 14.95 110 ASP B C 1
ATOM 5264 C C B ASP B 1 110 ? 19.983 -55.831 26.954 0.36 15.68 110 ASP B C 1
ATOM 5265 O O A ASP B 1 110 ? 20.176 -54.542 26.730 0.64 12.27 110 ASP B O 1
ATOM 5266 O O B ASP B 1 110 ? 20.098 -54.728 26.430 0.36 18.66 110 ASP B O 1
ATOM 5283 N N . PRO B 1 111 ? 21.011 -56.452 27.553 1.00 15.13 111 PRO B N 1
ATOM 5284 C CA . PRO B 1 111 ? 22.300 -55.787 27.747 1.00 13.54 111 PRO B CA 1
ATOM 5285 C C . PRO B 1 111 ? 22.896 -55.204 26.488 1.00 13.94 111 PRO B C 1
ATOM 5286 O O . PRO B 1 111 ? 23.592 -54.181 26.539 1.00 17.41 111 PRO B O 1
ATOM 5297 N N . GLY B 1 112 ? 22.613 -55.813 25.349 1.00 14.75 112 GLY B N 1
ATOM 5298 C CA . GLY B 1 112 ? 23.128 -55.277 24.096 1.00 17.83 112 GLY B CA 1
ATOM 5299 C C . GLY B 1 112 ? 22.527 -53.912 23.765 1.00 22.91 112 GLY B C 1
ATOM 5300 O O . GLY B 1 112 ? 23.134 -53.095 23.066 1.00 29.00 112 GLY B O 1
ATOM 5304 N N . ARG B 1 113 ? 21.329 -53.656 24.264 1.00 15.75 113 ARG B N 1
ATOM 5305 C CA . ARG B 1 113 ? 20.655 -52.411 23.958 1.00 12.38 113 ARG B CA 1
ATOM 5306 C C . ARG B 1 113 ? 21.006 -51.289 24.917 1.00 18.34 113 ARG B C 1
ATOM 5307 O O . ARG B 1 113 ? 20.921 -50.128 24.530 1.00 21.13 113 ARG B O 1
ATOM 5328 N N . CYS B 1 114 ? 21.385 -51.622 26.147 1.00 14.04 114 CYS B N 1
ATOM 5329 C CA . CYS B 1 114 ? 21.507 -50.616 27.205 1.00 11.87 114 CYS B CA 1
ATOM 5330 C C . CYS B 1 114 ? 22.941 -50.296 27.604 1.00 12.21 114 CYS B C 1
ATOM 5331 O O . CYS B 1 114 ? 23.164 -49.509 28.519 1.00 13.80 114 CYS B O 1
ATOM 5339 N N . GLN B 1 115 ? 23.912 -50.866 26.898 1.00 10.17 115 GLN B N 1
ATOM 5340 C CA . GLN B 1 115 ? 25.325 -50.614 27.232 1.00 12.23 115 GLN B CA 1
ATOM 5341 C C . GLN B 1 115 ? 26.039 -49.843 26.131 1.00 11.74 115 GLN B C 1
ATOM 5342 O O . GLN B 1 115 ? 25.760 -50.027 24.944 1.00 11.18 115 GLN B O 1
ATOM 5356 N N . PHE B 1 116 ? 27.000 -49.010 26.521 1.00 9.83 116 PHE B N 1
ATOM 5357 C CA . PHE B 1 116 ? 27.906 -48.378 25.547 1.00 10.44 116 PHE B CA 1
ATOM 5358 C C . PHE B 1 116 ? 29.182 -47.902 26.198 1.00 11.54 116 PHE B C 1
ATOM 5359 O O . PHE B 1 116 ? 29.231 -47.707 27.394 1.00 11.86 116 PHE B O 1
ATOM 5376 N N . GLY B 1 117 ? 30.236 -47.783 25.386 1.00 8.48 117 GLY B N 1
ATOM 5377 C CA . GLY B 1 117 ? 31.473 -47.183 25.831 1.00 9.77 117 GLY B CA 1
ATOM 5378 C C . GLY B 1 117 ? 31.637 -45.789 25.264 1.00 10.65 117 GLY B C 1
ATOM 5379 O O . GLY B 1 117 ? 31.057 -45.449 24.225 1.00 11.35 117 GLY B O 1
ATOM 5383 N N . GLU B 1 118 ? 32.412 -44.972 25.980 1.00 9.93 118 GLU B N 1
ATOM 5384 C CA . GLU B 1 118 ? 32.549 -43.546 25.640 1.00 9.54 118 GLU B CA 1
ATOM 5385 C C . GLU B 1 118 ? 33.945 -43.031 25.943 1.00 11.98 118 GLU B C 1
ATOM 5386 O O . GLU B 1 118 ? 34.572 -43.469 26.885 1.00 13.56 118 GLU B O 1
ATOM 5398 N N . PHE B 1 119 ? 34.425 -42.117 25.106 1.00 11.98 119 PHE B N 1
ATOM 5399 C CA . PHE B 1 119 ? 35.602 -41.324 25.426 1.00 11.73 119 PHE B CA 1
ATOM 5400 C C . PHE B 1 119 ? 35.276 -39.845 25.223 1.00 10.06 119 PHE B C 1
ATOM 5401 O O . PHE B 1 119 ? 34.707 -39.470 24.197 1.00 12.29 119 PHE B O 1
ATOM 5418 N N . LEU B 1 120 ? 35.613 -39.013 26.216 1.00 11.09 120 LEU B N 1
ATOM 5419 C CA . LEU B 1 120 ? 35.340 -37.573 26.168 1.00 15.67 120 LEU B CA 1
ATOM 5420 C C . LEU B 1 120 ? 36.614 -36.780 26.484 1.00 13.24 120 LEU B C 1
ATOM 5421 O O . LEU B 1 120 ? 37.443 -37.191 27.303 1.00 13.91 120 LEU B O 1
ATOM 5437 N N . ILE B 1 121 ? 36.740 -35.622 25.858 1.00 11.22 121 ILE B N 1
ATOM 5438 C CA . ILE B 1 121 ? 37.623 -34.566 26.343 1.00 12.29 121 ILE B CA 1
ATOM 5439 C C . ILE B 1 121 ? 36.775 -33.537 27.098 1.00 15.06 121 ILE B C 1
ATOM 5440 O O . ILE B 1 121 ? 35.697 -33.131 26.632 1.00 14.14 121 ILE B O 1
ATOM 5456 N N . LEU B 1 122 ? 37.252 -33.105 28.261 1.00 13.62 122 LEU B N 1
ATOM 5457 C CA . LEU B 1 122 ? 36.608 -32.029 29.000 1.00 14.83 122 LEU B CA 1
ATOM 5458 C C . LEU B 1 122 ? 37.561 -30.860 29.202 1.00 14.60 122 LEU B C 1
ATOM 5459 O O . LEU B 1 122 ? 38.753 -31.037 29.490 1.00 15.97 122 LEU B O 1
ATOM 5475 N N . LEU B 1 123 ? 37.009 -29.668 29.010 1.00 14.61 123 LEU B N 1
ATOM 5476 C CA . LEU B 1 123 ? 37.715 -28.401 29.230 1.00 17.95 123 LEU B CA 1
ATOM 5477 C C . LEU B 1 123 ? 37.025 -27.571 30.310 1.00 16.08 123 LEU B C 1
ATOM 5478 O O . LEU B 1 123 ? 35.810 -27.469 30.349 1.00 18.31 123 LEU B O 1
ATOM 5494 N N . SER B 1 124 ? 37.807 -26.939 31.186 1.00 17.00 124 SER B N 1
ATOM 5495 C CA . SER B 1 124 ? 37.224 -26.104 32.243 1.00 17.93 124 SER B CA 1
ATOM 5496 C C . SER B 1 124 ? 36.747 -24.772 31.666 1.00 22.11 124 SER B C 1
ATOM 5497 O O . SER B 1 124 ? 37.437 -24.153 30.869 1.00 24.26 124 SER B O 1
ATOM 5505 N N . CYS B 1 125 ? 35.562 -24.329 32.071 1.00 19.17 125 CYS B N 1
ATOM 5506 C CA . CYS B 1 125 ? 35.062 -23.031 31.642 1.00 22.39 125 CYS B CA 1
ATOM 5507 C C . CYS B 1 125 ? 34.146 -22.481 32.726 1.00 28.16 125 CYS B C 1
ATOM 5508 O O . CYS B 1 125 ? 34.024 -23.092 33.783 1.00 21.00 125 CYS B O 1
ATOM 5516 N N . GLU B 1 126 ? 33.529 -21.328 32.471 1.00 22.13 126 GLU B N 1
ATOM 5517 C CA . GLU B 1 126 ? 32.549 -20.741 33.388 1.00 26.11 126 GLU B CA 1
ATOM 5518 C C . GLU B 1 126 ? 31.411 -20.081 32.631 1.00 23.58 126 GLU B C 1
ATOM 5519 O O . GLU B 1 126 ? 31.621 -19.497 31.574 1.00 27.44 126 GLU B O 1
ATOM 5531 N N . PHE B 1 127 ? 30.205 -20.190 33.177 1.00 28.91 127 PHE B N 1
ATOM 5532 C CA . PHE B 1 127 ? 29.071 -19.423 32.673 1.00 29.92 127 PHE B CA 1
ATOM 5533 C C . PHE B 1 127 ? 28.571 -18.525 33.781 1.00 26.18 127 PHE B C 1
ATOM 5534 O O . PHE B 1 127 ? 28.112 -19.000 34.814 1.00 28.14 127 PHE B O 1
ATOM 5551 N N . GLU B 1 128 ? 28.657 -17.222 33.533 1.00 30.12 128 GLU B N 1
ATOM 5552 C CA . GLU B 1 128 ? 28.257 -16.204 34.496 1.00 35.65 128 GLU B CA 1
ATOM 5553 C C . GLU B 1 128 ? 28.817 -16.503 35.876 1.00 32.86 128 GLU B C 1
ATOM 5554 O O . GLU B 1 128 ? 28.107 -16.433 36.880 1.00 35.32 128 GLU B O 1
ATOM 5566 N N . GLY B 1 129 ? 30.102 -16.843 35.908 1.00 34.76 129 GLY B N 1
ATOM 5567 C CA . GLY B 1 129 ? 30.828 -16.985 37.157 1.00 32.55 129 GLY B CA 1
ATOM 5568 C C . GLY B 1 129 ? 30.767 -18.382 37.747 1.00 33.45 129 GLY B C 1
ATOM 5569 O O . GLY B 1 129 ? 31.372 -18.641 38.786 1.00 41.84 129 GLY B O 1
ATOM 5573 N N . ARG B 1 130 ? 30.038 -19.278 37.100 1.00 30.35 130 ARG B N 1
ATOM 5574 C CA . ARG B 1 130 ? 29.837 -20.602 37.667 1.00 29.64 130 ARG B CA 1
ATOM 5575 C C . ARG B 1 130 ? 30.680 -21.627 36.923 1.00 27.56 130 ARG B C 1
ATOM 5576 O O . ARG B 1 130 ? 30.633 -21.678 35.703 1.00 29.37 130 ARG B O 1
ATOM 5597 N N . PRO B 1 131 ? 31.420 -22.468 37.662 1.00 27.21 131 PRO B N 1
ATOM 5598 C CA . PRO B 1 131 ? 32.242 -23.487 36.995 1.00 25.38 131 PRO B CA 1
ATOM 5599 C C . PRO B 1 131 ? 31.418 -24.493 36.211 1.00 24.05 131 PRO B C 1
ATOM 5600 O O . PRO B 1 131 ? 30.408 -24.991 36.724 1.00 24.46 131 PRO B O 1
ATOM 5611 N N . MET B 1 132 ? 31.850 -24.769 34.987 1.00 22.62 132 MET B N 1
ATOM 5612 C CA . MET B 1 132 ? 31.196 -25.748 34.126 1.00 21.32 132 MET B CA 1
ATOM 5613 C C . MET B 1 132 ? 32.286 -26.462 33.347 1.00 19.87 132 MET B C 1
ATOM 5614 O O . MET B 1 132 ? 33.459 -26.145 33.483 1.00 22.40 132 MET B O 1
ATOM 5628 N N . ALA B 1 133 ? 31.894 -27.450 32.552 1.00 18.79 133 ALA B N 1
ATOM 5629 C CA . ALA B 1 133 ? 32.824 -28.148 31.695 1.00 18.06 133 ALA B CA 1
ATOM 5630 C C . ALA B 1 133 ? 32.290 -28.119 30.270 1.00 23.01 133 ALA B C 1
ATOM 5631 O O . ALA B 1 133 ? 31.091 -28.281 30.047 1.00 23.36 133 ALA B O 1
ATOM 5638 N N . ARG B 1 134 ? 33.198 -27.900 29.324 1.00 16.33 134 ARG B N 1
ATOM 5639 C CA . ARG B 1 134 ? 32.902 -27.982 27.906 1.00 15.92 134 ARG B CA 1
ATOM 5640 C C . ARG B 1 134 ? 33.474 -29.280 27.357 1.00 15.67 134 ARG B C 1
ATOM 5641 O O . ARG B 1 134 ? 34.632 -29.630 27.603 1.00 18.61 134 ARG B O 1
ATOM 5662 N N . CYS B 1 135 ? 32.652 -30.005 26.619 1.00 13.65 135 CYS B N 1
ATOM 5663 C CA . CYS B 1 135 ? 33.095 -31.215 25.933 1.00 12.66 135 CYS B CA 1
ATOM 5664 C C . CYS B 1 135 ? 33.232 -30.918 24.452 1.00 16.18 135 CYS B C 1
ATOM 5665 O O . CYS B 1 135 ? 32.217 -30.885 23.740 1.00 16.88 135 CYS B O 1
ATOM 5673 N N . PRO B 1 136 ? 34.471 -30.683 23.983 1.00 14.59 136 PRO B N 1
ATOM 5674 C CA . PRO B 1 136 ? 34.657 -30.338 22.570 1.00 14.80 136 PRO B CA 1
ATOM 5675 C C . PRO B 1 136 ? 34.615 -31.578 21.680 1.00 14.70 136 PRO B C 1
ATOM 5676 O O . PRO B 1 136 ? 34.325 -31.462 20.485 1.00 14.93 136 PRO B O 1
ATOM 5687 N N . TYR B 1 137 ? 34.898 -32.734 22.255 1.00 14.71 137 TYR B N 1
ATOM 5688 C CA . TYR B 1 137 ? 34.967 -33.977 21.481 1.00 11.78 137 TYR B CA 1
ATOM 5689 C C . TYR B 1 137 ? 34.472 -35.137 22.333 1.00 12.21 137 TYR B C 1
ATOM 5690 O O . TYR B 1 137 ? 34.839 -35.250 23.519 1.00 13.11 137 TYR B O 1
ATOM 5708 N N . ALA B 1 138 ? 33.681 -36.016 21.717 1.00 12.52 138 ALA B N 1
ATOM 5709 C CA . ALA B 1 138 ? 33.232 -37.257 22.345 1.00 11.10 138 ALA B CA 1
ATOM 5710 C C . ALA B 1 138 ? 33.123 -38.362 21.312 1.00 12.09 138 ALA B C 1
ATOM 5711 O O . ALA B 1 138 ? 32.763 -38.097 20.156 1.00 12.09 138 ALA B O 1
ATOM 5718 N N . TRP B 1 139 ? 33.397 -39.597 21.727 1.00 11.54 139 TRP B N 1
ATOM 5719 C CA . TRP B 1 139 ? 33.109 -40.748 20.873 1.00 9.73 139 TRP B CA 1
ATOM 5720 C C . TRP B 1 139 ? 32.353 -41.794 21.673 1.00 12.37 139 TRP B C 1
ATOM 5721 O O . TRP B 1 139 ? 32.599 -41.958 22.868 1.00 12.69 139 TRP B O 1
ATOM 5742 N N . VAL B 1 140 ? 31.445 -42.510 21.002 1.00 8.87 140 VAL B N 1
ATOM 5743 C CA . VAL B 1 140 ? 30.787 -43.664 21.584 1.00 8.93 140 VAL B CA 1
ATOM 5744 C C . VAL B 1 140 ? 30.786 -44.805 20.591 1.00 10.94 140 VAL B C 1
ATOM 5745 O O . VAL B 1 140 ? 31.139 -44.630 19.430 1.00 10.57 140 VAL B O 1
ATOM 5758 N N . ASP B 1 141 ? 30.387 -45.983 21.043 1.00 9.33 141 ASP B N 1
ATOM 5759 C CA . ASP B 1 141 ? 30.431 -47.178 20.181 1.00 9.08 141 ASP B CA 1
ATOM 5760 C C . ASP B 1 141 ? 29.056 -47.802 19.907 1.00 11.20 141 ASP B C 1
ATOM 5761 O O . ASP B 1 141 ? 28.956 -48.957 19.437 1.00 12.03 141 ASP B O 1
ATOM 5770 N N . GLN B 1 142 ? 27.998 -47.033 20.170 1.00 9.58 142 GLN B N 1
ATOM 5771 C CA . GLN B 1 142 ? 26.626 -47.458 19.908 1.00 10.45 142 GLN B CA 1
ATOM 5772 C C . GLN B 1 142 ? 25.790 -46.326 19.330 1.00 12.58 142 GLN B C 1
ATOM 5773 O O . GLN B 1 142 ? 25.948 -45.164 19.714 1.00 11.67 142 GLN B O 1
ATOM 5787 N N . ALA B 1 143 ? 24.887 -46.674 18.412 1.00 13.69 143 ALA B N 1
ATOM 5788 C CA . ALA B 1 143 ? 24.150 -45.687 17.629 1.00 14.86 143 ALA B CA 1
ATOM 5789 C C . ALA B 1 143 ? 23.134 -44.876 18.426 1.00 12.80 143 ALA B C 1
ATOM 5790 O O . ALA B 1 143 ? 22.956 -43.673 18.173 1.00 14.34 143 ALA B O 1
ATOM 5797 N N . VAL B 1 144 ? 22.399 -45.522 19.323 1.00 11.54 144 VAL B N 1
ATOM 5798 C CA . VAL B 1 144 ? 21.393 -44.782 20.085 1.00 11.01 144 VAL B CA 1
ATOM 5799 C C . VAL B 1 144 ? 22.044 -43.687 20.929 1.00 13.16 144 VAL B C 1
ATOM 5800 O O . VAL B 1 144 ? 21.627 -42.530 20.878 1.00 13.60 144 VAL B O 1
ATOM 5813 N N . PRO B 1 145 ? 23.079 -44.043 21.696 1.00 11.14 145 PRO B N 1
ATOM 5814 C CA . PRO B 1 145 ? 23.775 -42.972 22.413 1.00 13.24 145 PRO B CA 1
ATOM 5815 C C . PRO B 1 145 ? 24.332 -41.891 21.493 1.00 14.06 145 PRO B C 1
ATOM 5816 O O . PRO B 1 145 ? 24.290 -40.710 21.880 1.00 13.65 145 PRO B O 1
ATOM 5827 N N . MET B 1 146 ? 24.835 -42.256 20.317 1.00 11.95 146 MET B N 1
ATOM 5828 C CA . MET B 1 146 ? 25.415 -41.253 19.431 1.00 10.44 146 MET B CA 1
ATOM 5829 C C . MET B 1 146 ? 24.357 -40.212 19.038 1.00 14.60 146 MET B C 1
ATOM 5830 O O . MET B 1 146 ? 24.568 -39.006 19.174 1.00 13.95 146 MET B O 1
ATOM 5844 N N A MET B 1 147 ? 23.189 -40.671 18.598 0.67 14.57 147 MET B N 1
ATOM 5845 N N B MET B 1 147 ? 23.192 -40.702 18.633 0.33 14.56 147 MET B N 1
ATOM 5846 C CA A MET B 1 147 ? 22.148 -39.739 18.188 0.67 15.15 147 MET B CA 1
ATOM 5847 C CA B MET B 1 147 ? 22.119 -39.840 18.172 0.33 15.11 147 MET B CA 1
ATOM 5848 C C A MET B 1 147 ? 21.619 -38.945 19.377 0.67 12.82 147 MET B C 1
ATOM 5849 C C B MET B 1 147 ? 21.526 -39.016 19.319 0.33 12.49 147 MET B C 1
ATOM 5850 O O A MET B 1 147 ? 21.392 -37.724 19.290 0.67 14.54 147 MET B O 1
ATOM 5851 O O B MET B 1 147 ? 21.182 -37.841 19.142 0.33 14.81 147 MET B O 1
ATOM 5878 N N . ARG B 1 148 ? 21.424 -39.628 20.494 1.00 12.66 148 ARG B N 1
ATOM 5879 C CA . ARG B 1 148 ? 20.926 -38.970 21.688 1.00 13.83 148 ARG B CA 1
ATOM 5880 C C . ARG B 1 148 ? 21.910 -37.891 22.152 1.00 14.93 148 ARG B C 1
ATOM 5881 O O . ARG B 1 148 ? 21.506 -36.871 22.718 1.00 15.39 148 ARG B O 1
ATOM 5903 N N . GLY B 1 149 ? 23.200 -38.128 21.937 1.00 15.04 149 GLY B N 1
ATOM 5904 C CA . GLY B 1 149 ? 24.201 -37.098 22.181 1.00 15.44 149 GLY B CA 1
ATOM 5905 C C . GLY B 1 149 ? 23.896 -35.823 21.414 1.00 12.64 149 GLY B C 1
ATOM 5906 O O . GLY B 1 149 ? 23.901 -34.716 21.991 1.00 14.98 149 GLY B O 1
ATOM 5910 N N . TRP B 1 150 ? 23.651 -35.941 20.112 1.00 12.84 150 TRP B N 1
ATOM 5911 C CA . TRP B 1 150 ? 23.337 -34.729 19.324 1.00 12.97 150 TRP B CA 1
ATOM 5912 C C . TRP B 1 150 ? 22.059 -34.024 19.802 1.00 14.67 150 TRP B C 1
ATOM 5913 O O . TRP B 1 150 ? 21.949 -32.796 19.705 1.00 17.25 150 TRP B O 1
ATOM 5934 N N . VAL B 1 151 ? 21.093 -34.775 20.326 1.00 14.21 151 VAL B N 1
ATOM 5935 C CA . VAL B 1 151 ? 19.892 -34.165 20.884 1.00 16.53 151 VAL B CA 1
ATOM 5936 C C . VAL B 1 151 ? 20.258 -33.203 22.022 1.00 16.90 151 VAL B C 1
ATOM 5937 O O . VAL B 1 151 ? 19.658 -32.126 22.155 1.00 18.78 151 VAL B O 1
ATOM 5950 N N . GLN B 1 152 ? 21.227 -33.609 22.838 1.00 15.86 152 GLN B N 1
ATOM 5951 C CA . GLN B 1 152 ? 21.677 -32.825 24.004 1.00 15.03 152 GLN B CA 1
ATOM 5952 C C . GLN B 1 152 ? 22.798 -31.820 23.692 1.00 20.53 152 GLN B C 1
ATOM 5953 O O . GLN B 1 152 ? 23.158 -30.972 24.529 1.00 19.39 152 GLN B O 1
ATOM 5967 N N . GLY B 1 153 ? 23.321 -31.884 22.474 1.00 16.32 153 GLY B N 1
ATOM 5968 C CA . GLY B 1 153 ? 24.410 -31.013 22.062 1.00 19.82 153 GLY B CA 1
ATOM 5969 C C . GLY B 1 153 ? 25.783 -31.607 22.352 1.00 18.83 153 GLY B C 1
ATOM 5970 O O . GLY B 1 153 ? 26.802 -30.943 22.133 1.00 16.93 153 GLY B O 1
ATOM 5974 N N . MET B 1 154 ? 25.845 -32.848 22.837 1.00 16.65 154 MET B N 1
ATOM 5975 C CA . MET B 1 154 ? 27.142 -33.463 23.071 1.00 16.44 154 MET B CA 1
ATOM 5976 C C . MET B 1 154 ? 27.642 -33.966 21.724 1.00 16.53 154 MET B C 1
ATOM 5977 O O . MET B 1 154 ? 26.940 -34.736 21.065 1.00 15.02 154 MET B O 1
ATOM 5991 N N . PRO B 1 155 ? 28.857 -33.557 21.315 1.00 12.62 155 PRO B N 1
ATOM 5992 C CA . PRO B 1 155 ? 29.291 -33.795 19.929 1.00 14.84 155 PRO B CA 1
ATOM 5993 C C . PRO B 1 155 ? 29.846 -35.194 19.653 1.00 16.62 155 PRO B C 1
ATOM 5994 O O . PRO B 1 155 ? 31.012 -35.349 19.276 1.00 15.20 155 PRO B O 1
ATOM 6005 N N . LYS B 1 156 ? 29.011 -36.200 19.842 1.00 11.74 156 LYS B N 1
ATOM 6006 C CA . LYS B 1 156 ? 29.440 -37.568 19.705 1.00 10.80 156 LYS B CA 1
ATOM 6007 C C . LYS B 1 156 ? 29.685 -38.018 18.269 1.00 13.83 156 LYS B C 1
ATOM 6008 O O . LYS B 1 156 ? 28.891 -37.731 17.345 1.00 15.00 156 LYS B O 1
ATOM 6024 N N . GLN B 1 157 ? 30.794 -38.712 18.086 1.00 11.42 157 GLN B N 1
ATOM 6025 C CA . GLN B 1 157 ? 31.058 -39.445 16.845 1.00 10.83 157 GLN B CA 1
ATOM 6026 C C . GLN B 1 157 ? 31.262 -40.922 17.218 1.00 12.68 157 GLN B C 1
ATOM 6027 O O . GLN B 1 157 ? 31.193 -41.290 18.389 1.00 13.28 157 GLN B O 1
ATOM 6041 N N . PHE B 1 158 ? 31.494 -41.779 16.234 1.00 11.18 158 PHE B N 1
ATOM 6042 C CA . PHE B 1 158 ? 31.598 -43.205 16.486 1.00 11.23 158 PHE B CA 1
ATOM 6043 C C . PHE B 1 158 ? 33.061 -43.604 16.591 1.00 11.23 158 PHE B C 1
ATOM 6044 O O . PHE B 1 158 ? 33.889 -43.167 15.761 1.00 11.88 158 PHE B O 1
ATOM 6061 N N . GLY B 1 159 ? 33.392 -44.461 17.549 1.00 11.10 159 GLY B N 1
ATOM 6062 C CA . GLY B 1 159 ? 34.753 -44.941 17.676 1.00 12.18 159 GLY B CA 1
ATOM 6063 C C . GLY B 1 159 ? 34.784 -46.322 18.285 1.00 16.24 159 GLY B C 1
ATOM 6064 O O . GLY B 1 159 ? 33.748 -46.854 18.664 1.00 14.52 159 GLY B O 1
ATOM 6068 N N . VAL B 1 160 ? 35.976 -46.907 18.375 1.00 11.89 160 VAL B N 1
ATOM 6069 C CA . VAL B 1 160 ? 36.169 -48.167 19.080 1.00 12.07 160 VAL B CA 1
ATOM 6070 C C . VAL B 1 160 ? 36.906 -47.837 20.371 1.00 14.11 160 VAL B C 1
ATOM 6071 O O . VAL B 1 160 ? 37.983 -47.243 20.339 1.00 14.04 160 VAL B O 1
ATOM 6084 N N . ILE B 1 161 ? 36.308 -48.219 21.500 1.00 11.85 161 ILE B N 1
ATOM 6085 C CA . ILE B 1 161 ? 36.738 -47.750 22.802 1.00 10.85 161 ILE B CA 1
ATOM 6086 C C . ILE B 1 161 ? 36.909 -48.945 23.729 1.00 13.27 161 ILE B C 1
ATOM 6087 O O . ILE B 1 161 ? 35.989 -49.741 23.927 1.00 13.91 161 ILE B O 1
ATOM 6103 N N . HIS B 1 162 ? 38.099 -49.063 24.310 1.00 11.97 162 HIS B N 1
ATOM 6104 C CA . HIS B 1 162 ? 38.399 -50.164 25.212 1.00 12.92 162 HIS B CA 1
ATOM 6105 C C . HIS B 1 162 ? 38.840 -49.640 26.551 1.00 11.77 162 HIS B C 1
ATOM 6106 O O . HIS B 1 162 ? 39.447 -48.573 26.636 1.00 13.13 162 HIS B O 1
ATOM 6120 N N . GLN B 1 163 ? 38.524 -50.383 27.604 1.00 10.91 163 GLN B N 1
ATOM 6121 C CA . GLN B 1 163 ? 38.765 -49.925 28.957 1.00 11.55 163 GLN B CA 1
ATOM 6122 C C . GLN B 1 163 ? 38.944 -51.113 29.895 1.00 11.27 163 GLN B C 1
ATOM 6123 O O . GLN B 1 163 ? 38.129 -52.067 29.869 1.00 12.93 163 GLN B O 1
ATOM 6137 N N . SER B 1 164 ? 39.983 -51.073 30.729 1.00 12.51 164 SER B N 1
ATOM 6138 C CA . SER B 1 164 ? 40.211 -52.114 31.724 1.00 13.16 164 SER B CA 1
ATOM 6139 C C . SER B 1 164 ? 39.096 -52.169 32.751 1.00 16.69 164 SER B C 1
ATOM 6140 O O . SER B 1 164 ? 38.606 -51.146 33.173 1.00 17.71 164 SER B O 1
ATOM 6148 N N . ARG B 1 165 ? 38.789 -53.366 33.222 1.00 19.13 165 ARG B N 1
ATOM 6149 C CA . ARG B 1 165 ? 37.871 -53.502 34.351 1.00 24.72 165 ARG B CA 1
ATOM 6150 C C . ARG B 1 165 ? 38.582 -54.118 35.551 1.00 16.12 165 ARG B C 1
ATOM 6151 O O . ARG B 1 165 ? 39.422 -54.983 35.389 1.00 17.26 165 ARG B O 1
ATOM 6172 N N . PRO B 1 166 ? 38.261 -53.630 36.748 1.00 16.90 166 PRO B N 1
ATOM 6173 C CA . PRO B 1 166 ? 38.820 -54.249 37.945 1.00 16.57 166 PRO B CA 1
ATOM 6174 C C . PRO B 1 166 ? 38.348 -55.681 38.074 1.00 16.40 166 PRO B C 1
ATOM 6175 O O . PRO B 1 166 ? 37.222 -56.023 37.642 1.00 16.13 166 PRO B O 1
ATOM 6186 N N . VAL B 1 167 ? 39.200 -56.506 38.669 1.00 15.37 167 VAL B N 1
ATOM 6187 C CA . VAL B 1 167 ? 38.861 -57.887 38.954 1.00 15.72 167 VAL B CA 1
ATOM 6188 C C . VAL B 1 167 ? 38.894 -58.083 40.470 1.00 19.73 167 VAL B C 1
ATOM 6189 O O . VAL B 1 167 ? 39.520 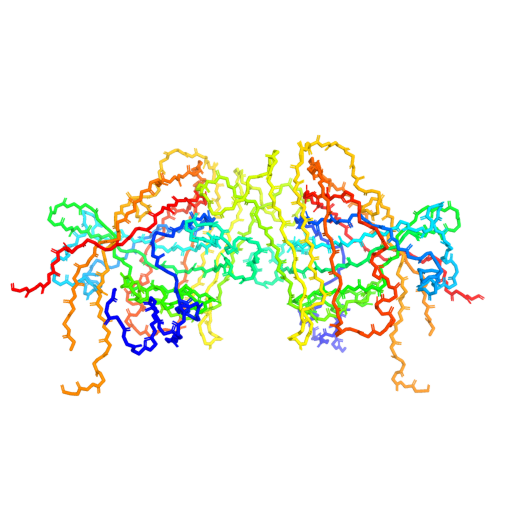-57.300 41.203 1.00 21.10 167 VAL B O 1
ATOM 6202 N N . THR B 1 168 ? 38.245 -59.138 40.945 1.00 21.70 168 THR B N 1
ATOM 6203 C CA . THR B 1 168 ? 38.268 -59.448 42.378 1.00 21.96 168 THR B CA 1
ATOM 6204 C C . THR B 1 168 ? 38.761 -60.860 42.670 1.00 22.31 168 THR B C 1
ATOM 6205 O O . THR B 1 168 ? 39.001 -61.199 43.817 1.00 24.89 168 THR B O 1
ATOM 6216 N N . VAL B 1 169 ? 38.909 -61.691 41.637 1.00 17.97 169 VAL B N 1
ATOM 6217 C CA . VAL B 1 169 ? 39.442 -63.037 41.821 1.00 15.52 169 VAL B CA 1
ATOM 6218 C C . VAL B 1 169 ? 40.421 -63.307 40.695 1.00 15.67 169 VAL B C 1
ATOM 6219 O O . VAL B 1 169 ? 40.359 -62.643 39.665 1.00 19.67 169 VAL B O 1
ATOM 6232 N N . GLY B 1 170 ? 41.349 -64.219 40.912 1.00 17.59 170 GLY B N 1
ATOM 6233 C CA . GLY B 1 170 ? 42.332 -64.547 39.898 1.00 18.75 170 GLY B CA 1
ATOM 6234 C C . GLY B 1 170 ? 43.429 -63.513 39.767 1.00 19.50 170 GLY B C 1
ATOM 6235 O O . GLY B 1 170 ? 43.542 -62.597 40.579 1.00 23.92 170 GLY B O 1
ATOM 6239 N N . LYS B 1 171 ? 44.233 -63.663 38.717 1.00 15.76 171 LYS B N 1
ATOM 6240 C CA . LYS B 1 171 ? 45.434 -62.870 38.504 1.00 16.23 171 LYS B CA 1
ATOM 6241 C C . LYS B 1 171 ? 45.358 -62.007 37.248 1.00 15.90 171 LYS B C 1
ATOM 6242 O O . LYS B 1 171 ? 46.248 -61.200 36.992 1.00 16.37 171 LYS B O 1
ATOM 6261 N N . ALA B 1 172 ? 44.337 -62.206 36.423 1.00 14.36 172 ALA B N 1
ATOM 6262 C CA . ALA B 1 172 ? 44.317 -61.541 35.110 1.00 13.34 172 ALA B CA 1
ATOM 6263 C C . ALA B 1 172 ? 43.681 -60.173 35.149 1.00 11.58 172 ALA B C 1
ATOM 6264 O O . ALA B 1 172 ? 42.640 -59.931 34.549 1.00 14.10 172 ALA B O 1
ATOM 6271 N N . GLY B 1 173 ? 44.302 -59.269 35.902 1.00 13.68 173 GLY B N 1
ATOM 6272 C CA . GLY B 1 173 ? 43.813 -57.914 35.997 1.00 14.96 173 GLY B CA 1
ATOM 6273 C C . GLY B 1 173 ? 44.281 -57.299 37.292 1.00 14.38 173 GLY B C 1
ATOM 6274 O O . GLY B 1 173 ? 45.039 -57.903 38.071 1.00 16.71 173 GLY B O 1
ATOM 6278 N N . SER B 1 174 ? 43.764 -56.111 37.546 1.00 14.32 174 SER B N 1
ATOM 6279 C CA . SER B 1 174 ? 44.102 -55.337 38.742 1.00 13.92 174 SER B CA 1
ATOM 6280 C C . SER B 1 174 ? 42.901 -55.192 39.664 1.00 15.08 174 SER B C 1
ATOM 6281 O O . SER B 1 174 ? 41.764 -55.093 39.211 1.00 16.02 174 SER B O 1
ATOM 6289 N N . ARG B 1 175 ? 43.173 -55.161 40.964 1.00 19.04 175 ARG B N 1
ATOM 6290 C CA . ARG B 1 175 ? 42.145 -54.860 41.960 1.00 18.31 175 ARG B CA 1
ATOM 6291 C C . ARG B 1 175 ? 42.042 -53.341 42.132 1.00 17.76 175 ARG B C 1
ATOM 6292 O O . ARG B 1 175 ? 43.011 -52.604 41.872 1.00 17.22 175 ARG B O 1
ATOM 6313 N N . LEU B 1 176 ? 40.880 -52.875 42.591 1.00 16.38 176 LEU B N 1
ATOM 6314 C CA . LEU B 1 176 ? 40.743 -51.506 43.098 1.00 20.98 176 LEU B CA 1
ATOM 6315 C C . LEU B 1 176 ? 41.431 -51.398 44.441 1.00 20.52 176 LEU B C 1
ATOM 6316 O O . LEU B 1 176 ? 40.832 -51.583 45.508 1.00 24.53 176 LEU B O 1
ATOM 6332 N N . ALA B 1 177 ? 42.727 -51.138 44.385 1.00 20.02 177 ALA B N 1
ATOM 6333 C CA . ALA B 1 177 ? 43.582 -51.166 45.550 1.00 21.22 177 ALA B CA 1
ATOM 6334 C C . ALA B 1 177 ? 44.901 -50.536 45.148 1.00 17.78 177 ALA B C 1
ATOM 6335 O O . ALA B 1 177 ? 45.178 -50.396 43.952 1.00 18.72 177 ALA B O 1
ATOM 6342 N N . PRO B 1 178 ? 45.720 -50.129 46.137 1.00 19.96 178 PRO B N 1
ATOM 6343 C CA . PRO B 1 178 ? 46.971 -49.475 45.759 1.00 19.36 178 PRO B CA 1
ATOM 6344 C C . PRO B 1 178 ? 47.806 -50.356 44.831 1.00 19.03 178 PRO B C 1
ATOM 6345 O O . PRO B 1 178 ? 47.961 -51.542 45.093 1.00 23.94 178 PRO B O 1
ATOM 6356 N N . GLY B 1 179 ? 48.335 -49.770 43.762 1.00 19.97 179 GLY B N 1
ATOM 6357 C CA . GLY B 1 179 ? 49.099 -50.522 42.789 1.00 19.59 179 GLY B CA 1
ATOM 6358 C C . GLY B 1 179 ? 48.293 -50.958 41.586 1.00 20.09 179 GLY B C 1
ATOM 6359 O O . GLY B 1 179 ? 48.862 -51.393 40.580 1.00 20.96 179 GLY B O 1
ATOM 6363 N N . GLY B 1 180 ? 46.974 -50.848 41.672 1.00 16.54 180 GLY B N 1
ATOM 6364 C CA . GLY B 1 180 ? 46.136 -51.240 40.550 1.00 16.34 180 GLY B CA 1
ATOM 6365 C C . GLY B 1 180 ? 46.266 -50.350 39.317 1.00 16.06 180 GLY B C 1
ATOM 6366 O O . GLY B 1 180 ? 46.177 -49.124 39.407 1.00 17.94 180 GLY B O 1
ATOM 6370 N N . ARG B 1 181 ? 46.443 -50.975 38.154 1.00 14.48 181 ARG B N 1
ATOM 6371 C CA . ARG B 1 181 ? 46.599 -50.228 36.907 1.00 16.63 181 ARG B CA 1
ATOM 6372 C C . ARG B 1 181 ? 45.391 -50.457 36.008 1.00 14.36 181 ARG B C 1
ATOM 6373 O O . ARG B 1 181 ? 44.873 -51.584 35.914 1.00 14.52 181 ARG B O 1
ATOM 6394 N N . PHE B 1 182 ? 44.942 -49.385 35.351 1.00 13.64 182 PHE B N 1
ATOM 6395 C CA . PHE B 1 182 ? 43.764 -49.395 34.486 1.00 12.64 182 PHE B CA 1
ATOM 6396 C C . PHE B 1 182 ? 44.061 -48.573 33.247 1.00 15.59 182 PHE B C 1
ATOM 6397 O O . PHE B 1 182 ? 44.641 -47.510 33.339 1.00 16.54 182 PHE B O 1
ATOM 6414 N N . ASP B 1 183 ? 43.707 -49.120 32.092 1.00 12.62 183 ASP B N 1
ATOM 6415 C CA . ASP B 1 183 ? 44.027 -48.503 30.805 1.00 14.10 183 ASP B CA 1
ATOM 6416 C C . ASP B 1 183 ? 42.771 -48.246 29.976 1.00 13.98 183 ASP B C 1
ATOM 6417 O O . ASP B 1 183 ? 41.747 -48.928 30.137 1.00 14.29 183 ASP B O 1
ATOM 6426 N N . GLY B 1 184 ? 42.874 -47.252 29.084 1.00 13.87 184 GLY B N 1
ATOM 6427 C CA . GLY B 1 184 ? 41.827 -46.898 28.139 1.00 11.62 184 GLY B CA 1
ATOM 6428 C C . GLY B 1 184 ? 42.441 -46.672 26.768 1.00 14.57 184 GLY B C 1
ATOM 6429 O O . GLY B 1 184 ? 43.554 -46.185 26.683 1.00 14.22 184 GLY B O 1
ATOM 6433 N N . ALA B 1 185 ? 41.736 -47.035 25.688 1.00 12.53 185 ALA B N 1
ATOM 6434 C CA . ALA B 1 185 ? 42.241 -46.749 24.345 1.00 13.05 185 ALA B CA 1
ATOM 6435 C C . ALA B 1 185 ? 41.082 -46.402 23.429 1.00 12.68 185 ALA B C 1
ATOM 6436 O O . ALA B 1 185 ? 40.009 -47.013 23.533 1.00 13.02 185 ALA B O 1
ATOM 6443 N N . LEU B 1 186 ? 41.325 -45.445 22.523 1.00 12.12 186 LEU B N 1
ATOM 6444 C CA . LEU B 1 186 ? 40.340 -45.041 21.511 1.00 10.00 186 LEU B CA 1
ATOM 6445 C C . LEU B 1 186 ? 40.962 -45.177 20.142 1.00 11.50 186 LEU B C 1
ATOM 6446 O O . LEU B 1 186 ? 42.051 -44.659 19.921 1.00 12.60 186 LEU B O 1
ATOM 6462 N N . SER B 1 187 ? 40.272 -45.883 19.239 1.00 10.35 187 SER B N 1
ATOM 6463 C CA . SER B 1 187 ? 40.616 -45.851 17.831 1.00 10.14 187 SER B CA 1
ATOM 6464 C C . SER B 1 187 ? 39.443 -45.317 17.011 1.00 12.51 187 SER B C 1
ATOM 6465 O O . SER B 1 187 ? 38.287 -45.595 17.310 1.00 14.12 187 SER B O 1
ATOM 6473 N N . VAL B 1 188 ? 39.770 -44.521 15.994 1.00 11.83 188 VAL B N 1
ATOM 6474 C CA . VAL B 1 188 ? 38.769 -43.943 15.098 1.00 12.54 188 VAL B CA 1
ATOM 6475 C C . VAL B 1 188 ? 39.169 -44.238 13.666 1.00 14.50 188 VAL B C 1
ATOM 6476 O O . VAL B 1 188 ? 40.304 -43.990 13.270 1.00 17.59 188 VAL B O 1
ATOM 6489 N N . HIS B 1 189 ? 38.239 -44.802 12.895 1.00 17.28 189 HIS B N 1
ATOM 6490 C CA . HIS B 1 189 ? 38.511 -45.229 11.519 1.00 18.87 189 HIS B CA 1
ATOM 6491 C C . HIS B 1 189 ? 39.783 -46.070 11.407 1.00 18.49 189 HIS B C 1
ATOM 6492 O O . HIS B 1 189 ? 40.559 -45.961 10.463 1.00 20.14 189 HIS B O 1
ATOM 6506 N N . GLY B 1 190 ? 39.976 -46.941 12.388 1.00 16.77 190 GLY B N 1
ATOM 6507 C CA . GLY B 1 190 ? 41.064 -47.898 12.352 1.00 19.97 190 GLY B CA 1
ATOM 6508 C C . GLY B 1 190 ? 42.433 -47.335 12.681 1.00 15.29 190 GLY B C 1
ATOM 6509 O O . GLY B 1 190 ? 43.438 -47.979 12.426 1.00 17.17 190 GLY B O 1
ATOM 6513 N N A ARG B 1 191 ? 42.463 -46.136 13.251 0.49 15.10 191 ARG B N 1
ATOM 6514 N N B ARG B 1 191 ? 42.461 -46.151 13.291 0.51 13.85 191 ARG B N 1
ATOM 6515 C CA A ARG B 1 191 ? 43.707 -45.514 13.699 0.49 14.91 191 ARG B CA 1
ATOM 6516 C CA B ARG B 1 191 ? 43.705 -45.460 13.659 0.51 14.25 191 ARG B CA 1
ATOM 6517 C C A ARG B 1 191 ? 43.624 -45.272 15.205 0.49 16.10 191 ARG B C 1
ATOM 6518 C C B ARG B 1 191 ? 43.676 -45.129 15.165 0.51 13.91 191 ARG B C 1
ATOM 6519 O O A ARG B 1 191 ? 42.582 -44.903 15.738 0.49 13.09 191 ARG B O 1
ATOM 6520 O O B ARG B 1 191 ? 42.714 -44.550 15.653 0.51 15.54 191 ARG B O 1
ATOM 6561 N N . ARG B 1 192 ? 44.734 -45.489 15.895 1.00 18.85 192 ARG B N 1
ATOM 6562 C CA . ARG B 1 192 ? 44.760 -45.341 17.342 1.00 21.02 192 ARG B CA 1
ATOM 6563 C C . ARG B 1 192 ? 45.028 -43.892 17.657 1.00 24.01 192 ARG B C 1
ATOM 6564 O O . ARG B 1 192 ? 46.057 -43.354 17.237 1.00 32.71 192 ARG B O 1
ATOM 6586 N N . VAL B 1 193 ? 44.104 -43.236 18.362 1.00 13.97 193 VAL B N 1
ATOM 6587 C CA . VAL B 1 193 ? 44.213 -41.812 18.578 1.00 18.37 193 VAL B CA 1
ATOM 6588 C C . VAL B 1 193 ? 44.391 -41.339 20.019 1.00 16.07 193 VAL B C 1
ATOM 6589 O O . VAL B 1 193 ? 44.982 -40.283 20.209 1.00 17.57 193 VAL B O 1
ATOM 6602 N N . VAL B 1 194 ? 43.935 -42.115 21.010 1.00 14.42 194 VAL B N 1
ATOM 6603 C CA . VAL B 1 194 ? 44.219 -41.777 22.411 1.00 16.47 194 VAL B CA 1
ATOM 6604 C C . VAL B 1 194 ? 44.515 -43.051 23.195 1.00 14.46 194 VAL B C 1
ATOM 6605 O O . VAL B 1 194 ? 43.857 -44.081 23.003 1.00 14.11 194 VAL B O 1
ATOM 6618 N N . GLU B 1 195 ? 45.503 -42.970 24.083 1.00 15.13 195 GLU B N 1
ATOM 6619 C CA . GLU B 1 195 ? 45.752 -44.040 25.067 1.00 15.22 195 GLU B CA 1
ATOM 6620 C C . GLU B 1 195 ? 45.955 -43.386 26.437 1.00 15.69 195 GLU B C 1
ATOM 6621 O O . GLU B 1 195 ? 46.653 -42.403 26.543 1.00 16.96 195 GLU B O 1
ATOM 6633 N N . ALA B 1 196 ? 45.319 -43.930 27.475 1.00 17.35 196 ALA B N 1
ATOM 6634 C CA . ALA B 1 196 ? 45.459 -43.400 28.841 1.00 15.64 196 ALA B CA 1
ATOM 6635 C C . ALA B 1 196 ? 45.686 -44.558 29.806 1.00 15.85 196 ALA B C 1
ATOM 6636 O O . ALA B 1 196 ? 45.299 -45.705 29.530 1.00 15.36 196 ALA B O 1
ATOM 6643 N N . SER B 1 197 ? 46.356 -44.247 30.920 1.00 19.36 197 SER B N 1
ATOM 6644 C CA . SER B 1 197 ? 46.622 -45.236 31.947 1.00 17.20 197 SER B CA 1
ATOM 6645 C C . SER B 1 197 ? 46.565 -44.563 33.308 1.00 17.63 197 SER B C 1
ATOM 6646 O O . SER B 1 197 ? 46.932 -43.386 33.454 1.00 19.20 197 SER B O 1
ATOM 6654 N N . VAL B 1 198 ? 46.077 -45.295 34.307 1.00 17.41 198 VAL B N 1
ATOM 6655 C CA . VAL B 1 198 ? 46.073 -44.817 35.685 1.00 18.86 198 VAL B CA 1
ATOM 6656 C C . VAL B 1 198 ? 46.603 -45.940 36.558 1.00 18.72 198 VAL B C 1
ATOM 6657 O O . VAL B 1 198 ? 46.181 -47.090 36.416 1.00 18.39 198 VAL B O 1
ATOM 6670 N N . THR B 1 199 ? 47.527 -45.605 37.458 1.00 20.07 199 THR B N 1
ATOM 6671 C CA . THR B 1 199 ? 47.948 -46.545 38.499 1.00 20.97 199 THR B CA 1
ATOM 6672 C C . THR B 1 199 ? 47.584 -45.924 39.837 1.00 23.70 199 THR B C 1
ATOM 6673 O O . THR B 1 199 ? 48.173 -44.915 40.241 1.00 22.18 199 THR B O 1
ATOM 6684 N N . VAL B 1 200 ? 46.608 -46.518 40.518 1.00 20.52 200 VAL B N 1
ATOM 6685 C CA . VAL B 1 200 ? 46.009 -45.889 41.699 1.00 20.58 200 VAL B CA 1
ATOM 6686 C C . VAL B 1 200 ? 46.828 -46.162 42.954 1.00 22.08 200 VAL B C 1
ATOM 6687 O O . VAL B 1 200 ? 47.435 -47.214 43.079 1.00 24.87 200 VAL B O 1
ATOM 6700 N N A ASP B 1 201 ? 46.844 -45.221 43.892 0.48 22.74 201 ASP B N 1
ATOM 6701 N N B ASP B 1 201 ? 46.823 -45.198 43.873 0.52 22.71 201 ASP B N 1
ATOM 6702 C CA A ASP B 1 201 ? 47.597 -45.444 45.123 0.48 24.34 201 ASP B CA 1
ATOM 6703 C CA B ASP B 1 201 ? 47.605 -45.274 45.106 0.52 26.56 201 ASP B CA 1
ATOM 6704 C C A ASP B 1 201 ? 46.829 -45.100 46.403 0.48 24.36 201 ASP B C 1
ATOM 6705 C C B ASP B 1 201 ? 46.707 -45.298 46.337 0.52 24.16 201 ASP B C 1
ATOM 6706 O O A ASP B 1 201 ? 47.317 -45.372 47.499 0.48 25.59 201 ASP B O 1
ATOM 6707 O O B ASP B 1 201 ? 46.980 -45.993 47.319 0.52 25.04 201 ASP B O 1
ATOM 6724 N N . ARG B 1 202 ? 45.632 -44.529 46.282 1.00 23.21 202 ARG B N 1
ATOM 6725 C CA . ARG B 1 202 ? 44.803 -44.282 47.455 1.00 25.65 202 ARG B CA 1
ATOM 6726 C C . ARG B 1 202 ? 43.356 -43.993 47.084 1.00 27.83 202 ARG B C 1
ATOM 6727 O O . ARG B 1 202 ? 43.064 -43.603 45.961 1.00 25.61 202 ARG B O 1
ATOM 6749 N N . SER B 1 203 ? 42.466 -44.172 48.058 1.00 25.86 203 SER B N 1
ATOM 6750 C CA . SER B 1 203 ? 41.048 -43.853 47.924 1.00 23.01 203 SER B CA 1
ATOM 6751 C C . SER B 1 203 ? 40.713 -42.492 48.549 1.00 24.47 203 SER B C 1
ATOM 6752 O O . SER B 1 203 ? 41.220 -42.162 49.631 1.00 25.76 203 SER B O 1
ATOM 6760 N N . THR B 1 204 ? 39.852 -41.713 47.893 1.00 22.85 204 THR B N 1
ATOM 6761 C CA . THR B 1 204 ? 39.386 -40.431 48.454 1.00 27.80 204 THR B CA 1
ATOM 6762 C C . THR B 1 204 ? 37.873 -40.270 48.275 1.00 24.62 204 THR B C 1
ATOM 6763 O O . THR B 1 204 ? 37.230 -41.067 47.586 1.00 23.09 204 THR B O 1
ATOM 6774 N N . ASP B 1 205 ? 37.304 -39.235 48.900 1.00 27.84 205 ASP B N 1
ATOM 6775 C CA . ASP B 1 205 ? 35.884 -38.926 48.699 1.00 27.22 205 ASP B CA 1
ATOM 6776 C C . ASP B 1 205 ? 35.722 -37.602 47.967 1.00 27.38 205 ASP B C 1
ATOM 6777 O O . ASP B 1 205 ? 34.711 -36.923 48.123 1.00 29.56 205 ASP B O 1
ATOM 6786 N N . GLN B 1 206 ? 36.736 -37.241 47.186 1.00 26.01 206 GLN B N 1
ATOM 6787 C CA . GLN B 1 206 ? 36.773 -35.964 46.483 1.00 25.57 206 GLN B CA 1
ATOM 6788 C C . GLN B 1 206 ? 36.605 -36.230 44.998 1.00 23.99 206 GLN B C 1
ATOM 6789 O O . GLN B 1 206 ? 37.512 -36.751 44.346 1.00 27.84 206 GLN B O 1
ATOM 6803 N N . PRO B 1 207 ? 35.426 -35.917 44.449 1.00 23.27 207 PRO B N 1
ATOM 6804 C CA . PRO B 1 207 ? 35.245 -36.206 43.020 1.00 22.17 207 PRO B CA 1
ATOM 6805 C C . PRO B 1 207 ? 36.119 -35.307 42.163 1.00 22.14 207 PRO B C 1
ATOM 6806 O O . PRO B 1 207 ? 36.279 -34.141 42.516 1.00 23.44 207 PRO B O 1
ATOM 6817 N N . PRO B 1 208 ? 36.678 -35.838 41.074 1.00 20.67 208 PRO B N 1
ATOM 6818 C CA . PRO B 1 208 ? 37.470 -35.010 40.160 1.00 20.50 208 PRO B CA 1
ATOM 6819 C C . PRO B 1 208 ? 36.660 -33.798 39.686 1.00 20.46 208 PRO B C 1
ATOM 6820 O O . PRO B 1 208 ? 35.481 -33.948 39.315 1.00 19.86 208 PRO B O 1
ATOM 6831 N N . ALA B 1 209 ? 37.275 -32.616 39.717 1.00 23.90 209 ALA B N 1
ATOM 6832 C CA . ALA B 1 209 ? 36.566 -31.366 39.460 1.00 26.30 209 ALA B CA 1
ATOM 6833 C C . ALA B 1 209 ? 35.787 -31.333 38.145 1.00 20.54 209 ALA B C 1
ATOM 6834 O O . ALA B 1 209 ? 34.640 -30.887 38.110 1.00 22.60 209 ALA B O 1
ATOM 6841 N N . LEU B 1 210 ? 36.387 -31.792 37.054 1.00 20.03 210 LEU B N 1
ATOM 6842 C CA . LEU B 1 210 ? 35.694 -31.691 35.774 1.00 19.00 210 LEU B CA 1
ATOM 6843 C C . LEU B 1 210 ? 34.560 -32.691 35.614 1.00 20.76 210 LEU B C 1
ATOM 6844 O O . LEU B 1 210 ? 33.741 -32.552 34.704 1.00 23.05 210 LEU B O 1
ATOM 6860 N N . HIS B 1 211 ? 34.503 -33.702 36.484 1.00 18.00 211 HIS B N 1
ATOM 6861 C CA . HIS B 1 211 ? 33.406 -34.650 36.455 1.00 17.34 211 HIS B CA 1
ATOM 6862 C C . HIS B 1 211 ? 32.305 -34.280 37.461 1.00 20.24 211 HIS B C 1
ATOM 6863 O O . HIS B 1 211 ? 31.338 -35.026 37.628 1.00 21.77 211 HIS B O 1
ATOM 6877 N N . ASP B 1 212 ? 32.437 -33.121 38.107 1.00 19.22 212 ASP B N 1
ATOM 6878 C CA . ASP B 1 212 ? 31.507 -32.726 39.171 1.00 21.03 212 ASP B CA 1
ATOM 6879 C C . ASP B 1 212 ? 30.964 -31.304 38.981 1.00 23.25 212 ASP B C 1
ATOM 6880 O O . ASP B 1 212 ? 30.642 -30.600 39.954 1.00 23.33 212 ASP B O 1
ATOM 6889 N N . VAL B 1 213 ? 30.855 -30.899 37.717 1.00 22.74 213 VAL B N 1
ATOM 6890 C CA . VAL B 1 213 ? 30.274 -29.619 37.333 1.00 20.79 213 VAL B CA 1
ATOM 6891 C C . VAL B 1 213 ? 29.360 -29.811 36.112 1.00 20.33 213 VAL B C 1
ATOM 6892 O O . VAL B 1 213 ? 29.494 -30.787 35.372 1.00 20.47 213 VAL B O 1
ATOM 6905 N N . PRO B 1 214 ? 28.433 -28.873 35.884 1.00 20.83 214 PRO B N 1
ATOM 6906 C CA . PRO B 1 214 ? 27.520 -29.021 34.743 1.00 21.88 214 PRO B CA 1
ATOM 6907 C C . PRO B 1 214 ? 28.251 -28.994 33.407 1.00 21.38 214 PRO B C 1
ATOM 6908 O O . PRO B 1 214 ? 29.241 -28.286 33.264 1.00 20.84 214 PRO B O 1
ATOM 6919 N N . LEU B 1 215 ? 27.738 -29.729 32.428 1.00 19.00 215 LEU B N 1
ATOM 6920 C CA . LEU B 1 215 ? 28.282 -29.700 31.075 1.00 18.47 215 LEU B CA 1
ATOM 6921 C C . LEU B 1 215 ? 27.498 -28.669 30.263 1.00 19.34 215 LEU B C 1
ATOM 6922 O O . LEU B 1 215 ? 26.258 -28.650 30.296 1.00 22.24 215 LEU B O 1
ATOM 6938 N N . ALA B 1 216 ? 28.227 -27.818 29.549 1.00 19.76 216 ALA B N 1
ATOM 6939 C CA . ALA B 1 216 ? 27.636 -26.760 28.727 1.00 20.75 216 ALA B CA 1
ATOM 6940 C C . ALA B 1 216 ? 27.851 -27.124 27.258 1.00 24.71 216 ALA B C 1
ATOM 6941 O O . ALA B 1 216 ? 28.986 -27.125 26.781 1.00 21.43 216 ALA B O 1
ATOM 6948 N N . HIS B 1 217 ? 26.768 -27.466 26.555 1.00 21.14 217 HIS B N 1
ATOM 6949 C CA . HIS B 1 217 ? 26.852 -27.945 25.175 1.00 20.13 217 HIS B CA 1
ATOM 6950 C C . HIS B 1 217 ? 26.282 -26.919 24.196 1.00 23.00 217 HIS B C 1
ATOM 6951 O O . HIS B 1 217 ? 25.579 -25.999 24.584 1.00 21.92 217 HIS B O 1
ATOM 6965 N N . THR B 1 218 ? 26.558 -27.109 22.913 1.00 20.50 218 THR B N 1
ATOM 6966 C CA . THR B 1 218 ? 25.931 -26.284 21.893 1.00 21.73 218 THR B CA 1
ATOM 6967 C C . THR B 1 218 ? 24.962 -27.137 21.092 1.00 23.31 218 THR B C 1
ATOM 6968 O O . THR B 1 218 ? 25.352 -28.169 20.528 1.00 22.58 218 THR B O 1
ATOM 6979 N N . LEU B 1 219 ? 23.699 -26.711 21.058 1.00 22.20 219 LEU B N 1
ATOM 6980 C CA . LEU B 1 219 ? 22.683 -27.390 20.265 1.00 22.01 219 LEU B CA 1
ATOM 6981 C C . LEU B 1 219 ? 22.673 -26.795 18.888 1.00 23.00 219 LEU B C 1
ATOM 6982 O O . LEU B 1 219 ? 22.329 -25.623 18.715 1.00 27.16 219 LEU B O 1
ATOM 6998 N N . VAL B 1 220 ? 23.037 -27.598 17.900 1.00 22.38 220 VAL B N 1
ATOM 6999 C CA . VAL B 1 220 ? 22.903 -27.157 16.534 1.00 23.50 220 VAL B CA 1
ATOM 7000 C C . VAL B 1 220 ? 22.814 -28.402 15.642 1.00 21.89 220 VAL B C 1
ATOM 7001 O O . VAL B 1 220 ? 23.424 -29.440 15.911 1.00 21.03 220 VAL B O 1
ATOM 7014 N N . PHE B 1 221 ? 21.987 -28.273 14.618 1.00 24.24 221 PHE B N 1
ATOM 7015 C CA . PHE B 1 221 ? 21.759 -29.354 13.672 1.00 23.55 221 PHE B CA 1
ATOM 7016 C C . PHE B 1 221 ? 21.781 -28.737 12.270 1.00 23.28 221 PHE B C 1
ATOM 7017 O O . PHE B 1 221 ? 21.282 -27.630 12.042 1.00 25.12 221 PHE B O 1
ATOM 7034 N N . PRO B 1 222 ? 22.366 -29.446 11.307 1.00 22.50 222 PRO B N 1
ATOM 7035 C CA . PRO B 1 222 ? 22.493 -28.820 9.992 1.00 26.24 222 PRO B CA 1
ATOM 7036 C C . PRO B 1 222 ? 21.133 -28.499 9.390 1.00 25.39 222 PRO B C 1
ATOM 7037 O O . PRO B 1 222 ? 20.185 -29.255 9.597 1.00 27.26 222 PRO B O 1
ATOM 7048 N N . GLU B 1 223 ? 21.052 -27.402 8.648 1.00 27.63 223 GLU B N 1
ATOM 7049 C CA . GLU B 1 223 ? 19.826 -27.009 7.973 1.00 36.22 223 GLU B CA 1
ATOM 7050 C C . GLU B 1 223 ? 19.819 -27.615 6.575 1.00 34.38 223 GLU B C 1
ATOM 7051 O O . GLU B 1 223 ? 20.712 -27.366 5.765 1.00 44.68 223 GLU B O 1
ATOM 7063 N N . TRP B 1 224 ? 18.785 -28.389 6.300 1.00 29.37 224 TRP B N 1
ATOM 7064 C CA . TRP B 1 224 ? 18.657 -29.097 5.035 1.00 29.55 224 TRP B CA 1
ATOM 7065 C C . TRP B 1 224 ? 17.964 -28.252 3.975 1.00 31.39 224 TRP B C 1
ATOM 7066 O O . TRP B 1 224 ? 18.287 -28.329 2.791 1.00 31.97 224 TRP B O 1
ATOM 7087 N N . VAL B 1 225 ? 16.995 -27.448 4.395 1.00 33.03 225 VAL B N 1
ATOM 7088 C CA . VAL B 1 225 ? 16.307 -26.564 3.469 1.00 35.69 225 VAL B CA 1
ATOM 7089 C C . VAL B 1 225 ? 16.872 -25.156 3.614 1.00 48.23 225 VAL B C 1
ATOM 7090 O O . VAL B 1 225 ? 16.810 -24.575 4.691 1.00 50.38 225 VAL B O 1
ATOM 7103 N N . PRO B 1 226 ? 17.438 -24.609 2.527 1.00 52.23 226 PRO B N 1
ATOM 7104 C CA . PRO B 1 226 ? 17.973 -23.239 2.548 1.00 59.50 226 PRO B CA 1
ATOM 7105 C C . PRO B 1 226 ? 16.911 -22.188 2.895 1.00 56.85 226 PRO B C 1
ATOM 7106 O O . PRO B 1 226 ? 16.752 -21.857 4.075 1.00 58.03 226 PRO B O 1
ATOM 7117 N N . PRO B 1 231 ? 21.269 -22.431 10.408 1.00 60.65 231 PRO B N 1
ATOM 7118 C CA . PRO B 1 231 ? 21.376 -22.957 11.776 1.00 60.43 231 PRO B CA 1
ATOM 7119 C C . PRO B 1 231 ? 21.355 -21.852 12.833 1.00 58.99 231 PRO B C 1
ATOM 7120 O O . PRO B 1 231 ? 21.941 -20.787 12.633 1.00 62.36 231 PRO B O 1
ATOM 7131 N N . ARG B 1 232 ? 20.672 -22.118 13.943 1.00 53.34 232 ARG B N 1
ATOM 7132 C CA . ARG B 1 232 ? 20.574 -21.171 15.051 1.00 47.24 232 ARG B CA 1
ATOM 7133 C C . ARG B 1 232 ? 21.064 -21.861 16.324 1.00 36.72 232 ARG B C 1
ATOM 7134 O O . ARG B 1 232 ? 20.279 -22.504 17.018 1.00 52.07 232 ARG B O 1
ATOM 7155 N N . PRO B 1 233 ? 22.362 -21.746 16.630 1.00 32.21 233 PRO B N 1
ATOM 7156 C CA . PRO B 1 233 ? 22.868 -22.469 17.805 1.00 29.00 233 PRO B CA 1
ATOM 7157 C C . PRO B 1 233 ? 22.339 -21.912 19.131 1.00 29.37 233 PRO B C 1
ATOM 7158 O O . PRO B 1 233 ? 22.002 -20.731 19.220 1.00 31.15 233 PRO B O 1
ATOM 7169 N N . ARG B 1 234 ? 22.245 -22.782 20.130 1.00 30.05 234 ARG B N 1
ATOM 7170 C CA . ARG B 1 234 ? 21.873 -22.393 21.479 1.00 33.30 234 ARG B CA 1
ATOM 7171 C C . ARG B 1 234 ? 22.861 -23.028 22.444 1.00 28.46 234 ARG B C 1
ATOM 7172 O O . ARG B 1 234 ? 23.252 -24.180 22.288 1.00 26.38 234 ARG B O 1
ATOM 7193 N N . LEU B 1 235 ? 23.265 -22.252 23.439 1.00 28.44 235 LEU B N 1
ATOM 7194 C CA . LEU B 1 235 ? 24.137 -22.746 24.493 1.00 27.09 235 LEU B CA 1
ATOM 7195 C C . LEU B 1 235 ? 23.230 -23.284 25.591 1.00 26.71 235 LEU B C 1
ATOM 7196 O O . LEU B 1 235 ? 22.355 -22.548 26.093 1.00 28.09 235 LEU B O 1
ATOM 7212 N N . VAL B 1 236 ? 23.422 -24.552 25.937 1.00 25.03 236 VAL B N 1
ATOM 7213 C CA . VAL B 1 236 ? 22.578 -25.222 26.914 1.00 26.15 236 VAL B CA 1
ATOM 7214 C C . VAL B 1 236 ? 23.412 -25.958 27.950 1.00 27.75 236 VAL B C 1
ATOM 7215 O O . VAL B 1 236 ? 24.562 -26.327 27.707 1.00 26.40 236 VAL B O 1
ATOM 7228 N N . ALA B 1 237 ? 22.832 -26.133 29.129 1.00 25.61 237 ALA B N 1
ATOM 7229 C CA . ALA B 1 237 ? 23.432 -26.972 30.154 1.00 22.28 237 ALA B CA 1
ATOM 7230 C C . ALA B 1 237 ? 22.548 -28.193 30.305 1.00 22.50 237 ALA B C 1
ATOM 7231 O O . ALA B 1 237 ? 21.311 -28.099 30.270 1.00 26.40 237 ALA B O 1
ATOM 7238 N N . SER B 1 238 ? 23.188 -29.336 30.494 1.00 24.98 238 SER B N 1
ATOM 7239 C CA . SER B 1 238 ? 22.466 -30.563 30.786 1.00 27.14 238 SER B CA 1
ATOM 7240 C C . SER B 1 238 ? 22.021 -30.528 32.235 1.00 33.13 238 SER B C 1
ATOM 7241 O O . SER B 1 238 ? 22.855 -30.401 33.144 1.00 30.73 238 SER B O 1
ATOM 7249 N N . GLU B 1 239 ? 20.708 -30.611 32.438 1.00 23.33 239 GLU B N 1
ATOM 7250 C CA . GLU B 1 239 ? 20.105 -30.674 33.765 1.00 24.70 239 GLU B CA 1
ATOM 7251 C C . GLU B 1 239 ? 20.095 -32.110 34.296 1.00 27.78 239 GLU B C 1
ATOM 7252 O O . GLU B 1 239 ? 19.456 -32.989 33.699 1.00 25.45 239 GLU B O 1
ATOM 7264 N N . VAL B 1 240 ? 20.771 -32.339 35.422 1.00 30.96 240 VAL B N 1
ATOM 7265 C CA . VAL B 1 240 ? 20.889 -33.691 35.992 1.00 22.15 240 VAL B CA 1
ATOM 7266 C C . VAL B 1 240 ? 20.422 -33.699 37.448 1.00 22.65 240 VAL B C 1
ATOM 7267 O O . VAL B 1 240 ? 20.401 -32.652 38.111 1.00 26.64 240 VAL B O 1
ATOM 7280 N N . SER B 1 241 ? 20.020 -34.872 37.935 1.00 22.79 241 SER B N 1
ATOM 7281 C CA . SER B 1 241 ? 19.732 -35.073 39.350 1.00 21.57 241 SER B CA 1
ATOM 7282 C C . SER B 1 241 ? 20.380 -36.380 39.800 1.00 21.54 241 SER B C 1
ATOM 7283 O O . SER B 1 241 ? 20.867 -37.177 38.979 1.00 20.36 241 SER B O 1
ATOM 7291 N N . ASP B 1 242 ? 20.402 -36.582 41.115 1.00 22.49 242 ASP B N 1
ATOM 7292 C CA . ASP B 1 242 ? 20.834 -37.865 41.678 1.00 20.87 242 ASP B CA 1
ATOM 7293 C C . ASP B 1 242 ? 22.240 -38.242 41.236 1.00 20.39 242 ASP B C 1
ATOM 7294 O O . ASP B 1 242 ? 22.532 -39.403 40.923 1.00 23.77 242 ASP B O 1
ATOM 7303 N N . VAL B 1 243 ? 23.122 -37.252 41.238 1.00 22.61 243 VAL B N 1
ATOM 7304 C CA . VAL B 1 243 ? 24.515 -37.494 40.897 1.00 18.89 243 VAL B CA 1
ATOM 7305 C C . VAL B 1 243 ? 25.167 -38.259 42.049 1.00 19.27 243 VAL B C 1
ATOM 7306 O O . VAL B 1 243 ? 25.007 -37.896 43.226 1.00 22.26 243 VAL B O 1
ATOM 7319 N N . GLU B 1 244 ? 25.881 -39.325 41.720 1.00 18.68 244 GLU B N 1
ATOM 7320 C CA . GLU B 1 244 ? 26.448 -40.190 42.748 1.00 21.08 244 GLU B CA 1
ATOM 7321 C C . GLU B 1 244 ? 27.829 -40.703 42.323 1.00 21.05 244 GLU B C 1
ATOM 7322 O O . GLU B 1 244 ? 28.018 -41.134 41.190 1.00 19.24 244 GLU B O 1
ATOM 7334 N N . PHE B 1 245 ? 28.792 -40.628 43.241 1.00 20.19 245 PHE B N 1
ATOM 7335 C CA . PHE B 1 245 ? 30.124 -41.193 43.018 1.00 17.09 245 PHE B CA 1
ATOM 7336 C C . PHE B 1 245 ? 30.398 -42.298 44.040 1.00 18.36 245 PHE B C 1
ATOM 7337 O O . PHE B 1 245 ? 29.976 -42.220 45.206 1.00 21.97 245 PHE B O 1
ATOM 7354 N N . SER B 1 246 ? 31.113 -43.331 43.602 1.00 16.93 246 SER B N 1
ATOM 7355 C CA . SER B 1 246 ? 31.743 -44.280 44.524 1.00 16.87 246 SER B CA 1
ATOM 7356 C C . SER B 1 246 ? 32.956 -43.579 45.141 1.00 19.68 246 SER B C 1
ATOM 7357 O O . SER B 1 246 ? 33.305 -42.457 44.768 1.00 22.34 246 SER B O 1
ATOM 7365 N N . PRO B 1 247 ? 33.631 -44.244 46.079 1.00 20.78 247 PRO B N 1
ATOM 7366 C CA . PRO B 1 247 ? 34.946 -43.734 46.474 1.00 21.60 247 PRO B CA 1
ATOM 7367 C C . PRO B 1 247 ? 35.841 -43.574 45.243 1.00 18.71 247 PRO B C 1
ATOM 7368 O O . PRO B 1 247 ? 35.691 -44.342 44.301 1.00 20.15 247 PRO B O 1
ATOM 7379 N N . ILE B 1 248 ? 36.709 -42.569 45.241 1.00 21.18 248 ILE B N 1
ATOM 7380 C CA . ILE B 1 248 ? 37.550 -42.277 44.083 1.00 22.86 248 ILE B CA 1
ATOM 7381 C C . ILE B 1 248 ? 38.932 -42.863 44.306 1.00 21.98 248 ILE B C 1
ATOM 7382 O O . ILE B 1 248 ? 39.596 -42.524 45.277 1.00 22.01 248 ILE B O 1
ATOM 7398 N N . TRP B 1 249 ? 39.386 -43.727 43.408 1.00 19.40 249 TRP B N 1
ATOM 7399 C CA . TRP B 1 249 ? 40.752 -44.226 43.512 1.00 17.60 249 TRP B CA 1
ATOM 7400 C C . TRP B 1 249 ? 41.644 -43.376 42.634 1.00 21.12 249 TRP B C 1
ATOM 7401 O O . TRP B 1 249 ? 41.377 -43.230 41.447 1.00 20.28 249 TRP B O 1
ATOM 7422 N N . THR B 1 250 ? 42.699 -42.818 43.228 1.00 18.95 250 THR B N 1
ATOM 7423 C CA . THR B 1 250 ? 43.503 -41.813 42.548 1.00 17.79 250 THR B CA 1
ATOM 7424 C C . THR B 1 250 ? 44.967 -42.173 42.583 1.00 20.15 250 THR B C 1
ATOM 7425 O O . THR B 1 250 ? 45.456 -42.765 43.555 1.00 19.80 250 THR B O 1
ATOM 7436 N N . GLY B 1 251 ? 45.680 -41.819 41.518 1.00 18.04 251 GLY B N 1
ATOM 7437 C CA . GLY B 1 251 ? 47.110 -42.069 41.445 1.00 19.37 251 GLY B CA 1
ATOM 7438 C C . GLY B 1 251 ? 47.714 -41.363 40.250 1.00 22.59 251 GLY B C 1
ATOM 7439 O O . GLY B 1 251 ? 47.226 -40.319 39.832 1.00 25.11 251 GLY B O 1
ATOM 7443 N N . SER B 1 252 ? 48.773 -41.935 39.696 1.00 20.96 252 SER B N 1
ATOM 7444 C CA . SER B 1 252 ? 49.484 -41.319 38.589 1.00 23.23 252 SER B CA 1
ATOM 7445 C C . SER B 1 252 ? 48.614 -41.425 37.351 1.00 24.09 252 SER B C 1
ATOM 7446 O O . SER B 1 252 ? 47.839 -42.371 37.203 1.00 27.36 252 SER B O 1
ATOM 7454 N N . GLY B 1 253 ? 48.741 -40.465 36.451 1.00 20.55 253 GLY B N 1
ATOM 7455 C CA . GLY B 1 253 ? 48.051 -40.570 35.181 1.00 16.23 253 GLY B CA 1
ATOM 7456 C C . GLY B 1 253 ? 49.057 -40.530 34.053 1.00 18.20 253 GLY B C 1
ATOM 7457 O O . GLY B 1 253 ? 50.124 -39.921 34.194 1.00 21.18 253 GLY B O 1
ATOM 7461 N N . ASP B 1 254 ? 48.716 -41.197 32.957 1.00 19.41 254 ASP B N 1
ATOM 7462 C CA . ASP B 1 254 ? 49.474 -41.098 31.707 1.00 16.65 254 ASP B CA 1
ATOM 7463 C C . ASP B 1 254 ? 48.477 -40.945 30.578 1.00 17.05 254 ASP B C 1
ATOM 7464 O O . ASP B 1 254 ? 47.400 -41.542 30.607 1.00 18.18 254 ASP B O 1
ATOM 7473 N N . LEU B 1 255 ? 48.833 -40.109 29.604 1.00 16.61 255 LEU B N 1
ATOM 7474 C CA . LEU B 1 255 ? 47.951 -39.820 28.478 1.00 15.85 255 LEU B CA 1
ATOM 7475 C C . LEU B 1 255 ? 48.779 -39.458 27.255 1.00 18.66 255 LEU B C 1
ATOM 7476 O O . LEU B 1 255 ? 49.753 -38.674 27.350 1.00 19.50 255 LEU B O 1
ATOM 7492 N N . THR B 1 256 ? 48.411 -40.054 26.120 1.00 16.51 256 THR B N 1
ATOM 7493 C CA . THR B 1 256 ? 49.082 -39.811 24.845 1.00 17.38 256 THR B CA 1
ATOM 7494 C C . THR B 1 256 ? 48.045 -39.641 23.745 1.00 17.01 256 THR B C 1
ATOM 7495 O O . THR B 1 256 ? 47.126 -40.466 23.613 1.00 16.26 256 THR B O 1
ATOM 7506 N N . PHE B 1 257 ? 48.161 -38.559 22.973 1.00 19.25 257 PHE B N 1
ATOM 7507 C CA . PHE B 1 257 ? 47.342 -38.386 21.778 1.00 18.27 257 PHE B CA 1
ATOM 7508 C C . PHE B 1 257 ? 48.203 -38.803 20.592 1.00 18.67 257 PHE B C 1
ATOM 7509 O O . PHE B 1 257 ? 49.415 -38.525 20.583 1.00 21.66 257 PHE B O 1
ATOM 7526 N N . PHE B 1 258 ? 47.589 -39.406 19.571 1.00 18.61 258 PHE B N 1
ATOM 7527 C CA . PHE B 1 258 ? 48.268 -39.758 18.334 1.00 21.33 258 PHE B CA 1
ATOM 7528 C C . PHE B 1 258 ? 47.584 -39.081 17.136 1.00 26.83 258 PHE B C 1
ATOM 7529 O O . PHE B 1 258 ? 46.428 -38.631 17.229 1.00 26.53 258 PHE B O 1
ATOM 7546 N N . ASP B 1 259 ? 48.296 -39.016 16.015 1.00 24.33 259 ASP B N 1
ATOM 7547 C CA . ASP B 1 259 ? 47.771 -38.378 14.814 1.00 24.17 259 ASP B CA 1
ATOM 7548 C C . ASP B 1 259 ? 46.588 -39.167 14.274 1.00 27.96 259 ASP B C 1
ATOM 7549 O O . ASP B 1 259 ? 46.425 -40.349 14.567 1.00 38.00 259 ASP B O 1
ATOM 7558 N N . GLY B 1 260 ? 45.749 -38.524 13.478 1.00 33.37 260 GLY B N 1
ATOM 7559 C CA . GLY B 1 260 ? 44.629 -39.236 12.885 1.00 35.07 260 GLY B CA 1
ATOM 7560 C C . GLY B 1 260 ? 43.247 -38.705 13.207 1.00 40.37 260 GLY B C 1
ATOM 7561 O O . GLY B 1 260 ? 42.251 -39.344 12.880 1.00 38.66 260 GLY B O 1
ATOM 7565 N N . LEU B 1 261 ? 43.182 -37.539 13.838 1.00 35.94 261 LEU B N 1
ATOM 7566 C CA . LEU B 1 261 ? 41.922 -36.818 14.000 1.00 32.38 261 LEU B CA 1
ATOM 7567 C C . LEU B 1 261 ? 42.024 -35.360 13.571 1.00 33.66 261 LEU B C 1
ATOM 7568 O O . LEU B 1 261 ? 41.059 -34.600 13.672 1.00 47.41 261 LEU B O 1
ATOM 7584 N N . GLY B 1 262 ? 43.196 -34.957 13.113 1.00 28.76 262 GLY B N 1
ATOM 7585 C CA . GLY B 1 262 ? 43.347 -33.649 12.524 1.00 29.18 262 GLY B CA 1
ATOM 7586 C C . GLY B 1 262 ? 43.985 -32.673 13.490 1.00 30.93 262 GLY B C 1
ATOM 7587 O O . GLY B 1 262 ? 44.059 -32.924 14.696 1.00 26.79 262 GLY B O 1
ATOM 7591 N N . ASP B 1 263 ? 44.450 -31.557 12.945 1.00 29.25 263 ASP B N 1
ATOM 7592 C CA . ASP B 1 263 ? 45.186 -30.575 13.729 1.00 26.99 263 ASP B CA 1
ATOM 7593 C C . ASP B 1 263 ? 44.308 -29.833 14.736 1.00 28.55 263 ASP B C 1
ATOM 7594 O O . ASP B 1 263 ? 44.805 -29.378 15.762 1.00 28.99 263 ASP B O 1
ATOM 7603 N N . ASP B 1 264 ? 43.014 -29.676 14.462 1.00 30.70 264 ASP B N 1
ATOM 7604 C CA . ASP B 1 264 ? 42.170 -28.965 15.432 1.00 29.53 264 ASP B CA 1
ATOM 7605 C C . ASP B 1 264 ? 42.140 -29.749 16.756 1.00 28.64 264 ASP B C 1
ATOM 7606 O O . ASP B 1 264 ? 42.323 -29.177 17.834 1.00 26.28 264 ASP B O 1
ATOM 7615 N N . PHE B 1 265 ? 41.921 -31.059 16.671 1.00 26.69 265 PHE B N 1
ATOM 7616 C CA . PHE B 1 265 ? 41.961 -31.930 17.836 1.00 22.32 265 PHE B CA 1
ATOM 7617 C C . PHE B 1 265 ? 43.351 -31.945 18.500 1.00 22.81 265 PHE B C 1
ATOM 7618 O O . PHE B 1 265 ? 43.471 -31.882 19.732 1.00 21.51 265 PHE B O 1
ATOM 7635 N N . GLY B 1 266 ? 44.402 -32.001 17.685 1.00 23.49 266 GLY B N 1
ATOM 7636 C CA . GLY B 1 266 ? 45.766 -32.080 18.195 1.00 25.17 266 GLY B CA 1
ATOM 7637 C C . GLY B 1 266 ? 46.172 -30.888 19.052 1.00 24.68 266 GLY B C 1
ATOM 7638 O O . GLY B 1 266 ? 47.062 -30.991 19.913 1.00 22.62 266 GLY B O 1
ATOM 7642 N N . ALA B 1 267 ? 45.537 -29.747 18.810 1.00 24.18 267 ALA B N 1
ATOM 7643 C CA . ALA B 1 267 ? 45.845 -28.529 19.564 1.00 23.45 267 ALA B CA 1
ATOM 7644 C C . ALA B 1 267 ? 45.508 -28.701 21.046 1.00 22.34 267 ALA B C 1
ATOM 7645 O O . ALA B 1 267 ? 45.991 -27.929 21.879 1.00 24.44 267 ALA B O 1
ATOM 7652 N N . LEU B 1 268 ? 44.670 -29.690 21.351 1.00 21.09 268 LEU B N 1
ATOM 7653 C CA . LEU B 1 268 ? 44.240 -29.950 22.731 1.00 19.92 268 LEU B CA 1
ATOM 7654 C C . LEU B 1 268 ? 45.054 -31.047 23.403 1.00 22.06 268 LEU B C 1
ATOM 7655 O O . LEU B 1 268 ? 44.703 -31.515 24.484 1.00 19.57 268 LEU B O 1
ATOM 7671 N N . ALA B 1 269 ? 46.139 -31.468 22.769 1.00 20.97 269 ALA B N 1
ATOM 7672 C CA . ALA B 1 269 ? 46.962 -32.529 23.349 1.00 20.33 269 ALA B CA 1
ATOM 7673 C C . ALA B 1 269 ? 47.607 -32.040 24.630 1.00 20.32 269 ALA B C 1
ATOM 7674 O O . ALA B 1 269 ? 47.847 -30.839 24.801 1.00 22.80 269 ALA B O 1
ATOM 7681 N N . PRO B 1 270 ? 47.926 -32.966 25.542 1.00 20.86 270 PRO B N 1
ATOM 7682 C CA . PRO B 1 270 ? 48.511 -32.572 26.828 1.00 19.52 270 PRO B CA 1
ATOM 7683 C C . PRO B 1 270 ? 49.905 -31.939 26.766 1.00 22.61 270 PRO B C 1
ATOM 7684 O O . PRO B 1 270 ? 50.795 -32.414 26.065 1.00 22.99 270 PRO B O 1
ATOM 7695 N N . LEU B 1 271 ? 50.049 -30.843 27.491 1.00 21.53 271 LEU B N 1
ATOM 7696 C CA . LEU B 1 271 ? 51.344 -30.199 27.718 1.00 26.44 271 LEU B CA 1
ATOM 7697 C C . LEU B 1 271 ? 52.033 -30.929 28.857 1.00 28.15 271 LEU B C 1
ATOM 7698 O O . LEU B 1 271 ? 53.257 -31.049 28.902 1.00 28.65 271 LEU B O 1
ATOM 7714 N N . GLU B 1 272 ? 51.218 -31.372 29.804 1.00 23.99 272 GLU B N 1
ATOM 7715 C CA . GLU B 1 272 ? 51.671 -32.058 31.002 1.00 21.69 272 GLU B CA 1
ATOM 7716 C C . GLU B 1 272 ? 50.513 -32.944 31.408 1.00 24.33 272 GLU B C 1
ATOM 7717 O O . GLU B 1 272 ? 49.358 -32.627 31.107 1.00 25.54 272 GLU B O 1
ATOM 7729 N N . VAL B 1 273 ? 50.811 -34.060 32.058 1.00 22.40 273 VAL B N 1
ATOM 7730 C CA . VAL B 1 273 ? 49.755 -34.975 32.483 1.00 19.19 273 VAL B CA 1
ATOM 7731 C C . VAL B 1 273 ? 49.774 -35.089 33.995 1.00 21.30 273 VAL B C 1
ATOM 7732 O O . VAL B 1 273 ? 50.841 -35.198 34.617 1.00 22.37 273 VAL B O 1
ATOM 7745 N N . GLY B 1 274 ? 48.584 -35.032 34.584 1.00 19.77 274 GLY B N 1
ATOM 7746 C CA . GLY B 1 274 ? 48.442 -35.024 36.027 1.00 23.12 274 GLY B CA 1
ATOM 7747 C C . GLY B 1 274 ? 47.914 -36.324 36.597 1.00 20.06 274 GLY B C 1
ATOM 7748 O O . GLY B 1 274 ? 48.263 -37.412 36.131 1.00 21.42 274 GLY B O 1
ATOM 7752 N N . SER B 1 275 ? 47.053 -36.205 37.603 1.00 20.05 275 SER B N 1
ATOM 7753 C CA . SER B 1 275 ? 46.545 -37.372 38.312 1.00 19.04 275 SER B CA 1
ATOM 7754 C C . SER B 1 275 ? 45.505 -38.172 37.533 1.00 18.64 275 SER B C 1
ATOM 7755 O O . SER B 1 275 ? 44.732 -37.640 36.743 1.00 17.89 275 SER B O 1
ATOM 7763 N N . GLY B 1 276 ? 45.478 -39.469 37.787 1.00 15.72 276 GLY B N 1
ATOM 7764 C CA . GLY B 1 276 ? 44.452 -40.310 37.214 1.00 16.09 276 GLY B CA 1
ATOM 7765 C C . GLY B 1 276 ? 43.453 -40.730 38.277 1.00 17.28 276 GLY B C 1
ATOM 7766 O O . GLY B 1 276 ? 43.758 -40.732 39.471 1.00 17.70 276 GLY B O 1
ATOM 7770 N N . HIS B 1 277 ? 42.253 -41.095 37.848 1.00 15.77 277 HIS B N 1
ATOM 7771 C CA . HIS B 1 277 ? 41.181 -41.474 38.773 1.00 14.06 277 HIS B CA 1
ATOM 7772 C C . HIS B 1 277 ? 40.339 -42.602 38.226 1.00 18.92 277 HIS B C 1
ATOM 7773 O O . HIS B 1 277 ? 40.034 -42.628 37.035 1.00 18.48 277 HIS B O 1
ATOM 7788 N N . VAL B 1 278 ? 39.935 -43.526 39.101 1.00 14.12 278 VAL B N 1
ATOM 7789 C CA . VAL B 1 278 ? 39.105 -44.655 38.704 1.00 13.39 278 VAL B CA 1
ATOM 7790 C C . VAL B 1 278 ? 37.932 -44.684 39.685 1.00 16.48 278 VAL B C 1
ATOM 7791 O O . VAL B 1 278 ? 38.124 -44.720 40.914 1.00 16.07 278 VAL B O 1
ATOM 7804 N N . PHE B 1 279 ? 36.712 -44.635 39.160 1.00 15.74 279 PHE B N 1
ATOM 7805 C CA . PHE B 1 279 ? 35.554 -44.588 40.043 1.00 16.31 279 PHE B CA 1
ATOM 7806 C C . PHE B 1 279 ? 34.294 -44.988 39.288 1.00 17.24 279 PHE B C 1
ATOM 7807 O O . PHE B 1 279 ? 34.318 -45.152 38.056 1.00 16.70 279 PHE B O 1
ATOM 7824 N N . SER B 1 280 ? 33.212 -45.186 40.038 1.00 13.98 280 SER B N 1
ATOM 7825 C CA . SER B 1 280 ? 31.883 -45.417 39.462 1.00 13.41 280 SER B CA 1
ATOM 7826 C C . SER B 1 280 ? 31.049 -44.148 39.598 1.00 15.69 280 SER B C 1
ATOM 7827 O O . SER B 1 280 ? 31.214 -43.404 40.552 1.00 16.81 280 SER B O 1
ATOM 7835 N N . TYR B 1 281 ? 30.155 -43.909 38.646 1.00 15.67 281 TYR B N 1
ATOM 7836 C CA . TYR B 1 281 ? 29.390 -42.665 38.589 1.00 14.77 281 TYR B CA 1
ATOM 7837 C C . TYR B 1 281 ? 27.959 -42.947 38.145 1.00 14.02 281 TYR B C 1
ATOM 7838 O O . TYR B 1 281 ? 27.725 -43.787 37.276 1.00 18.06 281 TYR B O 1
ATOM 7856 N N . GLY B 1 282 ? 27.015 -42.233 38.738 1.00 15.29 282 GLY B N 1
ATOM 7857 C CA . GLY B 1 282 ? 25.635 -42.296 38.296 1.00 18.08 282 GLY B CA 1
ATOM 7858 C C . GLY B 1 282 ? 25.019 -40.919 38.199 1.00 16.63 282 GLY B C 1
ATOM 7859 O O . GLY B 1 282 ? 25.379 -40.024 38.955 1.00 17.62 282 GLY B O 1
ATOM 7863 N N . GLU B 1 283 ? 24.054 -40.759 37.292 1.00 16.14 283 GLU B N 1
ATOM 7864 C CA . GLU B 1 283 ? 23.278 -39.519 37.213 1.00 17.47 283 GLU B CA 1
ATOM 7865 C C . GLU B 1 283 ? 21.996 -39.770 36.445 1.00 16.83 283 GLU B C 1
ATOM 7866 O O . GLU B 1 283 ? 21.901 -40.736 35.677 1.00 18.72 283 GLU B O 1
ATOM 7878 N N . THR B 1 284 ? 21.026 -38.880 36.644 1.00 17.30 284 THR B N 1
ATOM 7879 C CA . THR B 1 284 ? 19.809 -38.874 35.851 1.00 17.81 284 THR B CA 1
ATOM 7880 C C . THR B 1 284 ? 19.754 -37.597 35.017 1.00 19.10 284 THR B C 1
ATOM 7881 O O . THR B 1 284 ? 19.845 -36.494 35.562 1.00 20.05 284 THR B O 1
ATOM 7892 N N . LEU B 1 285 ? 19.618 -37.764 33.703 1.00 18.96 285 LEU B N 1
ATOM 7893 C CA . LEU B 1 285 ? 19.632 -36.657 32.748 1.00 17.86 285 LEU B CA 1
ATOM 7894 C C . LEU B 1 285 ? 18.188 -36.333 32.353 1.00 21.58 285 LEU B C 1
ATOM 7895 O O . LEU B 1 285 ? 17.476 -37.192 31.858 1.00 21.13 285 LEU B O 1
ATOM 7911 N N . HIS B 1 286 ? 17.746 -35.092 32.594 1.00 20.48 286 HIS B N 1
ATOM 7912 C CA . HIS B 1 286 ? 16.343 -34.714 32.393 1.00 22.29 286 HIS B CA 1
ATOM 7913 C C . HIS B 1 286 ? 16.046 -33.906 31.123 1.00 22.02 286 HIS B C 1
ATOM 7914 O O . HIS B 1 286 ? 14.931 -33.948 30.603 1.00 28.20 286 HIS B O 1
ATOM 7928 N N . GLY B 1 287 ? 17.018 -33.147 30.636 1.00 25.32 287 GLY B N 1
ATOM 7929 C CA . GLY B 1 287 ? 16.728 -32.187 29.586 1.00 29.24 287 GLY B CA 1
ATOM 7930 C C . GLY B 1 287 ? 17.712 -31.047 29.598 1.00 29.21 287 GLY B C 1
ATOM 7931 O O . GLY B 1 287 ? 18.681 -31.062 30.357 1.00 30.56 287 GLY B O 1
ATOM 7935 N N . GLY B 1 288 ? 17.479 -30.062 28.741 1.00 23.45 288 GLY B N 1
ATOM 7936 C CA . GLY B 1 288 ? 18.377 -28.931 28.646 1.00 29.19 288 GLY B CA 1
ATOM 7937 C C . GLY B 1 288 ? 17.819 -27.692 29.322 1.00 26.59 288 GLY B C 1
ATOM 7938 O O . GLY B 1 288 ? 16.608 -27.461 29.356 1.00 32.26 288 GLY B O 1
ATOM 7942 N N . ARG B 1 289 ? 18.732 -26.899 29.870 1.00 30.43 289 ARG B N 1
ATOM 7943 C CA . ARG B 1 289 ? 18.419 -25.583 30.396 1.00 36.65 289 ARG B CA 1
ATOM 7944 C C . ARG B 1 289 ? 19.149 -24.577 29.528 1.00 30.96 289 ARG B C 1
ATOM 7945 O O . ARG B 1 289 ? 20.371 -24.665 29.336 1.00 30.64 289 ARG B O 1
ATOM 7966 N N . LEU B 1 290 ? 18.405 -23.633 28.983 1.00 30.29 290 LEU B N 1
ATOM 7967 C CA . LEU B 1 290 ? 18.990 -22.642 28.100 1.00 30.63 290 LEU B CA 1
ATOM 7968 C C . LEU B 1 290 ? 19.921 -21.688 28.848 1.00 33.25 290 LEU B C 1
ATOM 7969 O O . LEU B 1 2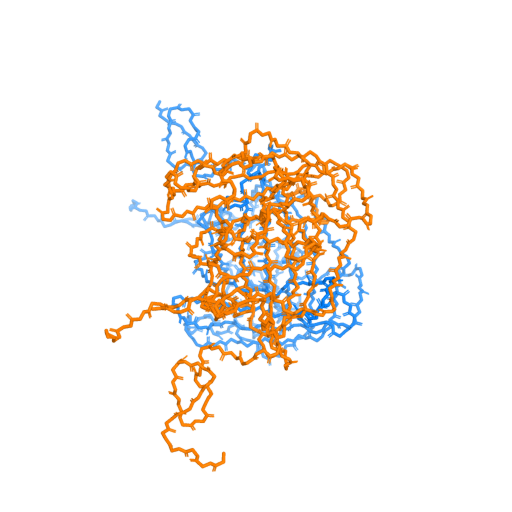90 ? 19.501 -21.011 29.782 1.00 35.02 290 LEU B O 1
ATOM 7985 N N . LEU B 1 291 ? 21.179 -21.626 28.431 1.00 31.25 291 LEU B N 1
ATOM 7986 C CA . LEU B 1 291 ? 22.100 -20.620 28.955 1.00 31.24 291 LEU B CA 1
ATOM 7987 C C . LEU B 1 291 ? 22.069 -19.357 28.095 1.00 32.51 291 LEU B C 1
ATOM 7988 O O . LEU B 1 291 ? 22.020 -18.230 28.610 1.00 34.22 291 LEU B O 1
ATOM 8004 N N . SER B 1 292 ? 22.078 -19.541 26.779 1.00 36.45 292 SER B N 1
ATOM 8005 C CA . SER B 1 292 ? 21.896 -18.414 25.869 1.00 36.75 292 SER B CA 1
ATOM 8006 C C . SER B 1 292 ? 21.376 -18.866 24.506 1.00 37.68 292 SER B C 1
ATOM 8007 O O . SER B 1 292 ? 21.866 -19.845 23.949 1.00 32.53 292 SER B O 1
ATOM 8015 N N . ASP B 1 293 ? 20.377 -18.158 23.981 1.00 35.98 293 ASP B N 1
ATOM 8016 C CA . ASP B 1 293 ? 19.939 -18.373 22.600 1.00 44.45 293 ASP B CA 1
ATOM 8017 C C . ASP B 1 293 ? 20.445 -17.239 21.709 1.00 44.51 293 ASP B C 1
ATOM 8018 O O . ASP B 1 293 ? 20.023 -17.105 20.557 1.00 46.28 293 ASP B O 1
ATOM 8027 N N . TYR B 1 294 ? 21.330 -16.413 22.266 1.00 43.53 294 TYR B N 1
ATOM 8028 C CA . TYR B 1 294 ? 22.009 -15.358 21.515 1.00 43.24 294 TYR B CA 1
ATOM 8029 C C . TYR B 1 294 ? 21.059 -14.373 20.839 1.00 51.66 294 TYR B C 1
ATOM 8030 O O . TYR B 1 294 ? 21.401 -13.774 19.816 1.00 54.11 294 TYR B O 1
ATOM 8048 N N . SER B 1 295 ? 19.875 -14.199 21.418 1.00 53.15 295 SER B N 1
ATOM 8049 C CA . SER B 1 295 ? 18.903 -13.239 20.904 1.00 62.25 295 SER B CA 1
ATOM 8050 C C . SER B 1 295 ? 19.370 -11.814 21.172 1.00 65.35 295 SER B C 1
ATOM 8051 O O . SER B 1 295 ? 19.981 -11.543 22.204 1.00 63.87 295 SER B O 1
#

Solvent-accessible surface area: 24547 Å² total; per-residue (Å²): 105,76,78,30,94,27,133,75,90,10,121,112,22,150,57,18,73,4,47,78,39,23,5,22,17,4,3,63,1,3,0,0,42,4,90,2,50,60,92,10,6,129,190,51,25,25,99,36,9,86,62,4,107,63,54,4,23,1,0,0,4,0,1,32,21,8,12,3,11,137,115,20,62,25,39,62,34,2,20,169,0,29,12,6,9,0,12,0,6,1,22,1,46,15,132,54,118,90,3,0,27,1,18,36,0,2,0,41,74,56,39,1,54,90,3,0,108,66,30,10,16,47,10,90,106,4,82,16,58,11,9,62,52,9,91,5,10,113,0,17,27,92,70,33,94,57,6,105,0,10,2,6,0,17,9,177,80,155,89,0,0,69,6,14,1,52,0,78,121,57,34,120,129,48,7,80,14,27,75,44,52,42,0,2,28,43,84,142,102,133,231,121,165,232,59,110,0,13,0,14,80,64,39,91,65,75,43,22,87,1,46,6,6,64,10,88,14,65,28,82,142,38,50,48,137,107,4,36,42,0,34,32,126,115,47,34,48,0,16,8,5,11,13,0,37,5,10,84,29,61,71,100,22,31,65,88,139,196,83,87,105,47,75,56,30,93,27,132,75,86,11,126,110,21,150,54,18,74,5,48,80,40,43,7,12,18,4,3,54,1,3,0,0,42,3,87,3,52,57,105,14,5,140,215,51,23,24,103,33,8,95,39,5,95,62,55,3,23,2,0,1,3,0,1,28,20,9,12,2,12,127,115,21,63,26,40,67,36,2,20,173,0,27,10,7,9,0,14,0,4,1,22,1,36,25,150,60,124,74,3,0,30,2,17,34,0,2,0,41,71,56,39,2,54,84,3,0,111,72,26,10,14,49,8,91,105,3,81,19,56,9,9,56,50,10,92,7,11,115,0,16,27,90,74,34,95,56,6,105,1,10,2,6,0,17,10,181,79,131,87,0,0,68,5,16,1,54,0,78,119,57,40,118,123,46,8,79,15,27,73,41,29,39,0,2,28,30,74,140,97,110,234,107,168,104,207,56,114,0,7,2,13,80,60,40,88,63,73,44,22,85,1,44,8,5,64,11,88,15,65,29,83,123,26,49,48,133,107,3,35,50,0,32,32,129,116,48,34,48,0,16,8,4,12,13,0,34,5,9,86,30,62,88,91,20,29,66,86,140

Foldseek 3Di:
DFDAPAPPGHNVRPPHLDDADWKKKKKWKKKWKFFADLVLQQVLDDPQKAAAVRSGIKMKMKMKMFMDHPVCVQVVPCVRGIKIKIWIWGWTDGPRHIAIETSEMEMADDSVQVVCLVAQNNYDYWDKDKFDADDDDDPAAHLAQQGKMKMWIDDPRHTFKIKMAGFHDWAPDPDPNVPHWYWHWRDDDDPPPFIFIKTWDKDDKDKDTKTKGAMDMAGDDDPDDSVVSGTGPGIGMMIIIMIIIITNDIDTSGRPD/DPDDDFDAPAPPGHNVNPPHLDDADWKKKKKWKKKWKFFADLVLVQVLDDPQKAAAPRSGIKMKMKMKIFMDHPVCVQVVPRVRGIKIKIWIWGWIDGPRHIAIETSEMEMADDSVCVVCLVQQNNYDYWDKDKFDADDDDDPAAHLEQQHKMKMWIDDPNHTFKIKMAGFHDWAPDDDPHVPHWYWHWHWDDDPPVIQIFIWTWDKPDKDKDTKTKGAMDMDGDDDPDDSVVSGTGPGIGMMIIIMIIIITNGIDTSGSPD

InterPro domains:
  IPR010451 Acetoacetate decarboxylase [PF06314] (40-294)
  IPR023375 Acetoacetate decarboxylase domain superfamily [G3DSA:2.40.400.10] (34-302)
  IPR023375 Acetoacetate decarboxylase domain superfamily [SSF160104] (49-294)
  IPR031022 Enduracididine biosynthesis enzyme MppR [TIGR04460] (35-291)

Radius of gyration: 25.4 Å; Cα contacts (8 Å, |Δi|>4): 1510; chains: 2; bounding box: 70×84×47 Å

Sequence (519 aa):
GPVGYSLPLSPTGESAMLTPPPWHFSGEEVVMVDYRVDPDDAARRFLPPGLEPGADPGAAAAVFATWQWCSQQDGAELTDPGRRCQFGEFLLILLSSCEEFEEGRPMARCPYAWVDQAVPMMMRGWVQGMMPKQFGVIHQSRPVTVGKAGSRLAPGGRFDGALSVHGRRRVVEASVTVDDRRSTDQPPALHDVPLAHTLLVFFPEWVPRPRLVASEVSDVEEFSPIWTGSGDLTFFDGLGDDDFGALAPLEVGSGHVFSYGETLHGGRLLSDYSPGSAGPVGYSLPLSPTGESAMLTPPPWHFSGEVVMVDYRVDPDAARRFLPPGLEPGADDPGAAAAVFATWQWCSQDGAELTDDPGRCQFGEFLILLSCEFEGRPMARCPYAWVDQAVPMMMRGWVQGMPKQFGVIHQSRPVTVGKAGSRLAPGGRFDGALSVHGRRRVVEASVTVDDRSTDQPPALHDVPLAHTLVFPEWVPPRPRLVASEVSDVEFSPIWTGSGDLTFFDGLGDDFGALAPLEVGSGHVFSYGETLHGGRLLSDYS

CATH classification: 2.40.400.10